Protein AF-A0A673IZ56-F1 (afdb_monomer)

Mean predicted aligned error: 9.64 Å

Secondary structure (DSSP, 8-state):
---EEE-TTS--------GGGGG-TT--EEE--S-------TTTTGGGTT-EEEEEE-TT---TT-STT-TTHHHH--TTTT-EEEEEE-TTS---------S-S-SS--------TTTTGGGGG----EEE-TTS------TTTT-S-------SS-----TTTT-TT--EEE-TTS-----GGGTT-TT--EEE-TTS--STTTTBTHHHHHHHHH-TT-SEEE-TT----B---S------SS--EEE-TTS-HHHHHHTT--TTTTTT-TT--EEE-TTS--SS--TTTTTT-TT--EEE-TTS------TT-S-HHHH----SS-----EEE-TT--EE-SGGGHHHHHHHHH--PEESS-GGGSBEEESGGGTT-BGGG--------

Organism: NCBI:txid307959

Nearest PDB structures (foldseek):
  3v47-assembly1_B  TM=5.991E-01  e=4.713E-18  Danio rerio
  3v44-assembly1_A  TM=4.621E-01  e=8.122E-15  Danio rerio
  4bv4-assembly1_R  TM=6.694E-01  e=8.852E-08  Drosophila melanogaster
  5zsh-assembly1_A  TM=4.146E-01  e=1.200E-09  Macaca mulatta
  5awc-assembly2_C  TM=2.496E-01  e=1.878E-08  Homo sapiens

Radius of gyration: 25.13 Å; Cα contacts (8 Å, |Δi|>4): 972; chains: 1; bounding box: 59×50×75 Å

Sequence (393 aa):
SLQMLVLRNNNIHRIQPASFFLNMRRFHVLDLSHNKVKSICEEDLLSFQGKHFTLLTLASVTLQDMNEYWLGWDKCGNPFKNMSVMVLDLSGNGLILSKSYNIGSSFGHNNFPDPDKFTFKGLEVSGVKIFDLSQSHIFALSNSVFSLFFFFFRSRANYIYQSFQGLPNLLNLNLTGNALESVHEFATLANLKKLYLGENRISSLLKDLSDLYTILREFSQIEKTFLRGNMFSMCHNQRQIVVSDKLQLLNLELSTMQLIWSEGKCLDVFNNLHQLEQLSLASNGLQSLPKDIFKDLTSLIFLDLSFNSLKHLPNGIFPESLQILKSGLFSTLSYLSLMKNQFHCDCSLRDFQTWLNQTSVTLFHSIEDVTCASPEDQYMVPVVRSGIQCEDE

pLDDT: mean 79.81, std 18.52, range [26.42, 98.31]

Structure (mmCIF, N/CA/C/O backbone):
data_AF-A0A673IZ56-F1
#
_entry.id   AF-A0A673IZ56-F1
#
loop_
_atom_site.group_PDB
_atom_site.id
_atom_site.type_symbol
_atom_site.label_atom_id
_atom_site.label_alt_id
_atom_site.label_comp_id
_atom_site.label_asym_id
_atom_site.label_entity_id
_atom_site.label_seq_id
_atom_site.pdbx_PDB_ins_code
_atom_site.Cartn_x
_atom_site.Cartn_y
_atom_site.Cartn_z
_atom_site.occupancy
_atom_site.B_iso_or_equiv
_atom_site.auth_seq_id
_atom_site.auth_comp_id
_atom_site.auth_asym_id
_atom_site.auth_atom_id
_atom_site.pdbx_PDB_model_num
ATOM 1 N N . SER A 1 1 ? -37.714 -1.641 15.119 1.00 79.38 1 SER A N 1
ATOM 2 C CA . SER A 1 1 ? -36.479 -1.464 15.912 1.00 79.38 1 SER A CA 1
ATOM 3 C C . SER A 1 1 ? -35.397 -0.925 15.005 1.00 79.38 1 SER A C 1
ATOM 5 O O . SER A 1 1 ? -35.151 -1.545 13.977 1.00 79.38 1 SER A O 1
ATOM 7 N N . LEU A 1 2 ? -34.814 0.222 15.349 1.00 92.50 2 LEU A N 1
ATOM 8 C CA . LEU A 1 2 ? -33.734 0.852 14.587 1.00 92.50 2 LEU A CA 1
ATOM 9 C C . LEU A 1 2 ? -32.527 -0.097 14.477 1.00 92.50 2 LEU A C 1
ATOM 11 O O . LEU A 1 2 ? -32.185 -0.750 15.464 1.00 92.50 2 LEU A O 1
ATOM 15 N N . GLN A 1 3 ? -31.922 -0.181 13.289 1.00 96.31 3 GLN A N 1
ATOM 16 C CA . GLN A 1 3 ? -30.712 -0.983 13.037 1.00 96.31 3 GLN A CA 1
ATOM 17 C C . GLN A 1 3 ? -29.484 -0.116 12.778 1.00 96.31 3 GLN A C 1
ATOM 19 O O . GLN A 1 3 ? -28.407 -0.366 13.319 1.00 96.31 3 GLN A O 1
ATOM 24 N N . MET A 1 4 ? -29.694 0.936 11.993 1.00 97.31 4 MET A N 1
ATOM 25 C CA . MET A 1 4 ? -28.676 1.851 11.512 1.00 97.31 4 MET A CA 1
ATOM 26 C C . MET A 1 4 ? -29.096 3.284 11.813 1.00 97.31 4 MET A C 1
ATOM 28 O O . MET A 1 4 ? -30.267 3.633 11.653 1.00 97.31 4 MET A O 1
ATOM 32 N N . LEU A 1 5 ? -28.132 4.102 12.223 1.00 96.62 5 LEU A N 1
ATOM 33 C CA . LEU A 1 5 ? -28.286 5.538 12.392 1.00 96.62 5 LEU A CA 1
ATOM 34 C C . LEU A 1 5 ? -27.112 6.241 11.713 1.00 96.62 5 LEU A C 1
ATOM 36 O O . LEU A 1 5 ? -25.965 6.046 12.105 1.00 96.62 5 LEU A O 1
ATOM 40 N N . VAL A 1 6 ? -27.415 7.049 10.700 1.00 97.25 6 VAL A N 1
ATOM 41 C CA . VAL A 1 6 ? -26.431 7.839 9.955 1.00 97.25 6 VAL A CA 1
ATOM 42 C C . VAL A 1 6 ? -26.720 9.310 10.205 1.00 97.25 6 VAL A C 1
ATOM 44 O O . VAL A 1 6 ? -27.765 9.819 9.808 1.00 97.25 6 VAL A O 1
ATOM 47 N N . LEU A 1 7 ? -25.793 9.979 10.879 1.00 96.25 7 LEU A N 1
ATOM 48 C CA . LEU A 1 7 ? -25.837 11.397 11.237 1.00 96.25 7 LEU A CA 1
ATOM 49 C C . LEU A 1 7 ? -24.597 12.136 10.716 1.00 96.25 7 LEU A C 1
ATOM 51 O O . LEU A 1 7 ? -24.186 13.156 11.275 1.00 96.25 7 LEU A O 1
ATOM 55 N N . ARG A 1 8 ? -23.999 11.634 9.634 1.00 96.06 8 ARG A N 1
ATOM 56 C CA . ARG A 1 8 ? -22.844 12.261 8.993 1.00 96.06 8 ARG A CA 1
ATOM 57 C C . ARG A 1 8 ? -23.129 13.685 8.511 1.00 96.06 8 ARG A C 1
ATOM 59 O O . ARG A 1 8 ? -24.268 13.977 8.147 1.00 96.06 8 ARG A O 1
ATOM 66 N N . ASN A 1 9 ? -22.101 14.529 8.431 1.00 96.19 9 ASN A N 1
ATOM 67 C CA . ASN A 1 9 ? -22.190 15.905 7.910 1.00 96.19 9 ASN A CA 1
ATOM 68 C C . ASN A 1 9 ? -23.216 16.781 8.649 1.00 96.19 9 ASN A C 1
ATOM 70 O O . ASN A 1 9 ? -23.960 17.549 8.037 1.00 96.19 9 ASN A O 1
ATOM 74 N N . ASN A 1 10 ? -23.279 16.644 9.970 1.00 95.25 10 ASN A N 1
ATOM 75 C CA . ASN A 1 10 ? -24.094 17.501 10.824 1.00 95.25 10 ASN A CA 1
ATOM 76 C C . ASN A 1 10 ? -23.192 18.433 11.653 1.00 95.25 10 ASN A C 1
ATOM 78 O O . ASN A 1 10 ? -21.976 18.487 11.490 1.00 95.25 10 ASN A O 1
ATOM 82 N N . ASN A 1 11 ? -23.803 19.200 12.555 1.00 94.06 11 ASN A N 1
ATOM 83 C CA . ASN A 1 11 ? -23.101 20.048 13.520 1.00 94.06 11 ASN A CA 1
ATOM 84 C C . ASN A 1 11 ? -23.239 19.482 14.944 1.00 94.06 11 ASN A C 1
ATOM 86 O O . ASN A 1 11 ? -23.557 20.213 15.884 1.00 94.06 11 ASN A O 1
ATOM 90 N N . ILE A 1 12 ? -23.069 18.168 15.112 1.00 94.31 12 ILE A N 1
ATOM 91 C CA . ILE A 1 12 ? -23.096 17.535 16.436 1.00 94.31 12 ILE A CA 1
ATOM 92 C C . ILE A 1 12 ? -21.802 17.895 17.166 1.00 94.31 12 ILE A C 1
ATOM 94 O O . ILE A 1 12 ? -20.713 17.629 16.664 1.00 94.31 12 ILE A O 1
ATOM 98 N N . HIS A 1 13 ? -21.933 18.493 18.352 1.00 92.00 13 HIS A N 1
ATOM 99 C CA . HIS A 1 13 ? -20.795 18.911 19.184 1.00 92.00 13 HIS A CA 1
ATOM 100 C C . HIS A 1 13 ? -20.550 17.992 20.386 1.00 92.00 13 HIS A C 1
ATOM 102 O O . HIS A 1 13 ? -19.462 17.999 20.958 1.00 92.00 13 HIS A O 1
ATOM 108 N N . ARG A 1 14 ? -21.560 17.207 20.776 1.00 91.38 14 ARG A N 1
ATOM 109 C CA . ARG A 1 14 ? -21.497 16.245 21.876 1.00 91.38 14 ARG A CA 1
ATOM 110 C C . ARG A 1 14 ? -22.421 15.071 21.581 1.00 91.38 14 ARG A C 1
ATOM 112 O O . ARG A 1 14 ? -23.521 15.267 21.064 1.00 91.38 14 ARG A O 1
ATOM 119 N N . ILE A 1 15 ? -21.977 13.867 21.915 1.00 91.56 15 ILE A N 1
ATOM 120 C CA . ILE A 1 15 ? -22.746 12.636 21.739 1.00 91.56 15 ILE A CA 1
ATOM 121 C C . ILE A 1 15 ? -23.284 12.247 23.115 1.00 91.56 15 ILE A C 1
ATOM 123 O O . ILE A 1 15 ? -22.503 11.938 23.995 1.00 91.56 15 ILE A O 1
ATOM 127 N N . GLN A 1 16 ? -24.599 12.302 23.323 1.00 92.88 16 GLN A N 1
ATOM 128 C CA . GLN A 1 16 ? -25.244 11.831 24.558 1.00 92.88 16 GLN A CA 1
ATOM 129 C C . GLN A 1 16 ? -26.560 11.129 24.194 1.00 92.88 16 GLN A C 1
ATOM 131 O O . GLN A 1 16 ? -27.628 11.747 24.195 1.00 92.88 16 GLN A O 1
ATOM 136 N N . PRO A 1 17 ? -26.505 9.849 23.788 1.00 92.62 17 PRO A N 1
ATOM 137 C CA . PRO A 1 17 ? -27.677 9.101 23.379 1.00 92.62 17 PRO A CA 1
ATOM 138 C C . PRO A 1 17 ? -28.593 8.877 24.583 1.00 92.62 17 PRO A C 1
ATOM 140 O O . PRO A 1 17 ? -28.154 8.478 25.662 1.00 92.62 17 PRO A O 1
ATOM 143 N N . ALA A 1 18 ? -29.892 9.093 24.388 1.00 93.44 18 ALA A N 1
ATOM 144 C CA . ALA A 1 18 ? -30.888 8.871 25.428 1.00 93.44 18 ALA A CA 1
ATOM 145 C C . ALA A 1 18 ? -30.978 7.389 25.845 1.00 93.44 18 ALA A C 1
ATOM 147 O O . ALA A 1 18 ? -30.691 6.475 25.068 1.00 93.44 18 ALA A O 1
ATOM 148 N N . SER A 1 19 ? -31.446 7.143 27.070 1.00 93.50 19 SER A N 1
ATOM 149 C CA . SER A 1 19 ? -31.454 5.814 27.703 1.00 93.50 19 SER A CA 1
ATOM 150 C C . SER A 1 19 ? -32.236 4.745 26.934 1.00 93.50 19 SER A C 1
ATOM 152 O O . SER A 1 19 ? -31.943 3.557 27.067 1.00 93.50 19 SER A O 1
ATOM 154 N N . PHE A 1 20 ? -33.188 5.127 26.074 1.00 92.19 20 PHE A N 1
ATOM 155 C CA . PHE A 1 20 ? -33.931 4.168 25.251 1.00 92.19 20 PHE A CA 1
ATOM 156 C C . PHE A 1 20 ? -33.023 3.360 24.314 1.00 92.19 20 PHE A C 1
ATOM 158 O O . PHE A 1 20 ? -33.394 2.249 23.922 1.00 92.19 20 PHE A O 1
ATOM 165 N N . PHE A 1 21 ? -31.834 3.875 23.971 1.00 94.00 21 PHE A N 1
ATOM 166 C CA . PHE A 1 21 ? -30.874 3.130 23.168 1.00 94.00 21 PHE A CA 1
ATOM 167 C C . PHE A 1 21 ? -30.454 1.835 23.860 1.00 94.00 21 PHE A C 1
ATOM 169 O O . PHE A 1 21 ? -30.297 0.850 23.149 1.00 94.00 21 PHE A O 1
ATOM 176 N N . LEU A 1 22 ? -30.406 1.752 25.196 1.00 89.94 22 LEU A N 1
ATOM 177 C CA . LEU A 1 22 ? -30.076 0.515 25.927 1.00 89.94 22 LEU A CA 1
ATOM 178 C C . LEU A 1 22 ? -30.948 -0.672 25.480 1.00 89.94 22 LEU A C 1
ATOM 180 O O . LEU A 1 22 ? -30.451 -1.771 25.241 1.00 89.94 22 LEU A O 1
ATOM 184 N N . ASN A 1 23 ? -32.239 -0.425 25.244 1.00 90.69 23 ASN A N 1
ATOM 185 C CA . ASN A 1 23 ? -33.204 -1.455 24.851 1.00 90.69 23 ASN A CA 1
ATOM 186 C C . ASN A 1 23 ? -33.221 -1.749 23.338 1.00 90.69 23 ASN A C 1
ATOM 188 O O . ASN A 1 23 ? -33.840 -2.721 22.897 1.00 90.69 23 ASN A O 1
ATOM 192 N N . MET A 1 24 ? -32.527 -0.955 22.515 1.00 92.69 24 MET A N 1
ATOM 193 C CA . MET A 1 24 ? -32.444 -1.165 21.065 1.00 92.69 24 MET A CA 1
ATOM 194 C C . MET A 1 24 ? -31.451 -2.282 20.712 1.00 92.69 24 MET A C 1
ATOM 196 O O . MET A 1 24 ? -30.324 -2.025 20.294 1.00 92.69 24 MET A O 1
ATOM 200 N N . ARG A 1 25 ? -31.878 -3.543 20.856 1.00 89.81 25 ARG A N 1
ATOM 201 C CA . ARG A 1 25 ? -31.032 -4.736 20.631 1.00 89.81 25 ARG A CA 1
ATOM 202 C C . ARG A 1 25 ? -30.590 -4.956 19.183 1.00 89.81 25 ARG A C 1
ATOM 204 O O . ARG A 1 25 ? -29.614 -5.650 18.950 1.00 89.81 25 ARG A O 1
ATOM 211 N N . ARG A 1 26 ? -31.324 -4.398 18.215 1.00 94.25 26 ARG A N 1
ATOM 212 C CA . ARG A 1 26 ? -30.984 -4.497 16.787 1.00 94.25 26 ARG A CA 1
ATOM 213 C C . ARG A 1 26 ? -30.122 -3.336 16.294 1.00 94.25 26 ARG A C 1
ATOM 215 O O . ARG A 1 26 ? -29.797 -3.326 15.123 1.00 94.25 26 ARG A O 1
ATOM 222 N N . PHE A 1 27 ? -29.790 -2.364 17.140 1.00 95.81 27 PHE A N 1
ATOM 223 C CA . PHE A 1 27 ? -28.987 -1.214 16.738 1.00 95.81 27 PHE A CA 1
ATOM 224 C C . PHE A 1 27 ? -27.502 -1.586 16.731 1.00 95.81 27 PHE A C 1
ATOM 226 O O . PHE A 1 27 ? -26.948 -1.852 17.797 1.00 95.81 27 PHE A O 1
ATOM 233 N N . HIS A 1 28 ? -26.894 -1.632 15.543 1.00 94.12 28 HIS A N 1
ATOM 234 C CA . HIS A 1 28 ? -25.526 -2.124 15.347 1.00 94.12 28 HIS A CA 1
ATOM 235 C C . HIS A 1 28 ? -24.713 -1.330 14.304 1.00 94.12 28 HIS A C 1
ATOM 237 O O . HIS A 1 28 ? -23.554 -1.670 14.062 1.00 94.12 28 HIS A O 1
ATOM 243 N N . VAL A 1 29 ? -25.274 -0.280 13.688 1.00 97.06 29 VAL A N 1
ATOM 244 C CA . VAL A 1 29 ? -24.526 0.653 12.824 1.00 97.06 29 VAL A CA 1
ATOM 245 C C . VAL A 1 29 ? -24.748 2.090 13.275 1.00 97.06 29 VAL A C 1
ATOM 247 O O . VAL A 1 29 ? -25.889 2.555 13.314 1.00 97.06 29 VAL A O 1
ATOM 250 N N . LEU A 1 30 ? -23.654 2.796 13.557 1.00 96.38 30 LEU A N 1
ATOM 251 C CA . LEU A 1 30 ? -23.653 4.221 13.866 1.00 96.38 30 LEU A CA 1
ATOM 252 C C . LEU A 1 30 ? -22.591 4.943 13.033 1.00 96.38 30 LEU A C 1
ATOM 254 O O . LEU A 1 30 ? -21.407 4.620 13.119 1.00 96.38 30 LEU A O 1
ATOM 258 N N . ASP A 1 31 ? -23.033 5.933 12.262 1.00 97.56 31 ASP A N 1
ATOM 259 C CA . ASP A 1 31 ? -22.167 6.845 11.518 1.00 97.56 31 ASP A CA 1
ATOM 260 C C . ASP A 1 31 ? -22.375 8.275 12.010 1.00 97.56 31 ASP A C 1
ATOM 262 O O . ASP A 1 31 ? -23.444 8.862 11.832 1.00 97.56 31 ASP A O 1
ATOM 266 N N . LEU A 1 32 ? -21.346 8.813 12.660 1.00 95.75 32 LEU A N 1
ATOM 267 C CA . LEU A 1 32 ? -21.282 10.183 13.163 1.00 95.75 32 LEU A CA 1
ATOM 268 C C . LEU A 1 32 ? -20.205 10.996 12.439 1.00 95.75 32 LEU A C 1
ATOM 270 O O . LEU A 1 32 ? -19.795 12.043 12.940 1.00 95.75 32 LEU A O 1
ATOM 274 N N . SER A 1 33 ? -19.735 10.531 11.284 1.00 95.44 33 SER A N 1
ATOM 275 C CA . SER A 1 33 ? -18.603 11.138 10.593 1.00 95.44 33 SER A CA 1
ATOM 276 C C . SER A 1 33 ? -18.853 12.604 10.217 1.00 95.44 33 SER A C 1
ATOM 278 O O . SER A 1 33 ? -19.994 13.029 10.027 1.00 95.44 33 SER A O 1
ATOM 280 N N . HIS A 1 34 ? -17.791 13.397 10.086 1.00 94.12 34 HIS A N 1
ATOM 281 C CA . HIS A 1 34 ? -17.882 14.801 9.664 1.00 94.12 34 HIS A CA 1
ATOM 282 C C . HIS A 1 34 ? -18.813 15.636 10.565 1.00 94.12 34 HIS A C 1
ATOM 284 O O . HIS A 1 34 ? -19.711 16.340 10.099 1.00 94.12 34 HIS A O 1
ATOM 290 N N . ASN A 1 35 ? -18.621 15.511 11.876 1.00 93.50 35 ASN A N 1
ATOM 291 C CA . ASN A 1 35 ? -19.255 16.342 12.901 1.00 93.50 35 ASN A CA 1
ATOM 292 C C . ASN A 1 35 ? -18.177 17.143 13.659 1.00 93.50 35 ASN A C 1
ATOM 294 O O . ASN A 1 35 ? -17.020 17.154 13.258 1.00 93.50 35 ASN A O 1
ATOM 298 N N . LYS A 1 36 ? -18.538 17.857 14.733 1.00 90.25 36 LYS A N 1
ATOM 299 C CA . LYS A 1 36 ? -17.622 18.734 15.493 1.00 90.25 36 LYS A CA 1
ATOM 300 C C . LYS A 1 36 ? -17.539 18.322 16.960 1.00 90.25 36 LYS A C 1
ATOM 302 O O . LYS A 1 36 ? -17.681 19.150 17.863 1.00 90.25 36 LYS A O 1
ATOM 307 N N . VAL A 1 37 ? -17.396 17.021 17.193 1.00 88.50 37 VAL A N 1
ATOM 308 C CA . VAL A 1 37 ? -17.365 16.438 18.534 1.00 88.50 37 VAL A CA 1
ATOM 309 C C . VAL A 1 37 ? -15.990 16.678 19.134 1.00 88.50 37 VAL A C 1
ATOM 311 O O . VAL A 1 37 ? -15.001 16.109 18.688 1.00 88.50 37 VAL A O 1
ATOM 314 N N . LYS A 1 38 ? -15.929 17.530 20.157 1.00 81.12 38 LYS A N 1
ATOM 315 C CA . LYS A 1 38 ? -14.647 17.958 20.724 1.00 81.12 38 LYS A CA 1
ATOM 316 C C . LYS A 1 38 ? -13.985 16.903 21.605 1.00 81.12 38 LYS A C 1
ATOM 318 O O . LYS A 1 38 ? -12.766 16.821 21.641 1.00 81.12 38 LYS A O 1
ATOM 323 N N . SER A 1 39 ? -14.776 16.116 22.323 1.00 80.00 39 SER A N 1
ATOM 324 C CA . SER A 1 39 ? -14.316 15.011 23.163 1.00 80.00 39 SER A CA 1
ATOM 325 C C . SER A 1 39 ? -15.388 13.936 23.246 1.00 80.00 39 SER A C 1
ATOM 327 O O . SER A 1 39 ? -16.569 14.195 23.001 1.00 80.00 39 SER A O 1
ATOM 329 N N . ILE A 1 40 ? -14.956 12.716 23.556 1.00 82.19 40 ILE A N 1
ATOM 330 C CA . ILE A 1 40 ? -15.837 11.579 23.790 1.00 82.19 40 ILE A CA 1
ATOM 331 C C . ILE A 1 40 ? -15.341 10.881 25.045 1.00 82.19 40 ILE A C 1
ATOM 333 O O . ILE A 1 40 ? -14.196 10.438 25.087 1.00 82.19 40 ILE A O 1
ATOM 337 N N . CYS A 1 41 ? -16.216 10.778 26.040 1.00 79.19 41 CYS A N 1
ATOM 338 C CA . CYS A 1 41 ? -15.954 10.139 27.323 1.00 79.19 41 CYS A CA 1
ATOM 339 C C . CYS A 1 41 ? -16.861 8.933 27.581 1.00 79.19 41 CYS A C 1
ATOM 341 O O . CYS A 1 41 ? -17.838 8.695 26.873 1.00 79.19 41 CYS A O 1
ATOM 343 N N . GLU A 1 42 ? -16.551 8.160 28.623 1.00 79.50 42 GLU A N 1
ATOM 344 C CA . GLU A 1 42 ? -17.365 7.026 29.084 1.00 79.50 42 GLU A CA 1
ATOM 345 C C . GLU A 1 42 ? -18.831 7.421 29.300 1.00 79.50 42 GLU A C 1
ATOM 347 O O . GLU A 1 42 ? -19.740 6.688 28.907 1.00 79.50 42 GLU A O 1
ATOM 352 N N . GLU A 1 43 ? -19.067 8.599 29.885 1.00 85.06 43 GLU A N 1
ATOM 353 C CA . GLU A 1 43 ? -20.413 9.123 30.135 1.00 85.06 43 GLU A CA 1
ATOM 354 C C . GLU A 1 43 ? -21.178 9.479 28.851 1.00 85.06 43 GLU A C 1
ATOM 356 O O . GLU A 1 43 ? -22.402 9.345 28.807 1.00 85.06 43 GLU A O 1
ATOM 361 N N . ASP A 1 44 ? -20.471 9.881 27.792 1.00 89.81 44 ASP A N 1
ATOM 362 C CA . ASP A 1 44 ? -21.065 10.296 26.520 1.00 89.81 44 ASP A CA 1
ATOM 363 C C . ASP A 1 44 ? -21.646 9.100 25.755 1.00 89.81 44 ASP A C 1
ATOM 365 O O . ASP A 1 44 ? -22.652 9.226 25.060 1.00 89.81 44 ASP A O 1
ATOM 369 N N . LEU A 1 45 ? -21.067 7.906 25.917 1.00 87.44 45 LEU A N 1
ATOM 370 C CA . LEU A 1 45 ? -21.515 6.683 25.241 1.00 87.44 45 LEU A CA 1
ATOM 371 C C . LEU A 1 45 ? -22.227 5.694 26.179 1.00 87.44 45 LEU A C 1
ATOM 373 O O . LEU A 1 45 ? -22.471 4.545 25.806 1.00 87.44 45 LEU A O 1
ATOM 377 N N . LEU A 1 46 ? -22.641 6.136 27.372 1.00 89.00 46 LEU A N 1
ATOM 378 C CA . LEU A 1 46 ? -23.250 5.284 28.400 1.00 89.00 46 LEU A CA 1
ATOM 379 C C . LEU A 1 46 ? -24.444 4.459 27.882 1.00 89.00 46 LEU A C 1
ATOM 381 O O . LEU A 1 46 ? -24.524 3.254 28.124 1.00 89.00 46 LEU A O 1
ATOM 385 N N . SER A 1 47 ? -25.357 5.066 27.114 1.00 93.75 47 SER A N 1
ATOM 386 C CA . SER A 1 47 ? -26.541 4.359 26.584 1.00 93.75 47 SER A CA 1
ATOM 387 C C . SER A 1 47 ? -26.225 3.383 25.438 1.00 93.75 47 SER A C 1
ATOM 389 O O . SER A 1 47 ? -27.130 2.725 24.911 1.00 93.75 47 SER A O 1
ATOM 391 N N . PHE A 1 48 ? -24.956 3.282 25.033 1.00 90.19 48 PHE A N 1
ATOM 392 C CA . PHE A 1 48 ? -24.459 2.291 24.083 1.00 90.19 48 PHE A CA 1
ATOM 393 C C . PHE A 1 48 ? -23.720 1.123 24.740 1.00 90.19 48 PHE A C 1
ATOM 395 O O . PHE A 1 48 ? -23.409 0.158 24.042 1.00 90.19 48 PHE A O 1
ATOM 402 N N . GLN A 1 49 ? -23.498 1.138 26.056 1.00 85.75 49 GLN A N 1
ATOM 403 C CA . GLN A 1 49 ? -22.904 -0.003 26.752 1.00 85.75 49 GLN A CA 1
ATOM 404 C C . GLN A 1 49 ? -23.753 -1.277 26.578 1.00 85.75 49 GLN A C 1
ATOM 406 O O . GLN A 1 49 ? -24.983 -1.237 26.508 1.00 85.75 49 GLN A O 1
ATOM 411 N N . GLY A 1 50 ? -23.083 -2.424 26.465 1.00 82.88 50 GLY A N 1
ATOM 412 C CA . GLY A 1 50 ? -23.674 -3.733 26.175 1.00 82.88 50 GLY A CA 1
ATOM 413 C C . GLY A 1 50 ? -24.015 -3.966 24.699 1.00 82.88 50 GLY A C 1
ATOM 414 O O . GLY A 1 50 ? -24.519 -5.036 24.352 1.00 82.88 50 GLY A O 1
ATOM 415 N N . LYS A 1 51 ? -23.770 -2.992 23.811 1.00 86.38 51 LYS A N 1
ATOM 416 C CA . LYS A 1 51 ? -24.037 -3.139 22.375 1.00 86.38 51 LYS A CA 1
ATOM 417 C C . LYS A 1 51 ? -22.901 -3.812 21.622 1.00 86.38 51 LYS A C 1
ATOM 419 O O . LYS A 1 51 ? -21.724 -3.686 21.962 1.00 86.38 51 LYS A O 1
ATOM 424 N N . HIS A 1 52 ? -23.298 -4.461 20.532 1.00 88.12 52 HIS A N 1
ATOM 425 C CA . HIS A 1 52 ? -22.403 -4.926 19.489 1.00 88.12 52 HIS A CA 1
ATOM 426 C C . HIS A 1 52 ? -22.626 -4.104 18.221 1.00 88.12 52 HIS A C 1
ATOM 428 O O . HIS A 1 52 ? -23.674 -4.213 17.584 1.00 88.12 52 HIS A O 1
ATOM 434 N N . PHE A 1 53 ? -21.646 -3.280 17.866 1.00 89.81 53 PHE A N 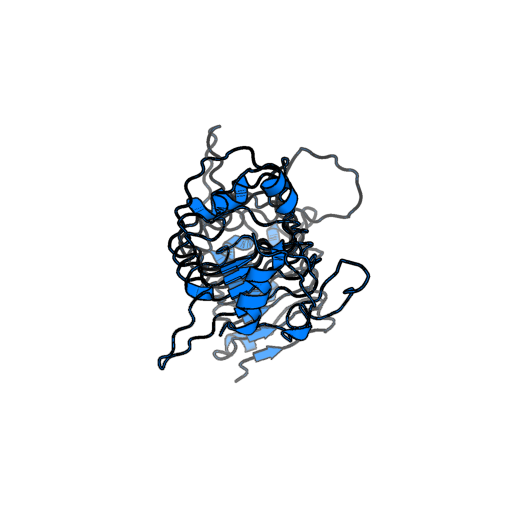1
ATOM 435 C CA . PHE A 1 53 ? -21.634 -2.537 16.616 1.00 89.81 53 PHE A CA 1
ATOM 436 C C . PHE A 1 53 ? -20.890 -3.328 15.548 1.00 89.81 53 PHE A C 1
ATOM 438 O O . PHE A 1 53 ? -19.718 -3.666 15.696 1.00 89.81 53 PHE A O 1
ATOM 445 N N . THR A 1 54 ? -21.554 -3.572 14.424 1.00 92.75 54 THR A N 1
ATOM 446 C CA . THR A 1 54 ? -20.869 -3.999 13.203 1.00 92.75 54 THR A CA 1
ATOM 447 C C . THR A 1 54 ? -20.001 -2.863 12.669 1.00 92.75 54 THR A C 1
ATOM 449 O O . THR A 1 54 ? -18.876 -3.108 12.248 1.00 92.75 54 THR A O 1
ATOM 452 N N . LEU A 1 55 ? -20.506 -1.628 12.736 1.00 93.31 55 LEU A N 1
ATOM 453 C CA . LEU A 1 55 ? -19.798 -0.419 12.326 1.00 93.31 55 LEU A CA 1
ATOM 454 C C . LEU A 1 55 ? -20.064 0.710 13.323 1.00 93.31 55 LEU A C 1
ATOM 456 O O . LEU A 1 55 ? -21.219 1.051 13.590 1.00 93.31 55 LEU A O 1
ATOM 460 N N . LEU A 1 56 ? -18.983 1.299 13.823 1.00 91.62 56 LEU A N 1
ATOM 461 C CA . LEU A 1 56 ? -18.982 2.565 14.540 1.00 91.62 56 LEU A CA 1
ATOM 462 C C . LEU A 1 56 ? -17.949 3.476 13.875 1.00 91.62 56 LEU A C 1
ATOM 464 O O . LEU A 1 56 ? -16.749 3.243 14.021 1.00 91.62 56 LEU A O 1
ATOM 468 N N . THR A 1 57 ? -18.413 4.489 13.142 1.00 93.69 57 THR A N 1
ATOM 469 C CA . THR A 1 57 ? -17.530 5.511 12.567 1.00 93.69 57 THR A CA 1
ATOM 470 C C . THR A 1 57 ? -17.721 6.849 13.263 1.00 93.69 57 THR A C 1
ATOM 472 O O . THR A 1 57 ? -18.831 7.370 13.417 1.00 93.69 57 THR A O 1
ATOM 475 N N . LEU A 1 58 ? -16.587 7.378 13.700 1.00 88.56 58 LEU A N 1
ATOM 476 C CA . LEU A 1 58 ? -16.388 8.705 14.250 1.00 88.56 58 LEU A CA 1
ATOM 477 C C . LEU A 1 58 ? -15.369 9.443 13.370 1.00 88.56 58 LEU A C 1
ATOM 479 O O . LEU A 1 58 ? -14.605 10.255 13.876 1.00 88.56 58 LEU A O 1
ATOM 483 N N . ALA A 1 59 ? -15.314 9.147 12.069 1.00 88.56 59 ALA A N 1
ATOM 484 C CA . ALA A 1 59 ? -14.342 9.754 11.167 1.00 88.56 59 ALA A CA 1
ATOM 485 C C . ALA A 1 59 ? -14.490 11.281 11.105 1.00 88.56 59 ALA A C 1
ATOM 487 O O . ALA A 1 59 ? -15.600 11.803 10.978 1.00 88.56 59 ALA A O 1
ATOM 488 N N . SER A 1 60 ? -13.374 12.004 11.173 1.00 88.38 60 SER A N 1
ATOM 489 C CA . SER A 1 60 ? -13.328 13.465 11.036 1.00 88.38 60 SER A CA 1
ATOM 490 C C . SER A 1 60 ? -14.308 14.204 11.958 1.00 88.38 60 SER A C 1
ATOM 492 O O . SER A 1 60 ? -14.958 15.161 11.538 1.00 88.38 60 SER A O 1
ATOM 494 N N . VAL A 1 61 ? -14.444 13.764 13.214 1.00 83.19 61 VAL A N 1
ATOM 495 C CA . VAL A 1 61 ? -15.235 14.483 14.227 1.00 83.19 61 VAL A CA 1
ATOM 496 C C . VAL A 1 61 ? -14.432 15.548 14.970 1.00 83.19 61 VAL A C 1
ATOM 498 O O . VAL A 1 61 ? -15.020 16.336 15.706 1.00 83.19 61 VAL A O 1
ATOM 501 N N . THR A 1 62 ? -13.121 15.637 14.718 1.00 75.75 62 THR A N 1
ATOM 502 C CA . THR A 1 62 ? -12.226 16.702 15.201 1.00 75.75 62 THR A CA 1
ATOM 503 C C . THR A 1 62 ? -12.153 16.758 16.727 1.00 75.75 62 THR A C 1
ATOM 505 O O . THR A 1 62 ? -12.519 17.775 17.304 1.00 75.75 62 THR A O 1
ATOM 508 N N . LEU A 1 63 ? -11.702 15.674 17.376 1.00 74.44 63 LEU A N 1
ATOM 509 C CA . LEU A 1 63 ? -11.602 15.479 18.840 1.00 74.44 63 LEU A CA 1
ATOM 510 C C . LEU A 1 63 ? -10.671 16.486 19.572 1.00 74.44 63 LEU A C 1
ATOM 512 O O . LEU A 1 63 ? -9.829 16.089 20.366 1.00 74.44 63 LEU A O 1
ATOM 516 N N . GLN A 1 64 ? -10.834 17.791 19.324 1.00 73.06 64 GLN A N 1
ATOM 517 C CA . GLN A 1 64 ? -10.007 18.945 19.704 1.00 73.06 64 GLN A CA 1
ATOM 518 C C . GLN A 1 64 ? -9.679 19.036 21.187 1.00 73.06 64 GLN A C 1
ATOM 520 O O . GLN A 1 64 ? -8.571 19.441 21.545 1.00 73.06 64 GLN A O 1
ATOM 525 N N . ASP A 1 65 ? -10.628 18.674 22.045 1.00 71.81 65 ASP A N 1
ATOM 526 C CA . ASP A 1 65 ? -10.423 18.769 23.480 1.00 71.81 65 ASP A CA 1
ATOM 527 C C . ASP A 1 65 ? -9.534 17.633 23.979 1.00 71.81 65 ASP A C 1
ATOM 529 O O . ASP A 1 65 ? -8.870 17.838 24.975 1.00 71.81 65 ASP A O 1
ATOM 533 N N . MET A 1 66 ? -9.449 16.475 23.314 1.00 62.44 66 MET A N 1
ATOM 534 C CA . MET A 1 66 ? -8.698 15.304 23.800 1.00 62.44 66 MET A CA 1
ATOM 535 C C . MET A 1 66 ? -7.180 15.426 23.545 1.00 62.44 66 MET A C 1
ATOM 537 O O . MET A 1 66 ? -6.579 14.580 22.890 1.00 62.44 66 MET A O 1
ATOM 541 N N . ASN A 1 67 ? -6.566 16.499 24.064 1.00 58.69 67 ASN A N 1
ATOM 542 C CA . ASN A 1 67 ? -5.131 16.824 23.995 1.00 58.69 67 ASN A CA 1
ATOM 543 C C . ASN A 1 67 ? -4.417 16.705 25.380 1.00 58.69 67 ASN A C 1
ATOM 545 O O . ASN A 1 67 ? -5.048 16.344 26.361 1.00 58.69 67 ASN A O 1
ATOM 549 N N . GLU A 1 68 ? -3.109 16.979 25.523 1.00 51.12 68 GLU A N 1
ATOM 550 C CA . GLU A 1 68 ? -2.286 16.709 26.761 1.00 51.12 68 GLU A CA 1
ATOM 551 C C . GLU A 1 68 ? -2.615 17.725 27.810 1.00 51.12 68 GLU A C 1
ATOM 553 O O . GLU A 1 68 ? -2.549 17.453 29.003 1.00 51.12 68 GLU A O 1
ATOM 558 N N . TYR A 1 69 ? -2.956 18.914 27.337 1.00 56.84 69 TYR A N 1
ATOM 559 C CA . TYR A 1 69 ? -3.384 20.014 28.161 1.00 56.84 69 TYR A CA 1
ATOM 560 C C . TYR A 1 69 ? -4.838 19.823 28.597 1.00 56.84 69 TYR A C 1
ATOM 562 O O . TYR A 1 69 ? -5.360 20.634 29.365 1.00 56.84 69 TYR A O 1
ATOM 570 N N . TRP A 1 70 ? -5.505 18.752 28.151 1.00 64.31 70 TRP A N 1
ATOM 571 C CA . TRP A 1 70 ? -6.854 18.462 28.576 1.00 64.31 70 TRP A CA 1
ATOM 572 C C . TRP A 1 70 ? -6.891 17.922 29.992 1.00 64.31 70 TRP A C 1
ATOM 574 O O . TRP A 1 70 ? -6.632 16.756 30.274 1.00 64.31 70 TRP A O 1
ATOM 584 N N . LEU A 1 71 ? -7.353 18.775 30.894 1.00 70.00 71 LEU A N 1
ATOM 585 C CA . LEU A 1 71 ? -7.606 18.429 32.291 1.00 70.00 71 LEU A CA 1
ATOM 586 C C . LEU A 1 71 ? -8.738 17.392 32.466 1.00 70.00 71 LEU A C 1
ATOM 588 O O . LEU A 1 71 ? -9.050 17.003 33.590 1.00 70.00 71 LEU A O 1
ATOM 592 N N . GLY A 1 72 ? -9.399 16.981 31.377 1.00 66.69 72 GLY A N 1
ATOM 593 C CA . GLY A 1 72 ? -10.508 16.032 31.385 1.00 66.69 72 GLY A CA 1
ATOM 594 C C . GLY A 1 72 ? -10.099 14.562 31.460 1.00 66.69 72 GLY A C 1
ATOM 595 O O . GLY A 1 72 ? -10.954 13.749 31.805 1.00 66.69 72 GLY A O 1
ATOM 596 N N . TRP A 1 73 ? -8.832 14.204 31.203 1.00 62.44 73 TRP A N 1
ATOM 597 C CA . TRP A 1 73 ? -8.393 12.798 31.145 1.00 62.44 73 TRP A CA 1
ATOM 598 C C . TRP A 1 73 ? -8.746 11.995 32.400 1.00 62.44 73 TRP A C 1
ATOM 600 O O . TRP A 1 73 ? -9.297 10.900 32.289 1.00 62.44 73 TRP A O 1
ATOM 610 N N . ASP A 1 74 ? -8.544 12.573 33.586 1.00 66.00 74 ASP A N 1
ATOM 611 C CA . ASP A 1 74 ? -8.827 11.911 34.868 1.00 66.00 74 ASP A CA 1
ATOM 612 C C . ASP A 1 74 ? -10.318 11.591 35.076 1.00 66.00 74 ASP A C 1
ATOM 614 O O . ASP A 1 74 ? -10.670 10.713 35.864 1.00 66.00 74 ASP A O 1
ATOM 618 N N . LYS A 1 75 ? -11.210 12.315 34.388 1.00 72.19 75 LYS A N 1
ATOM 619 C CA . LYS A 1 75 ? -12.672 12.199 34.527 1.00 72.19 75 LYS A CA 1
ATOM 620 C C . LYS A 1 75 ? -13.338 11.528 33.332 1.00 72.19 75 LYS A C 1
ATOM 622 O O . LYS A 1 75 ? -14.462 11.055 33.464 1.00 72.19 75 LYS A O 1
ATOM 627 N N . CYS A 1 76 ? -12.671 11.505 32.182 1.00 70.88 76 CYS A N 1
ATOM 628 C CA . CYS A 1 76 ? -13.267 11.067 30.929 1.00 70.88 76 CYS A CA 1
ATOM 629 C C . CYS A 1 76 ? -13.590 9.568 30.928 1.00 70.88 76 CYS A C 1
ATOM 631 O O . CYS A 1 76 ? -14.579 9.142 30.335 1.00 70.88 76 CYS A O 1
ATOM 633 N N . GLY A 1 77 ? -12.800 8.759 31.636 1.00 67.31 77 GLY A N 1
ATOM 634 C CA . GLY A 1 77 ? -12.983 7.310 31.647 1.00 67.31 77 GLY A CA 1
ATOM 635 C C . GLY A 1 77 ? -12.799 6.700 30.255 1.00 67.31 77 GLY A C 1
ATOM 636 O O . GLY A 1 77 ? -12.165 7.284 29.380 1.00 67.31 77 GLY A O 1
ATOM 637 N N . ASN A 1 78 ? -13.341 5.502 30.052 1.00 64.94 78 ASN A N 1
ATOM 638 C CA . ASN A 1 78 ? -13.227 4.778 28.791 1.00 64.94 78 ASN A CA 1
ATOM 639 C C . ASN A 1 78 ? -14.511 4.903 27.936 1.00 64.94 78 ASN A C 1
ATOM 641 O O . ASN A 1 78 ? -15.523 4.285 28.281 1.00 64.94 78 ASN A O 1
ATOM 645 N N . PRO A 1 79 ? -14.472 5.591 26.779 1.00 73.81 79 PRO A N 1
ATOM 646 C CA . PRO A 1 79 ? -15.638 5.774 25.909 1.00 73.81 79 PRO A CA 1
ATOM 647 C C . PRO A 1 79 ? -16.279 4.476 25.421 1.00 73.81 79 PRO A C 1
ATOM 649 O O . PRO A 1 79 ? -17.492 4.395 25.270 1.00 73.81 79 PRO A O 1
ATOM 652 N N . PHE A 1 80 ? -15.478 3.436 25.190 1.00 75.31 80 PHE A N 1
ATOM 653 C CA . PHE A 1 80 ? -15.937 2.179 24.592 1.00 75.31 80 PHE A CA 1
ATOM 654 C C . PHE A 1 80 ? -16.155 1.077 25.632 1.00 75.31 80 PHE A C 1
ATOM 656 O O . PHE A 1 80 ? -16.179 -0.112 25.308 1.00 75.31 80 PHE A O 1
ATOM 663 N N . LYS A 1 81 ? -16.291 1.446 26.909 1.00 72.94 81 LYS A N 1
ATOM 664 C CA . LYS A 1 81 ? -16.452 0.488 28.002 1.00 72.94 81 LYS A CA 1
ATOM 665 C C . LYS A 1 81 ? -17.665 -0.406 27.787 1.00 72.94 81 LYS A C 1
ATOM 667 O O . LYS A 1 81 ? -18.768 0.073 27.553 1.00 72.94 81 LYS A O 1
ATOM 672 N N . ASN A 1 82 ? -17.460 -1.717 27.923 1.00 74.75 82 ASN A N 1
ATOM 673 C CA . ASN A 1 82 ? -18.511 -2.724 27.763 1.00 74.75 82 ASN A CA 1
ATOM 674 C C . ASN A 1 82 ? -19.235 -2.640 26.402 1.00 74.75 82 ASN A C 1
ATOM 676 O O . ASN A 1 82 ? -20.401 -3.008 26.282 1.00 74.75 82 ASN A O 1
ATOM 680 N N . MET A 1 83 ? -18.562 -2.126 25.374 1.00 79.19 83 MET A N 1
ATOM 681 C CA . MET A 1 83 ? -19.030 -2.126 23.994 1.00 79.19 83 MET A CA 1
ATOM 682 C C . MET A 1 83 ? -18.160 -3.079 23.183 1.00 79.19 83 MET A C 1
ATOM 684 O O . MET A 1 83 ? -16.972 -3.244 23.450 1.00 79.19 83 MET A O 1
ATOM 688 N N . SER A 1 84 ? -18.743 -3.700 22.163 1.00 79.88 84 SER A N 1
ATOM 689 C CA . SER A 1 84 ? -17.975 -4.448 21.169 1.00 79.88 84 SER A CA 1
ATOM 690 C C . SER A 1 84 ? -18.214 -3.846 19.796 1.00 79.88 84 SER A C 1
ATOM 692 O O . SER A 1 84 ? -19.339 -3.495 19.446 1.00 79.88 84 SER A O 1
ATOM 694 N N . VAL A 1 85 ? -17.141 -3.700 19.030 1.00 83.94 85 VAL A N 1
ATOM 695 C CA . VAL A 1 85 ? -17.161 -3.076 17.709 1.00 83.94 85 VAL A CA 1
ATOM 696 C C . VAL A 1 85 ? -16.404 -3.994 16.762 1.00 83.94 85 VAL A C 1
ATOM 698 O O . VAL A 1 85 ? -15.340 -4.467 17.133 1.00 83.94 85 VAL A O 1
ATOM 701 N N . MET A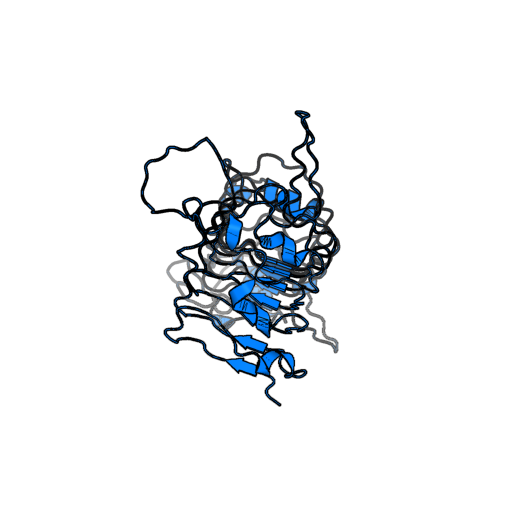 1 86 ? -16.942 -4.286 15.579 1.00 84.94 86 MET A N 1
ATOM 702 C CA . MET A 1 86 ? -16.241 -5.072 14.554 1.00 84.94 86 MET A CA 1
ATOM 703 C C . MET A 1 86 ? -15.393 -4.180 13.642 1.00 84.94 86 MET A C 1
ATOM 705 O O . MET A 1 86 ? -14.222 -4.493 13.407 1.00 84.94 86 MET A O 1
ATOM 709 N N . VAL A 1 87 ? -15.986 -3.088 13.148 1.00 87.81 87 VAL A N 1
ATOM 710 C CA . VAL A 1 87 ? -15.325 -2.040 12.362 1.00 87.81 87 VAL A CA 1
ATOM 711 C C . VAL A 1 87 ? -15.362 -0.742 13.154 1.00 87.81 87 VAL A C 1
ATOM 713 O O . VAL A 1 87 ? -16.436 -0.166 13.348 1.00 87.81 87 VAL A O 1
ATOM 716 N N . LEU A 1 88 ? -14.193 -0.318 13.626 1.00 87.38 88 LEU A N 1
ATOM 717 C CA . LEU A 1 88 ? -14.007 0.964 14.292 1.00 87.38 88 LEU A CA 1
ATOM 718 C C . LEU A 1 88 ? -13.253 1.894 13.348 1.00 87.38 88 LEU A C 1
ATOM 720 O O . LEU A 1 88 ? -12.147 1.578 12.919 1.00 87.38 88 LEU A O 1
ATOM 724 N N . ASP A 1 89 ? -13.859 3.029 13.037 1.00 85.38 89 ASP A N 1
ATOM 725 C CA . ASP A 1 89 ? -13.267 4.041 12.172 1.00 85.38 89 ASP A CA 1
ATOM 726 C C . ASP A 1 89 ? -13.128 5.351 12.949 1.00 85.38 89 ASP A C 1
ATOM 728 O O . ASP A 1 89 ? -14.118 5.987 13.321 1.00 85.38 89 ASP A O 1
ATOM 732 N N . LEU A 1 90 ? -11.875 5.703 13.233 1.00 84.94 90 LEU A N 1
ATOM 733 C CA . LEU A 1 90 ? -11.468 6.943 13.883 1.00 84.94 90 LEU A CA 1
ATOM 734 C C . LEU A 1 90 ? -10.605 7.800 12.946 1.00 84.94 90 LEU A C 1
ATOM 736 O O . LEU A 1 90 ? -9.894 8.684 13.428 1.00 84.94 90 LEU A O 1
ATOM 740 N N . SER A 1 91 ? -10.667 7.561 11.634 1.00 83.06 91 SER A N 1
ATOM 741 C CA . SER A 1 91 ? -9.866 8.284 10.646 1.00 83.06 91 SER A CA 1
ATOM 742 C C . SER A 1 91 ? -10.081 9.801 10.710 1.00 83.06 91 SER A C 1
ATOM 744 O O . SER A 1 91 ? -11.138 10.294 11.110 1.00 83.06 91 SER A O 1
ATOM 746 N N . GLY A 1 92 ? -9.059 10.580 10.355 1.00 81.00 92 GLY A N 1
ATOM 747 C CA . GLY A 1 92 ? -9.182 12.036 10.240 1.00 81.00 92 GLY A CA 1
ATOM 748 C C . GLY A 1 92 ? -9.388 12.799 11.556 1.00 81.00 92 GLY A C 1
ATOM 749 O O . GLY A 1 92 ? -9.830 13.947 11.515 1.00 81.00 92 GLY A O 1
ATOM 750 N N . ASN A 1 93 ? -9.124 12.194 12.723 1.00 72.81 93 ASN A N 1
ATOM 751 C CA . ASN A 1 93 ? -9.357 12.832 14.030 1.00 72.81 93 ASN A CA 1
ATOM 752 C C . ASN A 1 93 ? -8.136 13.502 14.674 1.00 72.81 93 ASN A C 1
ATOM 754 O O . ASN A 1 93 ? -8.298 14.138 15.712 1.00 72.81 93 ASN A O 1
ATOM 758 N N . GLY A 1 94 ? -6.945 13.410 14.074 1.00 63.16 94 GLY A N 1
ATOM 759 C CA . GLY A 1 94 ? -5.736 14.051 14.609 1.00 63.16 94 GLY A CA 1
ATOM 760 C C . GLY A 1 94 ? -5.209 13.440 15.914 1.00 63.16 94 GLY A C 1
ATOM 761 O O . GLY A 1 94 ? -4.824 14.167 16.823 1.00 63.16 94 GLY A O 1
ATOM 762 N N . LEU A 1 95 ? -5.189 12.108 16.007 1.00 58.16 95 LEU A N 1
ATOM 763 C CA . LEU A 1 95 ? -4.571 11.345 17.095 1.00 58.16 95 LEU A CA 1
ATOM 764 C C . LEU A 1 95 ? -3.032 11.328 16.944 1.00 58.16 95 LEU A C 1
ATOM 766 O O . LEU A 1 95 ? -2.462 10.403 16.378 1.00 58.16 95 LEU A O 1
ATOM 770 N N . ILE A 1 96 ? -2.334 12.342 17.443 1.00 50.66 96 ILE A N 1
ATOM 771 C CA . ILE A 1 96 ? -0.860 12.325 17.598 1.00 50.66 96 ILE A CA 1
ATOM 772 C C . ILE A 1 96 ? -0.482 11.250 18.629 1.00 50.66 96 ILE A C 1
ATOM 774 O O . ILE A 1 96 ? -1.225 11.204 19.573 1.00 50.66 96 ILE A O 1
ATOM 778 N N . LEU A 1 97 ? 0.555 10.392 18.483 1.00 49.97 97 LEU A N 1
ATOM 779 C CA . LEU A 1 97 ? 0.740 9.118 19.245 1.00 49.97 97 LEU A CA 1
ATOM 780 C C . LEU A 1 97 ? 2.176 8.760 19.772 1.00 49.97 97 LEU A C 1
ATOM 782 O O . LEU A 1 97 ? 2.423 7.592 20.074 1.00 49.97 97 LEU A O 1
ATOM 786 N N . SER A 1 98 ? 3.131 9.684 19.989 1.00 45.97 98 SER A N 1
ATOM 787 C CA . SER A 1 98 ? 4.274 9.452 20.921 1.00 45.97 98 SER A CA 1
ATOM 788 C C . SER A 1 98 ? 5.014 10.669 21.539 1.00 45.97 98 SER A C 1
ATOM 790 O O . SER A 1 98 ? 5.308 11.654 20.864 1.00 45.97 98 SER A O 1
ATOM 792 N N . LYS A 1 99 ? 5.471 10.525 22.798 1.00 42.69 99 LYS A N 1
ATOM 793 C CA . LYS A 1 99 ? 6.476 11.411 23.412 1.00 42.69 99 LYS A CA 1
ATOM 794 C C . LYS A 1 99 ? 7.827 11.159 22.750 1.00 42.69 99 LYS A C 1
ATOM 796 O O . LYS A 1 99 ? 8.393 10.085 22.959 1.00 42.69 99 LYS A O 1
ATOM 801 N N . SER A 1 100 ? 8.417 12.148 22.078 1.00 35.03 100 SER A N 1
ATOM 802 C CA . SER A 1 100 ? 9.865 12.126 21.838 1.00 35.03 100 SER A CA 1
ATOM 803 C C . SER A 1 100 ? 10.529 13.486 22.019 1.00 35.03 100 SER A C 1
ATOM 805 O O . SER A 1 100 ? 10.156 14.499 21.440 1.00 35.03 100 SER A O 1
ATOM 807 N N . TYR A 1 101 ? 11.557 13.452 22.863 1.00 37.25 101 TYR A N 1
ATOM 808 C CA . TYR A 1 101 ? 12.368 14.544 23.387 1.00 37.25 101 TYR A CA 1
ATOM 809 C C . TYR A 1 101 ? 13.464 15.033 22.424 1.00 37.25 101 TYR A C 1
ATOM 811 O O . TYR A 1 101 ? 14.421 15.645 22.878 1.00 37.25 101 TYR A O 1
ATOM 819 N N . ASN A 1 102 ? 13.378 14.779 21.118 1.00 29.06 102 ASN A N 1
ATOM 820 C CA . ASN A 1 102 ? 14.433 15.160 20.175 1.00 29.06 102 ASN A CA 1
ATOM 821 C C . ASN A 1 102 ? 13.852 15.525 18.805 1.00 29.06 102 ASN A C 1
ATOM 823 O O . ASN A 1 102 ? 13.899 14.710 17.897 1.00 29.06 102 ASN A O 1
ATOM 827 N N . ILE A 1 103 ? 13.286 16.727 18.689 1.00 27.39 103 ILE A N 1
ATOM 828 C CA . ILE A 1 103 ? 13.325 17.661 17.545 1.00 27.39 103 ILE A CA 1
ATOM 829 C C . ILE A 1 103 ? 12.540 18.900 18.014 1.00 27.39 103 ILE A C 1
ATOM 831 O O . ILE A 1 103 ? 11.478 18.784 18.617 1.00 27.39 103 ILE A O 1
ATOM 835 N N . GLY A 1 104 ? 13.150 20.076 17.862 1.00 26.53 104 GLY A N 1
ATOM 836 C CA . GLY A 1 104 ? 12.837 21.300 18.602 1.00 26.53 104 GLY A CA 1
ATOM 837 C C . GLY A 1 104 ? 11.367 21.726 18.637 1.00 26.53 104 GLY A C 1
ATOM 838 O O . GLY A 1 104 ? 10.635 21.651 17.655 1.00 26.53 104 GLY A O 1
ATOM 839 N N . SER A 1 105 ? 10.994 22.281 19.787 1.00 26.67 105 SER A N 1
ATOM 840 C CA . SER A 1 105 ? 9.700 22.848 20.179 1.00 26.67 105 SER A CA 1
ATOM 841 C C . SER A 1 105 ? 9.266 24.099 19.395 1.00 26.67 105 SER A C 1
ATOM 843 O O . SER A 1 105 ? 8.613 24.977 19.954 1.00 26.67 105 SER A O 1
ATOM 845 N N . SER A 1 106 ? 9.668 24.254 18.132 1.00 27.84 106 SER A N 1
ATOM 846 C CA . SER A 1 106 ? 9.380 25.467 17.366 1.00 27.84 106 SER A CA 1
ATOM 847 C C . SER A 1 106 ? 9.485 25.227 15.859 1.00 27.84 106 SER A C 1
ATOM 849 O O . SER A 1 106 ? 10.492 25.567 15.254 1.00 27.84 106 SER A O 1
ATOM 851 N N . PHE A 1 107 ? 8.460 24.626 15.245 1.00 26.42 107 PHE A N 1
ATOM 852 C CA . PHE A 1 107 ? 8.102 24.882 13.840 1.00 26.42 107 PHE A CA 1
ATOM 853 C C . PHE A 1 107 ? 6.643 24.457 13.581 1.00 26.42 107 PHE A C 1
ATOM 855 O O . PHE A 1 107 ? 6.355 23.323 13.224 1.00 26.42 107 PHE A O 1
ATOM 862 N N . GLY A 1 108 ? 5.730 25.397 13.850 1.00 29.42 108 GLY A N 1
ATOM 863 C CA . GLY A 1 108 ? 4.365 25.511 13.319 1.00 29.42 108 GLY A CA 1
ATOM 864 C C . GLY A 1 108 ? 3.528 24.243 13.133 1.00 29.42 108 GLY A C 1
ATOM 865 O O . GLY A 1 108 ? 3.489 23.726 12.031 1.00 29.42 108 GLY A O 1
ATOM 866 N N . HIS A 1 109 ? 2.790 23.833 14.169 1.00 30.86 109 HIS A N 1
ATOM 867 C CA . HIS A 1 109 ? 1.348 23.518 14.168 1.00 30.86 109 HIS A CA 1
ATOM 868 C C . HIS A 1 109 ? 0.914 23.272 15.636 1.00 30.86 109 HIS A C 1
ATOM 870 O O . HIS A 1 109 ? 1.687 22.755 16.439 1.00 30.86 109 HIS A O 1
ATOM 876 N N . ASN A 1 110 ? -0.282 23.733 16.023 1.00 33.19 110 ASN A N 1
ATOM 877 C CA . ASN A 1 110 ? -0.811 23.644 17.393 1.00 33.19 110 ASN A CA 1
ATOM 878 C C . ASN A 1 110 ? -1.250 22.199 17.700 1.00 33.19 110 ASN A C 1
ATOM 880 O O . ASN A 1 110 ? -2.361 21.808 17.348 1.00 33.19 110 ASN A O 1
ATOM 884 N N . ASN A 1 111 ? -0.358 21.416 18.307 1.00 35.53 111 ASN A N 1
ATOM 885 C CA . ASN A 1 111 ? -0.439 19.956 18.370 1.00 35.53 111 ASN A CA 1
ATOM 886 C C . ASN A 1 111 ? -1.235 19.402 19.566 1.00 35.53 111 ASN A C 1
ATOM 888 O O . ASN A 1 111 ? -1.136 19.897 20.689 1.00 35.53 111 ASN A O 1
ATOM 892 N N . PHE A 1 112 ? -1.969 18.314 19.299 1.00 35.50 112 PHE A N 1
ATOM 893 C CA . PHE A 1 112 ? -2.320 17.294 20.286 1.00 35.50 112 PHE A CA 1
ATOM 894 C C . PHE A 1 112 ? -1.065 16.546 20.763 1.00 35.50 112 PHE A C 1
ATOM 896 O O . PHE A 1 112 ? -0.019 16.605 20.124 1.00 35.50 112 PHE A O 1
ATOM 903 N N . PRO A 1 113 ? -1.189 15.747 21.813 1.00 39.97 113 PRO A N 1
ATOM 904 C CA . PRO A 1 113 ? -0.196 14.799 22.270 1.00 39.97 113 PRO A CA 1
ATOM 905 C C . PRO A 1 113 ? -0.783 13.402 22.335 1.00 39.97 113 PRO A C 1
ATOM 907 O O . PRO A 1 113 ? -1.924 13.115 21.982 1.00 39.97 113 PRO A O 1
ATOM 910 N N . ASP A 1 114 ? 0.053 12.539 22.847 1.00 41.91 114 ASP A N 1
ATOM 911 C CA . ASP A 1 114 ? 0.026 11.148 22.501 1.00 41.91 114 ASP A CA 1
ATOM 912 C C . ASP A 1 114 ? -1.005 10.399 23.334 1.00 41.91 114 ASP A C 1
ATOM 914 O O . ASP A 1 114 ? -0.900 10.466 24.563 1.00 41.91 114 ASP A O 1
ATOM 918 N N . PRO A 1 115 ? -1.971 9.659 22.740 1.00 47.53 115 PRO A N 1
ATOM 919 C CA . PRO A 1 115 ? -2.716 8.654 23.448 1.00 47.53 115 PRO A CA 1
ATOM 920 C C . PRO A 1 115 ? -1.743 7.797 24.225 1.00 47.53 115 PRO A C 1
ATOM 922 O O . PRO A 1 115 ? -0.734 7.301 23.711 1.00 47.53 115 PRO A O 1
ATOM 925 N N . ASP A 1 116 ? -2.048 7.676 25.500 1.00 49.16 116 ASP A N 1
ATOM 926 C CA . ASP A 1 116 ? -1.277 6.878 26.410 1.00 49.16 116 ASP A CA 1
ATOM 927 C C . ASP A 1 116 ? -1.939 5.508 26.566 1.00 49.16 116 ASP A C 1
ATOM 929 O O . ASP A 1 116 ? -2.955 5.170 25.954 1.00 49.16 116 ASP A O 1
ATOM 933 N N . LYS A 1 117 ? -1.341 4.700 27.431 1.00 49.81 117 LYS A N 1
ATOM 934 C CA . LYS A 1 117 ? -1.820 3.364 27.796 1.00 49.81 117 LYS A CA 1
ATOM 935 C C . LYS A 1 117 ? -3.261 3.307 28.329 1.00 49.81 117 LYS A C 1
ATOM 937 O O . LYS A 1 117 ? -3.770 2.211 28.550 1.00 49.81 117 LYS A O 1
ATOM 942 N N . PHE A 1 118 ? -3.904 4.439 28.619 1.00 51.47 118 PHE A N 1
ATOM 943 C CA . PHE A 1 118 ? -5.278 4.489 29.112 1.00 51.47 118 PHE A CA 1
ATOM 944 C C . PHE A 1 118 ? -6.287 4.860 28.025 1.00 51.47 118 PHE A C 1
ATOM 946 O O . PHE A 1 118 ? -7.439 4.438 28.135 1.00 51.47 118 PHE A O 1
ATOM 953 N N . THR A 1 119 ? -5.877 5.562 26.962 1.00 49.78 119 THR A N 1
ATOM 954 C CA . THR A 1 119 ? -6.794 6.091 25.938 1.00 49.78 119 THR A CA 1
ATOM 955 C C . THR A 1 119 ? -7.620 5.004 25.247 1.00 49.78 119 THR A C 1
ATOM 957 O O . THR A 1 119 ? -8.799 5.212 24.967 1.00 49.78 119 THR A O 1
ATOM 960 N N . PHE A 1 120 ? -7.048 3.815 25.030 1.00 57.47 120 PHE A N 1
ATOM 961 C CA . PHE A 1 120 ? -7.730 2.709 24.347 1.00 57.47 120 PHE A CA 1
ATOM 962 C C . PHE A 1 120 ? -7.819 1.423 25.160 1.00 57.47 120 PHE A C 1
ATOM 964 O O . PHE A 1 120 ? -8.192 0.378 24.621 1.00 57.47 120 PHE A O 1
ATOM 971 N N . LYS A 1 121 ? -7.559 1.495 26.470 1.00 53.09 121 LYS A N 1
ATOM 972 C CA . LYS A 1 121 ? -7.675 0.343 27.372 1.00 53.09 121 LYS A CA 1
ATOM 973 C C . LYS A 1 121 ? -9.046 -0.336 27.265 1.00 53.09 121 LYS A C 1
ATOM 975 O O . LYS A 1 121 ? -9.158 -1.532 27.439 1.00 53.09 121 LYS A O 1
ATOM 980 N N . GLY A 1 122 ? -10.100 0.388 26.897 1.00 51.84 122 GLY A N 1
ATOM 981 C CA . GLY A 1 122 ? -11.424 -0.189 26.673 1.00 51.84 122 GLY A CA 1
ATOM 982 C C . GLY A 1 122 ? -11.592 -1.176 25.544 1.00 51.84 122 GLY A C 1
ATOM 983 O O . GLY A 1 122 ? -12.559 -1.937 25.547 1.00 51.84 122 GLY A O 1
ATOM 984 N N . LEU A 1 123 ? -10.675 -1.156 24.584 1.00 58.38 123 LEU A N 1
ATOM 985 C CA . LEU A 1 123 ? -10.694 -2.084 23.468 1.00 58.38 123 LEU A CA 1
ATOM 986 C C . LEU A 1 123 ? -10.099 -3.457 23.845 1.00 58.38 123 LEU A C 1
ATOM 988 O O . LEU A 1 123 ? -10.103 -4.355 23.008 1.00 58.38 123 LEU A O 1
ATOM 992 N N . GLU A 1 124 ? -9.687 -3.627 25.112 1.00 52.31 124 GLU A N 1
ATOM 993 C CA . GLU A 1 124 ? -9.122 -4.813 25.789 1.00 52.31 124 GLU A CA 1
ATOM 994 C C . GLU A 1 124 ? -9.883 -6.129 25.558 1.00 52.31 124 GLU A C 1
ATOM 996 O O . GLU A 1 124 ? -9.278 -7.198 25.546 1.00 52.31 124 GLU A O 1
ATOM 1001 N N . VAL A 1 125 ? -11.199 -6.064 25.336 1.00 54.09 125 VAL A N 1
ATOM 1002 C CA . VAL A 1 125 ? -12.058 -7.228 25.021 1.00 54.09 125 VAL A CA 1
ATOM 1003 C C . VAL A 1 125 ? -12.803 -7.015 23.700 1.00 54.09 125 VAL A C 1
ATOM 1005 O O . VAL A 1 125 ? -13.845 -7.614 23.427 1.00 54.09 125 VAL A O 1
ATOM 1008 N N . SER A 1 126 ? -12.317 -6.095 22.869 1.00 55.91 126 SER A N 1
ATOM 1009 C CA . SER A 1 126 ? -13.044 -5.702 21.676 1.00 55.91 126 SER A CA 1
ATOM 1010 C C . SER A 1 126 ? -12.956 -6.785 20.602 1.00 55.91 126 SER A C 1
ATOM 1012 O O . SER A 1 126 ? -11.904 -7.350 20.297 1.00 55.91 126 SER A O 1
ATOM 1014 N N . GLY A 1 127 ? -14.101 -7.064 19.985 1.00 65.12 127 GLY A N 1
ATOM 1015 C CA . GLY A 1 127 ? -14.187 -7.857 18.762 1.00 65.12 127 GLY A CA 1
ATOM 1016 C C . GLY A 1 127 ? -13.712 -7.094 17.522 1.00 65.12 127 GLY A C 1
ATOM 1017 O O . GLY A 1 127 ? -14.166 -7.434 16.428 1.00 65.12 127 GLY A O 1
ATOM 1018 N N . VAL A 1 128 ? -12.870 -6.058 17.677 1.00 79.38 128 VAL A N 1
ATOM 1019 C CA . VAL A 1 128 ? -12.423 -5.215 16.563 1.00 79.38 128 VAL A CA 1
ATOM 1020 C C . VAL A 1 128 ? -11.556 -6.060 15.653 1.00 79.38 128 VAL A C 1
ATOM 1022 O O . VAL A 1 128 ? -10.501 -6.561 16.035 1.00 79.38 128 VAL A O 1
ATOM 1025 N N . LYS A 1 129 ? -12.039 -6.222 14.425 1.00 86.31 129 LYS A N 1
ATOM 1026 C CA . LYS A 1 129 ? -11.340 -6.924 13.349 1.00 86.31 129 LYS A CA 1
ATOM 1027 C C . LYS A 1 129 ? -10.767 -5.946 12.340 1.00 86.31 129 LYS A C 1
ATOM 1029 O O . LYS A 1 129 ? -9.780 -6.271 11.689 1.00 86.31 129 LYS A O 1
ATOM 1034 N N . ILE A 1 130 ? -11.390 -4.778 12.197 1.00 87.31 130 ILE A N 1
ATOM 1035 C CA . ILE A 1 130 ? -10.990 -3.730 11.263 1.00 87.31 130 ILE A CA 1
ATOM 1036 C C . ILE A 1 130 ? -10.894 -2.426 12.038 1.00 87.31 130 ILE A C 1
ATOM 1038 O O . ILE A 1 130 ? -11.884 -1.991 12.630 1.00 87.31 130 ILE A O 1
ATOM 1042 N N . PHE A 1 131 ? -9.713 -1.820 12.013 1.00 87.19 131 PHE A N 1
ATOM 1043 C CA . PHE A 1 131 ? -9.462 -0.550 12.669 1.00 87.19 131 PHE A CA 1
ATOM 1044 C C . PHE A 1 131 ? -8.875 0.450 11.677 1.00 87.19 131 PHE A C 1
ATOM 1046 O O . PHE A 1 131 ? -7.811 0.205 11.102 1.00 87.19 131 PHE A O 1
ATOM 1053 N N . ASP A 1 132 ? -9.587 1.555 11.471 1.00 83.00 132 ASP A N 1
ATOM 1054 C CA . ASP A 1 132 ? -9.137 2.662 10.637 1.00 83.00 132 ASP A CA 1
ATOM 1055 C C . ASP A 1 132 ? -8.682 3.849 11.493 1.00 83.00 132 ASP A C 1
ATOM 1057 O O . ASP A 1 132 ? -9.451 4.417 12.272 1.00 83.00 132 ASP A O 1
ATOM 1061 N N . LEU A 1 133 ? -7.405 4.186 11.338 1.00 83.81 133 LEU A N 1
ATOM 1062 C CA . LEU A 1 133 ? -6.694 5.310 11.937 1.00 83.81 133 LEU A CA 1
ATOM 1063 C C . LEU A 1 133 ? -5.990 6.139 10.848 1.00 83.81 133 LEU A C 1
ATOM 1065 O O . LEU A 1 133 ? -4.997 6.823 11.108 1.00 83.81 133 LEU A O 1
ATOM 1069 N N . SER A 1 134 ? -6.456 6.062 9.601 1.00 84.19 134 SER A N 1
ATOM 1070 C CA . SER A 1 134 ? -5.876 6.834 8.505 1.00 84.19 134 SER A CA 1
ATOM 1071 C C . SER A 1 134 ? -6.029 8.340 8.730 1.00 84.19 134 SER A C 1
ATOM 1073 O O . SER A 1 134 ? -6.934 8.796 9.436 1.00 84.19 134 SER A O 1
ATOM 1075 N N . GLN A 1 135 ? -5.101 9.120 8.171 1.00 82.50 135 GLN A N 1
ATOM 1076 C CA . GLN A 1 135 ? -5.107 10.588 8.207 1.00 82.50 135 GLN A CA 1
ATOM 1077 C C . GLN A 1 135 ? -5.256 11.159 9.626 1.00 82.50 135 GLN A C 1
ATOM 1079 O O . GLN A 1 135 ? -5.902 12.180 9.850 1.00 82.50 135 GLN A O 1
ATOM 1084 N N . SER A 1 136 ? -4.689 10.467 10.612 1.00 74.50 136 SER A N 1
ATOM 1085 C CA . SER A 1 136 ? -4.823 10.815 12.026 1.00 74.50 136 SER A CA 1
ATOM 1086 C C . SER A 1 136 ? -3.593 11.537 12.571 1.00 74.50 136 SER A C 1
ATOM 1088 O O . SER A 1 136 ? -3.531 11.780 13.765 1.00 74.50 136 SER A O 1
ATOM 1090 N N . HIS A 1 137 ? -2.639 11.928 11.718 1.00 71.75 137 HIS A N 1
ATOM 1091 C CA . HIS A 1 137 ? -1.403 12.618 12.110 1.00 71.75 137 HIS A CA 1
ATOM 1092 C C . HIS A 1 137 ? -0.534 11.832 13.116 1.00 71.75 137 HIS A C 1
ATOM 1094 O O . HIS A 1 137 ? 0.199 12.410 13.917 1.00 71.75 137 HIS A O 1
ATOM 1100 N N . ILE A 1 138 ? -0.581 10.499 13.046 1.00 70.25 138 ILE A N 1
ATOM 1101 C CA . ILE A 1 138 ? 0.207 9.594 13.891 1.00 70.25 138 ILE A CA 1
ATOM 1102 C C . ILE A 1 138 ? 1.664 9.607 13.415 1.00 70.25 138 ILE A C 1
ATOM 1104 O O . ILE A 1 138 ? 1.933 9.152 12.311 1.00 70.25 138 ILE A O 1
ATOM 1108 N N . PHE A 1 139 ? 2.620 10.084 14.214 1.00 65.38 139 PHE A N 1
ATOM 1109 C CA . PHE A 1 139 ? 4.042 10.085 13.814 1.00 65.38 139 PHE A CA 1
ATOM 1110 C C . PHE A 1 139 ? 4.883 8.971 14.442 1.00 65.38 139 PHE A C 1
ATOM 1112 O O . PHE A 1 139 ? 5.852 8.517 13.846 1.00 65.38 139 PHE A O 1
ATOM 1119 N N . ALA A 1 140 ? 4.497 8.470 15.609 1.00 62.62 140 ALA A N 1
ATOM 1120 C CA . ALA A 1 140 ? 4.982 7.189 16.102 1.00 62.62 140 ALA A CA 1
ATOM 1121 C C . ALA A 1 140 ? 3.907 6.551 16.973 1.00 62.62 140 ALA A C 1
ATOM 1123 O O . ALA A 1 140 ? 2.914 7.194 17.303 1.00 62.62 140 ALA A O 1
ATOM 1124 N N . LEU A 1 141 ? 4.095 5.281 17.316 1.00 63.53 141 LEU A N 1
ATOM 1125 C CA . LEU A 1 141 ? 3.187 4.536 18.174 1.00 63.53 141 LEU A CA 1
ATOM 1126 C C . LEU A 1 141 ? 3.917 4.220 19.473 1.00 63.53 141 LEU A C 1
ATOM 1128 O O . LEU A 1 141 ? 4.806 3.372 19.518 1.00 63.53 141 LEU A O 1
ATOM 1132 N N . SER A 1 142 ? 3.565 4.925 20.549 1.00 59.31 142 SER A N 1
ATOM 1133 C CA . SER A 1 142 ? 4.205 4.676 21.839 1.00 59.31 142 SER A CA 1
ATOM 1134 C C . SER A 1 142 ? 3.922 3.255 22.351 1.00 59.31 142 SER A C 1
ATOM 1136 O O . SER A 1 142 ? 2.999 2.557 21.908 1.00 59.31 142 SER A O 1
ATOM 1138 N N . ASN A 1 143 ? 4.765 2.774 23.266 1.00 57.72 143 ASN A N 1
ATOM 1139 C CA . ASN A 1 143 ? 4.592 1.438 23.816 1.00 57.72 143 ASN A CA 1
ATOM 1140 C C . ASN A 1 143 ? 3.272 1.363 24.595 1.00 57.72 143 ASN A C 1
ATOM 1142 O O . ASN A 1 143 ? 2.978 2.237 25.409 1.00 57.72 143 ASN A O 1
ATOM 1146 N N . SER A 1 144 ? 2.527 0.275 24.404 1.00 53.22 144 SER A N 1
ATOM 1147 C CA . SER A 1 144 ? 1.336 -0.044 25.191 1.00 53.22 144 SER A CA 1
ATOM 1148 C C . SER A 1 144 ? 0.129 0.891 25.037 1.00 53.22 144 SER A C 1
ATOM 1150 O O . SER A 1 144 ? -0.786 0.807 25.849 1.00 53.22 144 SER A O 1
ATOM 1152 N N . VAL A 1 145 ? 0.073 1.721 23.989 1.00 56.31 145 VAL A N 1
ATOM 1153 C CA . VAL A 1 145 ? -1.092 2.581 23.665 1.00 56.31 145 VAL A CA 1
ATOM 1154 C C . VAL A 1 145 ? -2.408 1.799 23.666 1.00 56.31 145 VAL A C 1
ATOM 1156 O O . VAL A 1 145 ? -3.430 2.275 24.156 1.00 56.31 145 VAL A O 1
ATOM 1159 N N . PHE A 1 146 ? -2.374 0.573 23.151 1.00 61.81 146 PHE A N 1
ATOM 1160 C CA . PHE A 1 146 ? -3.500 -0.343 23.149 1.00 61.81 146 PHE A CA 1
ATOM 1161 C C . PHE A 1 146 ? -3.193 -1.616 23.959 1.00 61.81 146 PHE A C 1
ATOM 1163 O O . PHE A 1 146 ? -3.679 -2.657 23.555 1.00 61.81 146 PHE A O 1
ATOM 1170 N N . SER A 1 147 ? -2.375 -1.624 25.030 1.00 55.44 147 SER A N 1
ATOM 1171 C CA . SER A 1 147 ? -2.059 -2.872 25.779 1.00 55.44 147 SER A CA 1
ATOM 1172 C C . SER A 1 147 ? -2.923 -3.139 27.021 1.00 55.44 147 SER A C 1
ATOM 1174 O O . SER A 1 147 ? -3.596 -2.258 27.553 1.00 55.44 147 SER A O 1
ATOM 1176 N N . LEU A 1 148 ? -2.879 -4.399 27.482 1.00 41.50 148 LEU A N 1
ATOM 1177 C CA . LEU A 1 148 ? -3.612 -4.927 28.641 1.00 41.50 148 LEU A CA 1
ATOM 1178 C C . LEU A 1 148 ? -2.920 -4.692 30.000 1.00 41.50 148 LEU A C 1
ATOM 1180 O O . LEU A 1 148 ? -3.598 -4.574 31.020 1.00 41.50 148 LEU A O 1
ATOM 1184 N N . PHE A 1 149 ? -1.582 -4.677 30.060 1.00 41.19 149 PHE A N 1
ATOM 1185 C CA . PHE A 1 149 ? -0.853 -4.847 31.324 1.00 41.19 149 PHE A CA 1
ATOM 1186 C C . PHE A 1 149 ? 0.226 -3.795 31.575 1.00 41.19 149 PHE A C 1
ATOM 1188 O O . PHE A 1 149 ? 1.013 -3.416 30.712 1.00 41.19 149 PHE A O 1
ATOM 1195 N N . PHE A 1 150 ? 0.293 -3.375 32.836 1.00 35.94 150 PHE A N 1
ATOM 1196 C CA . PHE A 1 150 ? 1.309 -2.487 33.376 1.00 35.94 150 PHE A CA 1
ATOM 1197 C C . PHE A 1 150 ? 2.551 -3.312 33.744 1.00 35.94 150 PHE A C 1
ATOM 1199 O O . PHE A 1 150 ? 2.597 -3.910 34.816 1.00 35.94 150 PHE A O 1
ATOM 1206 N N . PHE A 1 151 ? 3.566 -3.346 32.879 1.00 33.91 151 PHE A N 1
ATOM 1207 C CA . PHE A 1 151 ? 4.876 -3.893 33.239 1.00 33.91 151 PHE A CA 1
ATOM 1208 C C . PHE A 1 151 ? 5.932 -2.784 33.284 1.00 33.91 151 PHE A C 1
ATOM 1210 O O . PHE A 1 151 ? 6.362 -2.252 32.264 1.00 33.91 151 PHE A O 1
ATOM 1217 N N . PHE A 1 152 ? 6.381 -2.449 34.497 1.00 31.92 152 PHE A N 1
ATOM 1218 C CA . PHE A 1 152 ? 7.632 -1.723 34.718 1.00 31.92 152 PHE A CA 1
ATOM 1219 C C . PHE A 1 152 ? 8.805 -2.673 34.429 1.00 31.92 152 PHE A C 1
ATOM 1221 O O . PHE A 1 152 ? 9.347 -3.282 35.346 1.00 31.92 152 PHE A O 1
ATOM 1228 N N . PHE A 1 153 ? 9.238 -2.791 33.173 1.00 31.05 153 PHE A N 1
ATOM 1229 C CA . PHE A 1 153 ? 10.584 -3.298 32.895 1.00 31.05 153 PHE A CA 1
ATOM 1230 C C . PHE A 1 153 ? 11.546 -2.125 32.759 1.00 31.05 153 PHE A C 1
ATOM 1232 O O . PHE A 1 153 ? 11.744 -1.529 31.705 1.00 31.05 153 PHE A O 1
ATOM 1239 N N . ARG A 1 154 ? 12.143 -1.775 33.899 1.00 33.38 154 ARG A N 1
ATOM 1240 C CA . ARG A 1 154 ? 13.279 -0.862 33.999 1.00 33.38 154 ARG A CA 1
ATOM 1241 C C . ARG A 1 154 ? 14.556 -1.658 33.704 1.00 33.38 154 ARG A C 1
ATOM 1243 O O . ARG A 1 154 ? 15.349 -1.911 34.601 1.00 33.38 154 ARG A O 1
ATOM 1250 N N . SER A 1 155 ? 14.748 -2.073 32.455 1.00 30.09 155 SER A N 1
ATOM 1251 C CA . SER A 1 155 ? 16.014 -2.653 31.991 1.00 30.09 155 SER A CA 1
ATOM 1252 C C . SER A 1 155 ? 16.303 -2.200 30.564 1.00 30.09 155 SER A C 1
ATOM 1254 O O . SER A 1 155 ? 15.552 -2.485 29.637 1.00 30.09 155 SER A O 1
ATOM 1256 N N . ARG A 1 156 ? 17.399 -1.450 30.408 1.00 39.00 156 ARG A N 1
ATOM 1257 C CA . ARG A 1 156 ? 17.966 -1.019 29.125 1.00 39.00 156 ARG A CA 1
ATOM 1258 C C . ARG A 1 156 ? 18.420 -2.245 28.322 1.00 39.00 156 ARG A C 1
ATOM 1260 O O . ARG A 1 156 ? 19.542 -2.688 28.527 1.00 39.00 156 ARG A O 1
ATOM 1267 N N . ALA A 1 157 ? 17.558 -2.780 27.464 1.00 36.00 157 ALA A N 1
ATOM 1268 C CA . ALA A 1 157 ? 17.870 -3.499 26.219 1.00 36.00 157 ALA A CA 1
ATOM 1269 C C . ALA A 1 157 ? 16.577 -4.170 25.730 1.00 36.00 157 ALA A C 1
ATOM 1271 O O . ALA A 1 157 ? 15.959 -4.907 26.489 1.00 36.00 157 ALA A O 1
ATOM 1272 N N . ASN A 1 158 ? 16.199 -3.929 24.474 1.00 36.66 158 ASN A N 1
ATOM 1273 C CA . ASN A 1 158 ? 14.993 -4.413 23.783 1.00 36.66 158 ASN A CA 1
ATOM 1274 C C . ASN A 1 158 ? 13.693 -3.667 24.124 1.00 36.66 158 ASN A C 1
ATOM 1276 O O . ASN A 1 158 ? 12.856 -4.119 24.902 1.00 36.66 158 ASN A O 1
ATOM 1280 N N . TYR A 1 159 ? 13.500 -2.530 23.449 1.00 41.59 159 TYR A N 1
ATOM 1281 C CA . TYR A 1 159 ? 12.181 -1.939 23.236 1.00 41.59 159 TYR A CA 1
ATOM 1282 C C . TYR A 1 159 ? 11.368 -2.889 22.343 1.00 41.59 159 TYR A C 1
ATOM 1284 O O . TYR A 1 159 ? 11.378 -2.767 21.125 1.00 41.59 159 TYR A O 1
ATOM 1292 N N . ILE A 1 160 ? 10.708 -3.887 22.932 1.00 48.28 160 ILE A N 1
ATOM 1293 C CA . ILE A 1 160 ? 9.679 -4.647 22.218 1.00 48.28 160 ILE A CA 1
ATOM 1294 C C . ILE A 1 160 ? 8.459 -3.732 22.168 1.00 48.28 160 ILE A C 1
ATOM 1296 O O . ILE A 1 160 ? 7.772 -3.535 23.172 1.00 48.28 160 ILE A O 1
ATOM 1300 N N . TYR A 1 161 ? 8.241 -3.109 21.020 1.00 53.75 161 TYR A N 1
ATOM 1301 C CA . TYR A 1 161 ? 7.109 -2.229 20.795 1.00 53.75 161 TYR A CA 1
ATOM 1302 C C . TYR A 1 161 ? 5.812 -3.055 20.776 1.00 53.75 161 TYR A C 1
ATOM 1304 O O . TYR A 1 161 ? 5.565 -3.841 19.866 1.00 53.75 161 TYR A O 1
ATOM 1312 N N . GLN A 1 162 ? 5.000 -2.923 21.827 1.00 62.38 162 GLN A N 1
ATOM 1313 C CA . GLN A 1 162 ? 3.765 -3.690 22.043 1.00 62.38 162 GLN A CA 1
ATOM 1314 C C . GLN A 1 162 ? 2.531 -2.790 21.939 1.00 62.38 162 GLN A C 1
ATOM 1316 O O . GLN A 1 162 ? 1.624 -2.846 22.771 1.00 62.38 162 GLN A O 1
ATOM 1321 N N . SER A 1 163 ? 2.506 -1.910 20.937 1.00 61.28 163 SER A N 1
ATOM 1322 C CA . SER A 1 163 ? 1.480 -0.874 20.830 1.00 61.28 163 SER A CA 1
ATOM 1323 C C . SER A 1 163 ? 0.076 -1.463 20.708 1.00 61.28 163 SER A C 1
ATOM 1325 O O . SER A 1 163 ? -0.819 -0.915 21.330 1.00 61.28 163 SER A O 1
ATOM 1327 N N . PHE A 1 164 ? -0.114 -2.606 20.033 1.00 68.69 164 PHE A N 1
ATOM 1328 C CA . PHE A 1 164 ? -1.438 -3.189 19.746 1.00 68.69 164 PHE A CA 1
ATOM 1329 C C . PHE A 1 164 ? -1.825 -4.446 20.546 1.00 68.69 164 PHE A C 1
ATOM 1331 O O . PHE A 1 164 ? -2.736 -5.173 20.151 1.00 68.69 164 PHE A O 1
ATOM 1338 N N . GLN A 1 165 ? -1.165 -4.734 21.670 1.00 65.69 165 GLN A N 1
ATOM 1339 C CA . GLN A 1 165 ? -1.375 -5.993 22.408 1.00 65.69 165 GLN A CA 1
ATOM 1340 C C . GLN A 1 165 ? -2.822 -6.282 22.853 1.00 65.69 165 GLN A C 1
ATOM 1342 O O . GLN A 1 165 ? -3.208 -7.439 22.981 1.00 65.69 165 GLN A O 1
ATOM 1347 N N . GLY A 1 166 ? -3.623 -5.253 23.100 1.00 63.56 166 GLY A N 1
ATOM 1348 C CA . GLY A 1 166 ? -5.033 -5.324 23.492 1.00 63.56 166 GLY A CA 1
ATOM 1349 C C . GLY A 1 166 ? -6.004 -5.417 22.318 1.00 63.56 166 GLY A C 1
ATOM 1350 O O . GLY A 1 166 ? -7.207 -5.446 22.545 1.00 63.56 166 GLY A O 1
ATOM 1351 N N . LEU A 1 167 ? -5.511 -5.523 21.078 1.00 73.69 167 LEU A N 1
ATOM 1352 C CA . LEU A 1 167 ? -6.308 -5.830 19.886 1.00 73.69 167 LEU A CA 1
ATOM 1353 C C . LEU A 1 167 ? -5.904 -7.189 19.273 1.00 73.69 167 LEU A C 1
ATOM 1355 O O . LEU A 1 167 ? -5.553 -7.259 18.094 1.00 73.69 167 LEU A O 1
ATOM 1359 N N . PRO A 1 168 ? -5.962 -8.304 20.028 1.00 74.00 168 PRO A N 1
ATOM 1360 C CA . PRO A 1 168 ? -5.450 -9.599 19.567 1.00 74.00 168 PRO A CA 1
ATOM 1361 C C . PRO A 1 168 ? -6.225 -10.184 18.372 1.00 74.00 168 PRO A C 1
ATOM 1363 O O . PRO A 1 168 ? -5.717 -11.061 17.676 1.00 74.00 168 PRO A O 1
ATOM 1366 N N . ASN A 1 169 ? -7.450 -9.710 18.123 1.00 80.06 169 ASN A N 1
ATOM 1367 C CA . ASN A 1 169 ? -8.328 -10.177 17.044 1.00 80.06 169 ASN A CA 1
ATOM 1368 C C . ASN A 1 169 ? -8.239 -9.330 15.765 1.00 80.06 169 ASN A C 1
ATOM 1370 O O . ASN A 1 169 ? -9.028 -9.540 14.839 1.00 80.06 169 ASN A O 1
ATOM 1374 N N . LEU A 1 170 ? -7.327 -8.355 15.720 1.00 85.81 170 LEU A N 1
ATOM 1375 C CA . LEU A 1 170 ? -7.228 -7.427 14.606 1.00 85.81 170 LEU A CA 1
ATOM 1376 C C . LEU A 1 170 ? -6.787 -8.156 13.331 1.00 85.81 170 LEU A C 1
ATOM 1378 O O . LEU A 1 170 ? -5.771 -8.846 13.316 1.00 85.81 170 LEU A O 1
ATOM 1382 N N . LEU A 1 171 ? -7.563 -7.988 12.259 1.00 92.56 171 LEU A N 1
ATOM 1383 C CA . LEU A 1 171 ? -7.297 -8.573 10.943 1.00 92.56 171 LEU A CA 1
ATOM 1384 C C . LEU A 1 171 ? -6.856 -7.507 9.939 1.00 92.56 171 LEU A C 1
ATOM 1386 O O . LEU A 1 171 ? -5.994 -7.776 9.106 1.00 92.56 171 LEU A O 1
ATOM 1390 N N . ASN A 1 172 ? -7.424 -6.303 10.026 1.00 94.62 172 ASN A N 1
ATOM 1391 C CA . ASN A 1 172 ? -7.121 -5.198 9.127 1.00 94.62 172 ASN A CA 1
ATOM 1392 C C . ASN A 1 172 ? -6.806 -3.936 9.934 1.00 94.62 172 ASN A C 1
ATOM 1394 O O . ASN A 1 172 ? -7.616 -3.516 10.762 1.00 94.62 172 ASN A O 1
ATOM 1398 N N . LEU A 1 173 ? -5.674 -3.308 9.632 1.00 91.50 173 LEU A N 1
ATOM 1399 C CA . LEU A 1 173 ? -5.243 -2.058 10.247 1.00 91.50 173 LEU A CA 1
ATOM 1400 C C . LEU A 1 173 ? -4.919 -1.041 9.155 1.00 91.50 173 LEU A C 1
ATOM 1402 O O . LEU A 1 173 ? -4.038 -1.289 8.329 1.00 91.50 173 LEU A O 1
ATOM 1406 N N . ASN A 1 174 ? -5.635 0.083 9.151 1.00 90.25 174 ASN A N 1
ATOM 1407 C CA . ASN A 1 174 ? -5.379 1.186 8.234 1.00 90.25 174 ASN A CA 1
ATOM 1408 C C . ASN A 1 174 ? -4.730 2.366 8.957 1.00 90.25 174 ASN A C 1
ATOM 1410 O O . ASN A 1 174 ? -5.328 2.963 9.846 1.00 90.25 174 ASN A O 1
ATOM 1414 N N . LEU A 1 175 ? -3.508 2.695 8.552 1.00 88.88 175 LEU A N 1
ATOM 1415 C CA . LEU A 1 175 ? -2.696 3.800 9.057 1.00 88.88 175 LEU A CA 1
ATOM 1416 C C . LEU A 1 175 ? -2.218 4.700 7.907 1.00 88.88 175 LEU A C 1
ATOM 1418 O O . LEU A 1 175 ? -1.223 5.407 8.049 1.00 88.88 175 LEU A O 1
ATOM 1422 N N . THR A 1 176 ? -2.911 4.680 6.769 1.00 90.81 176 THR A N 1
ATOM 1423 C CA . THR A 1 176 ? -2.560 5.481 5.587 1.00 90.81 176 THR A CA 1
ATOM 1424 C C . THR A 1 176 ? -2.589 6.982 5.894 1.00 90.81 176 THR A C 1
ATOM 1426 O O . THR A 1 176 ? -3.468 7.435 6.623 1.00 90.81 176 THR A O 1
ATOM 1429 N N . GLY A 1 177 ? -1.679 7.774 5.325 1.00 86.50 177 GLY A N 1
ATOM 1430 C CA . GLY A 1 177 ? -1.694 9.238 5.459 1.00 86.50 177 GLY A CA 1
ATOM 1431 C C . GLY A 1 177 ? -1.311 9.725 6.857 1.00 86.50 177 GLY A C 1
ATOM 1432 O O . GLY A 1 177 ? -1.829 10.732 7.339 1.00 86.50 177 GLY A O 1
ATOM 1433 N N . ASN A 1 178 ? -0.457 8.971 7.542 1.00 81.38 178 ASN A N 1
ATOM 1434 C CA . ASN A 1 178 ? 0.124 9.341 8.826 1.00 81.38 178 ASN A CA 1
ATOM 1435 C C . ASN A 1 178 ? 1.597 9.758 8.622 1.00 81.38 178 ASN A C 1
ATOM 1437 O O . ASN A 1 178 ? 2.035 10.037 7.510 1.00 81.38 178 ASN A O 1
ATOM 1441 N N . ALA A 1 179 ? 2.372 9.887 9.692 1.00 81.31 179 ALA A N 1
ATOM 1442 C CA . ALA A 1 179 ? 3.775 10.296 9.654 1.00 81.31 179 ALA A CA 1
ATOM 1443 C C . ALA A 1 179 ? 4.703 9.237 10.271 1.00 81.31 179 ALA A C 1
ATOM 1445 O O . ALA A 1 179 ? 5.749 9.590 10.807 1.00 81.31 179 ALA A O 1
ATOM 1446 N N . LEU A 1 180 ? 4.310 7.959 10.213 1.00 79.62 180 LEU A N 1
ATOM 1447 C CA . LEU A 1 180 ? 5.071 6.847 10.784 1.00 79.62 180 LEU A CA 1
ATOM 1448 C C . LEU A 1 180 ? 6.429 6.698 10.101 1.00 79.62 180 LEU A C 1
ATOM 1450 O O . LEU A 1 180 ? 6.505 6.744 8.875 1.00 79.62 180 LEU A O 1
ATOM 1454 N N . GLU A 1 181 ? 7.474 6.469 10.894 1.00 79.19 181 GLU A N 1
ATOM 1455 C CA . GLU A 1 181 ? 8.849 6.290 10.405 1.00 79.19 181 GLU A CA 1
ATOM 1456 C C . GLU A 1 181 ? 9.337 4.834 10.459 1.00 79.19 181 GLU A C 1
ATOM 1458 O O . GLU A 1 181 ? 10.301 4.494 9.774 1.00 79.19 181 GLU A O 1
ATOM 1463 N N . SER A 1 182 ? 8.680 3.978 11.250 1.00 78.06 182 SER A N 1
ATOM 1464 C CA . SER A 1 182 ? 9.052 2.574 11.450 1.00 78.06 182 SER A CA 1
ATOM 1465 C C . SER A 1 182 ? 7.829 1.657 11.481 1.00 78.06 182 SER A C 1
ATOM 1467 O O . SER A 1 182 ? 6.684 2.107 11.568 1.00 78.06 182 SER A O 1
ATOM 1469 N N . VAL A 1 183 ? 8.102 0.358 11.350 1.00 80.31 183 VAL A N 1
ATOM 1470 C CA . VAL A 1 183 ? 7.107 -0.718 11.295 1.00 80.31 183 VAL A CA 1
ATOM 1471 C C . VAL A 1 183 ? 7.268 -1.752 12.408 1.00 80.31 183 VAL A C 1
ATOM 1473 O O . VAL A 1 183 ? 6.431 -2.647 12.529 1.00 80.31 183 VAL A O 1
ATOM 1476 N N . HIS A 1 184 ? 8.320 -1.664 13.227 1.00 74.75 184 HIS A N 1
ATOM 1477 C CA . HIS A 1 184 ? 8.635 -2.671 14.249 1.00 74.75 184 HIS A CA 1
ATOM 1478 C C . HIS A 1 184 ? 7.519 -2.839 15.294 1.00 74.75 184 HIS A C 1
ATOM 1480 O O . HIS A 1 184 ? 7.372 -3.903 15.896 1.00 74.75 184 HIS A O 1
ATOM 1486 N N . GLU A 1 185 ? 6.684 -1.818 15.475 1.00 67.81 185 GLU A N 1
ATOM 1487 C CA . GLU A 1 185 ? 5.525 -1.804 16.364 1.00 67.81 185 GLU A CA 1
ATOM 1488 C C . GLU A 1 185 ? 4.437 -2.817 15.969 1.00 67.81 185 GLU A C 1
ATOM 1490 O O . GLU A 1 185 ? 3.635 -3.232 16.814 1.00 67.81 185 GLU A O 1
ATOM 1495 N N . PHE A 1 186 ? 4.415 -3.258 14.706 1.00 74.38 186 PHE A N 1
ATOM 1496 C CA . PHE A 1 186 ? 3.379 -4.145 14.167 1.00 74.38 186 PHE A CA 1
ATOM 1497 C C . PHE A 1 186 ? 3.714 -5.638 14.274 1.00 74.38 186 PHE A C 1
ATOM 1499 O O . PHE A 1 186 ? 2.813 -6.464 14.120 1.00 74.38 186 PHE A O 1
ATOM 1506 N N . ALA A 1 187 ? 4.958 -6.002 14.613 1.00 66.88 187 ALA A N 1
ATOM 1507 C CA . ALA A 1 187 ? 5.411 -7.399 14.711 1.00 66.88 187 ALA A CA 1
ATOM 1508 C C . ALA A 1 187 ? 4.564 -8.255 15.666 1.00 66.88 187 ALA A C 1
ATOM 1510 O O . ALA A 1 187 ? 4.471 -9.473 15.535 1.00 66.88 187 ALA A O 1
ATOM 1511 N N . THR A 1 188 ? 3.923 -7.607 16.637 1.00 69.00 188 THR A N 1
ATOM 1512 C CA . THR A 1 188 ? 3.140 -8.257 17.691 1.00 69.00 188 THR A CA 1
ATOM 1513 C C . THR A 1 188 ? 1.725 -8.660 17.258 1.00 69.00 188 THR A C 1
ATOM 1515 O O . THR A 1 188 ? 1.055 -9.407 17.972 1.00 69.00 188 THR A O 1
ATOM 1518 N N . LEU A 1 189 ? 1.261 -8.219 16.083 1.00 78.00 189 LEU A N 1
ATOM 1519 C CA . LEU A 1 189 ? -0.084 -8.481 15.571 1.00 78.00 189 LEU A CA 1
ATOM 1520 C C . LEU A 1 189 ? -0.160 -9.798 14.777 1.00 78.00 189 LEU A C 1
ATOM 1522 O O . LEU A 1 189 ? -0.282 -9.809 13.551 1.00 78.00 189 LEU A O 1
ATOM 1526 N N . ALA A 1 190 ? -0.135 -10.923 15.493 1.00 82.12 190 ALA A N 1
ATOM 1527 C CA . ALA A 1 190 ? -0.046 -12.269 14.911 1.00 82.12 190 ALA A CA 1
ATOM 1528 C C . ALA A 1 190 ? -1.210 -12.673 13.977 1.00 82.12 190 ALA A C 1
ATOM 1530 O O . ALA A 1 190 ? -1.034 -13.542 13.126 1.00 82.12 190 ALA A O 1
ATOM 1531 N N . ASN A 1 191 ? -2.392 -12.061 14.120 1.00 88.38 191 ASN A N 1
ATOM 1532 C CA . ASN A 1 191 ? -3.579 -12.365 13.305 1.00 88.38 191 ASN A CA 1
ATOM 1533 C C . ASN A 1 191 ? -3.813 -11.370 12.159 1.00 88.38 191 ASN A C 1
ATOM 1535 O O . ASN A 1 191 ? -4.779 -11.522 11.405 1.00 88.38 191 ASN A O 1
ATOM 1539 N N . LEU A 1 192 ? -2.964 -10.346 12.033 1.00 91.00 192 LEU A N 1
ATOM 1540 C CA . LEU A 1 192 ? -3.157 -9.300 11.039 1.00 91.00 192 LEU A CA 1
ATOM 1541 C C . LEU A 1 192 ? -2.984 -9.874 9.634 1.00 91.00 192 LEU A C 1
ATOM 1543 O O . LEU A 1 192 ? -2.007 -10.546 9.340 1.00 91.00 192 LEU A O 1
ATOM 1547 N N . LYS A 1 193 ? -3.937 -9.589 8.754 1.00 95.06 193 LYS A N 1
ATOM 1548 C CA . LYS A 1 193 ? -3.937 -10.022 7.353 1.00 95.06 193 LYS A CA 1
ATOM 1549 C C . LYS A 1 193 ? -3.692 -8.861 6.406 1.00 95.06 193 LYS A C 1
ATOM 1551 O O . LYS A 1 193 ? -3.038 -9.035 5.383 1.00 95.06 193 LYS A O 1
ATOM 1556 N N . LYS A 1 194 ? -4.245 -7.685 6.720 1.00 96.44 194 LYS A N 1
ATOM 1557 C CA . LYS A 1 194 ? -4.164 -6.497 5.866 1.00 96.44 194 LYS A CA 1
ATOM 1558 C C . LYS A 1 194 ? -3.586 -5.320 6.628 1.00 96.44 194 LYS A C 1
ATOM 1560 O O . LYS A 1 194 ? -4.126 -4.928 7.664 1.00 96.44 194 LYS A O 1
ATOM 1565 N N . LEU A 1 195 ? -2.534 -4.736 6.075 1.00 94.44 195 LEU A N 1
ATOM 1566 C CA . LEU A 1 195 ? -1.828 -3.612 6.668 1.00 94.44 195 LEU A CA 1
ATOM 1567 C C . LEU A 1 195 ? -1.710 -2.484 5.641 1.00 94.44 195 LEU A C 1
ATOM 1569 O O . LEU A 1 195 ? -1.101 -2.649 4.586 1.00 94.44 195 LEU A O 1
ATOM 1573 N N . TYR A 1 196 ? -2.331 -1.343 5.930 1.00 95.00 196 TYR A N 1
ATOM 1574 C CA . TYR A 1 196 ? -2.279 -0.172 5.060 1.00 95.00 196 TYR A CA 1
ATOM 1575 C C . TYR A 1 196 ? -1.390 0.885 5.700 1.00 95.00 196 TYR A C 1
ATOM 1577 O O . TYR A 1 196 ? -1.699 1.407 6.769 1.00 95.00 196 TYR A O 1
ATOM 1585 N N . LEU A 1 197 ? -0.285 1.178 5.031 1.00 93.19 197 LEU A N 1
ATOM 1586 C CA . LEU A 1 197 ? 0.798 2.041 5.486 1.00 93.19 197 LEU A CA 1
ATOM 1587 C C . LEU A 1 197 ? 1.144 3.103 4.433 1.00 93.19 197 LEU A C 1
ATOM 1589 O O . LEU A 1 197 ? 2.209 3.715 4.494 1.00 93.19 197 LEU A O 1
ATOM 1593 N N . GLY A 1 198 ? 0.265 3.327 3.454 1.00 93.19 198 GLY A N 1
ATOM 1594 C CA . GLY A 1 198 ? 0.511 4.290 2.387 1.00 93.19 198 GLY A CA 1
ATOM 1595 C C . GLY A 1 198 ? 0.651 5.718 2.919 1.00 93.19 198 GLY A C 1
ATOM 1596 O O . GLY A 1 198 ? 0.129 6.037 3.983 1.00 93.19 198 GLY A O 1
ATOM 1597 N N . GLU A 1 199 ? 1.346 6.579 2.186 1.00 91.31 199 GLU A N 1
ATOM 1598 C CA . GLU A 1 199 ? 1.506 8.004 2.487 1.00 91.31 199 GLU A CA 1
ATOM 1599 C C . GLU A 1 199 ? 2.010 8.247 3.922 1.00 91.31 199 GLU A C 1
ATOM 1601 O O . GLU A 1 199 ? 1.517 9.120 4.629 1.00 91.31 199 GLU A O 1
ATOM 1606 N N . ASN A 1 200 ? 2.971 7.427 4.359 1.00 86.56 200 ASN A N 1
ATOM 1607 C CA . ASN A 1 200 ? 3.722 7.597 5.602 1.00 86.56 200 ASN A CA 1
ATOM 1608 C C . ASN A 1 200 ? 5.167 8.032 5.291 1.00 86.56 200 ASN A C 1
ATOM 1610 O O . ASN A 1 200 ? 5.492 8.452 4.180 1.00 86.56 200 ASN A O 1
ATOM 1614 N N . ARG A 1 201 ? 6.049 7.969 6.292 1.00 82.38 201 ARG A N 1
ATOM 1615 C CA . ARG A 1 201 ? 7.490 8.234 6.172 1.00 82.38 201 ARG A CA 1
ATOM 1616 C C . ARG A 1 201 ? 8.307 6.971 6.450 1.00 82.38 201 ARG A C 1
ATOM 1618 O O . ARG A 1 201 ? 9.456 7.065 6.877 1.00 82.38 201 ARG A O 1
ATOM 1625 N N . ILE A 1 202 ? 7.711 5.800 6.220 1.00 78.69 202 ILE A N 1
ATOM 1626 C CA . ILE A 1 202 ? 8.310 4.503 6.536 1.00 78.69 202 ILE A CA 1
ATOM 1627 C C . ILE A 1 202 ? 9.471 4.299 5.599 1.00 78.69 202 ILE A C 1
ATOM 1629 O O . ILE A 1 202 ? 9.275 4.034 4.419 1.00 78.69 202 ILE A O 1
ATOM 1633 N N . SER A 1 203 ? 10.668 4.490 6.121 1.00 67.06 203 SER A N 1
ATOM 1634 C CA . SER A 1 203 ? 11.909 4.235 5.408 1.00 67.06 203 SER A CA 1
ATOM 1635 C C . SER A 1 203 ? 13.113 4.409 6.344 1.00 67.06 203 SER A C 1
ATOM 1637 O O . SER A 1 203 ? 14.238 4.574 5.889 1.00 67.06 203 SER A O 1
ATOM 1639 N N . SER A 1 204 ? 12.922 4.409 7.668 1.00 61.97 204 SER A N 1
ATOM 1640 C CA . SER A 1 204 ? 13.860 4.966 8.655 1.00 61.97 204 SER A CA 1
ATOM 1641 C C . SER A 1 204 ? 14.320 6.405 8.319 1.00 61.97 204 SER A C 1
ATOM 1643 O O . SER A 1 204 ? 14.050 6.955 7.250 1.00 61.97 204 SER A O 1
ATOM 1645 N N . LEU A 1 205 ? 15.103 7.037 9.199 1.00 59.56 205 LEU A N 1
ATOM 1646 C CA . LEU A 1 205 ? 15.782 8.305 8.872 1.00 59.56 205 LEU A CA 1
ATOM 1647 C C . LEU A 1 205 ? 16.671 8.213 7.613 1.00 59.56 205 LEU A C 1
ATOM 1649 O O . LEU A 1 205 ? 16.973 9.237 7.001 1.00 59.56 205 LEU A O 1
ATOM 1653 N N . LEU A 1 206 ? 17.096 7.004 7.227 1.00 59.22 206 LEU A N 1
ATOM 1654 C CA . LEU A 1 206 ? 18.003 6.759 6.102 1.00 59.22 206 LEU A CA 1
ATOM 1655 C C . LEU A 1 206 ? 17.292 6.492 4.775 1.00 59.22 206 LEU A C 1
ATOM 1657 O O . LEU A 1 206 ? 17.953 6.221 3.779 1.00 59.22 206 LEU A O 1
ATOM 1661 N N . LYS A 1 207 ? 15.964 6.549 4.734 1.00 78.38 207 LYS A N 1
ATOM 1662 C CA . LYS A 1 207 ? 15.181 6.200 3.546 1.00 78.38 207 LYS A CA 1
ATOM 1663 C C . LYS A 1 207 ? 15.484 4.804 2.963 1.00 78.38 207 LYS A C 1
ATOM 1665 O O . LYS A 1 207 ? 15.484 4.611 1.747 1.00 78.38 207 LYS A O 1
ATOM 1670 N N . ASP A 1 208 ? 15.796 3.847 3.826 1.00 83.81 208 ASP A N 1
ATOM 1671 C CA . ASP A 1 208 ? 16.235 2.496 3.508 1.00 83.81 208 ASP A CA 1
ATOM 1672 C C . ASP A 1 208 ? 15.067 1.509 3.329 1.00 83.81 208 ASP A C 1
ATOM 1674 O O . ASP A 1 208 ? 14.065 1.566 4.040 1.00 83.81 208 ASP A O 1
ATOM 1678 N N . LEU A 1 209 ? 15.225 0.555 2.409 1.00 87.81 209 LEU A N 1
ATOM 1679 C CA . LEU A 1 209 ? 14.250 -0.508 2.133 1.00 87.81 209 LEU A CA 1
ATOM 1680 C C . LEU A 1 209 ? 14.117 -1.556 3.264 1.00 87.81 209 LEU A C 1
ATOM 1682 O O . LEU A 1 209 ? 13.285 -2.458 3.181 1.00 87.81 209 LEU A O 1
ATOM 1686 N N . SER A 1 210 ? 14.921 -1.470 4.327 1.00 86.25 210 SER A N 1
ATOM 1687 C CA . SER A 1 210 ? 14.919 -2.415 5.453 1.00 86.25 210 SER A CA 1
ATOM 1688 C C . SER A 1 210 ? 13.560 -2.566 6.138 1.00 86.25 210 SER A C 1
ATOM 1690 O O . SER A 1 210 ? 13.247 -3.665 6.591 1.00 86.25 210 SER A O 1
ATOM 1692 N N . ASP A 1 211 ? 12.724 -1.524 6.178 1.00 86.19 211 ASP A N 1
ATOM 1693 C CA . ASP A 1 211 ? 11.368 -1.629 6.737 1.00 86.19 211 ASP A CA 1
ATOM 1694 C C . ASP A 1 211 ? 10.472 -2.553 5.890 1.00 86.19 211 ASP A C 1
ATOM 1696 O O . ASP A 1 211 ? 9.705 -3.351 6.432 1.00 86.19 211 ASP A O 1
ATOM 1700 N N . LEU A 1 212 ? 10.613 -2.526 4.557 1.00 89.81 212 LEU A N 1
ATOM 1701 C CA . LEU A 1 212 ? 9.912 -3.465 3.680 1.00 89.81 212 LEU A CA 1
ATOM 1702 C C . LEU A 1 212 ? 10.391 -4.897 3.933 1.00 89.81 212 LEU A C 1
ATOM 1704 O O . LEU A 1 212 ? 9.562 -5.781 4.132 1.00 89.81 212 LEU A O 1
ATOM 1708 N N . TYR A 1 213 ? 11.701 -5.144 3.998 1.00 89.62 213 TYR A N 1
ATOM 1709 C CA . TYR A 1 213 ? 12.188 -6.487 4.336 1.00 89.62 213 TYR A CA 1
ATOM 1710 C C . TYR A 1 213 ? 11.754 -6.939 5.730 1.00 89.62 213 TYR A C 1
ATOM 1712 O O . TYR A 1 213 ? 11.453 -8.115 5.912 1.00 89.62 213 TYR A O 1
ATOM 1720 N N . THR A 1 214 ? 11.673 -6.024 6.698 1.00 87.00 214 THR A N 1
ATOM 1721 C CA . THR A 1 214 ? 11.126 -6.309 8.031 1.00 87.00 214 THR A CA 1
ATOM 1722 C C . THR A 1 214 ? 9.693 -6.817 7.910 1.00 87.00 214 THR A C 1
ATOM 1724 O O . THR A 1 214 ? 9.396 -7.890 8.425 1.00 87.00 214 THR A O 1
ATOM 1727 N N . ILE A 1 215 ? 8.828 -6.145 7.141 1.00 88.38 215 ILE A N 1
ATOM 1728 C CA . ILE A 1 215 ? 7.466 -6.632 6.869 1.00 88.38 215 ILE A CA 1
ATOM 1729 C C . ILE A 1 215 ? 7.501 -8.020 6.211 1.00 88.38 215 ILE A C 1
ATOM 1731 O O . ILE A 1 215 ? 6.824 -8.941 6.665 1.00 88.38 215 ILE A O 1
ATOM 1735 N N . LEU A 1 216 ? 8.311 -8.189 5.163 1.00 89.81 216 LEU A N 1
ATOM 1736 C CA . LEU A 1 216 ? 8.389 -9.424 4.375 1.00 89.81 216 LEU A CA 1
ATOM 1737 C C . LEU A 1 216 ? 9.023 -10.610 5.124 1.00 89.81 216 LEU A C 1
ATOM 1739 O O . LEU A 1 216 ? 8.898 -11.756 4.687 1.00 89.81 216 LEU A O 1
ATOM 1743 N N . ARG A 1 217 ? 9.728 -10.356 6.227 1.00 86.81 217 ARG A N 1
ATOM 1744 C CA . ARG A 1 217 ? 10.413 -11.377 7.026 1.00 86.81 217 ARG A CA 1
ATOM 1745 C C . ARG A 1 217 ? 9.707 -11.651 8.346 1.00 86.81 217 ARG A C 1
ATOM 1747 O O . ARG A 1 217 ? 9.557 -12.809 8.723 1.00 86.81 217 ARG A O 1
ATOM 1754 N N . GLU A 1 218 ? 9.331 -10.603 9.067 1.00 84.25 218 GLU A N 1
ATOM 1755 C CA . GLU A 1 218 ? 8.783 -10.706 10.418 1.00 84.25 218 GLU A CA 1
ATOM 1756 C C . GLU A 1 218 ? 7.259 -10.841 10.410 1.00 84.25 218 GLU A C 1
ATOM 1758 O O . GLU A 1 218 ? 6.709 -11.439 11.331 1.00 84.25 218 GLU A O 1
ATOM 1763 N N . PHE A 1 219 ? 6.564 -10.324 9.386 1.00 86.50 219 PHE A N 1
ATOM 1764 C CA . PHE A 1 219 ? 5.095 -10.317 9.335 1.00 86.50 219 PHE A CA 1
ATOM 1765 C C . PHE A 1 219 ? 4.574 -11.354 8.332 1.00 86.50 219 PHE A C 1
ATOM 1767 O O . PHE A 1 219 ? 3.797 -11.044 7.427 1.00 86.50 219 PHE A O 1
ATOM 1774 N N . SER A 1 220 ? 4.999 -12.611 8.487 1.00 84.50 220 SER A N 1
ATOM 1775 C CA . SER A 1 220 ? 4.634 -13.716 7.582 1.00 84.50 220 SER A CA 1
ATOM 1776 C C . SER A 1 220 ? 3.129 -14.007 7.524 1.00 84.50 220 SER A C 1
ATOM 1778 O O . SER A 1 220 ? 2.649 -14.632 6.583 1.00 84.50 220 SER A O 1
ATOM 1780 N N . GLN A 1 221 ? 2.353 -13.534 8.500 1.00 89.25 221 GLN A N 1
ATOM 1781 C CA . GLN A 1 221 ? 0.894 -13.618 8.506 1.00 89.25 221 GLN A CA 1
ATOM 1782 C C . GLN A 1 221 ? 0.204 -12.694 7.488 1.00 89.25 221 GLN A C 1
ATOM 1784 O O . GLN A 1 221 ? -0.963 -12.928 7.169 1.00 89.25 221 GLN A O 1
ATOM 1789 N N . ILE A 1 222 ? 0.886 -11.647 7.008 1.00 93.31 222 ILE A N 1
ATOM 1790 C CA . ILE A 1 222 ? 0.279 -10.606 6.175 1.00 93.31 222 ILE A CA 1
ATOM 1791 C C . ILE A 1 222 ? -0.021 -11.147 4.780 1.00 93.31 222 ILE A C 1
ATOM 1793 O O . ILE A 1 222 ? 0.851 -11.639 4.073 1.00 93.31 222 ILE A O 1
ATOM 1797 N N . GLU A 1 223 ? -1.275 -10.985 4.371 1.00 97.00 223 GLU A N 1
ATOM 1798 C CA . GLU A 1 223 ? -1.771 -11.344 3.044 1.00 97.00 223 GLU A CA 1
ATOM 1799 C C . GLU A 1 223 ? -1.714 -10.137 2.098 1.00 97.00 223 GLU A C 1
ATOM 1801 O O . GLU A 1 223 ? -1.496 -10.292 0.899 1.00 97.00 223 GLU A O 1
ATOM 1806 N N . LYS A 1 224 ? -1.937 -8.916 2.607 1.00 97.81 224 LYS A N 1
ATOM 1807 C CA . LYS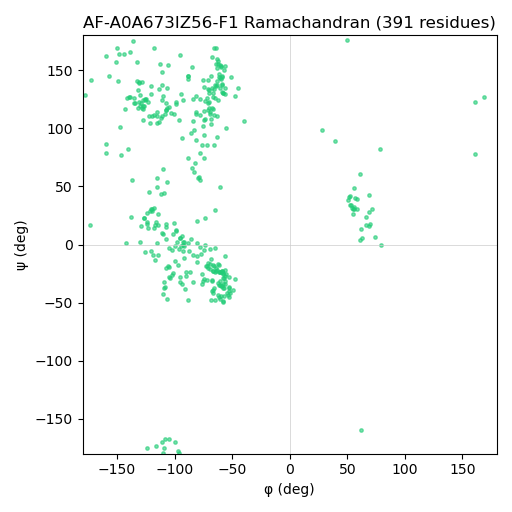 A 1 224 ? -1.989 -7.693 1.787 1.00 97.81 224 LYS A CA 1
ATOM 1808 C C . LYS A 1 224 ? -1.324 -6.528 2.501 1.00 97.81 224 LYS A C 1
ATOM 1810 O O . LYS A 1 224 ? -1.731 -6.182 3.611 1.00 97.81 224 LYS A O 1
ATOM 1815 N N . THR A 1 225 ? -0.366 -5.885 1.843 1.00 95.94 225 THR A N 1
ATOM 1816 C CA . THR A 1 225 ? 0.284 -4.684 2.371 1.00 95.94 225 THR A CA 1
ATOM 1817 C C . THR A 1 225 ? 0.342 -3.561 1.343 1.00 95.94 225 THR A C 1
ATOM 1819 O O . THR A 1 225 ? 0.591 -3.784 0.155 1.00 95.94 225 THR A O 1
ATOM 1822 N N . PHE A 1 226 ? 0.083 -2.340 1.806 1.00 96.38 226 PHE A N 1
ATOM 1823 C CA . PHE A 1 226 ? 0.045 -1.140 0.976 1.00 96.38 226 PHE A CA 1
ATOM 1824 C C . PHE A 1 226 ? 1.047 -0.128 1.512 1.00 96.38 226 PHE A C 1
ATOM 1826 O O . PHE A 1 226 ? 0.836 0.439 2.578 1.00 96.38 226 PHE A O 1
ATOM 1833 N N . LEU A 1 227 ? 2.122 0.105 0.765 1.00 94.38 227 LEU A N 1
ATOM 1834 C CA . LEU A 1 227 ? 3.238 0.983 1.123 1.00 94.38 227 LEU A CA 1
ATOM 1835 C C . LEU A 1 227 ? 3.379 2.162 0.153 1.00 94.38 227 LEU A C 1
ATOM 1837 O O . LEU A 1 227 ? 4.416 2.829 0.149 1.00 94.38 227 LEU A O 1
ATOM 1841 N N . ARG A 1 228 ? 2.331 2.440 -0.633 1.00 94.81 228 ARG A N 1
ATOM 1842 C CA . ARG A 1 228 ? 2.279 3.549 -1.588 1.00 94.81 228 ARG A CA 1
ATOM 1843 C C . ARG A 1 228 ? 2.823 4.841 -0.978 1.00 94.81 228 ARG A C 1
ATOM 1845 O O . ARG A 1 228 ? 2.419 5.189 0.120 1.00 94.81 228 ARG A O 1
ATOM 1852 N N . GLY A 1 229 ? 3.669 5.589 -1.674 1.00 92.88 229 GLY A N 1
ATOM 1853 C CA . GLY A 1 229 ? 4.105 6.918 -1.226 1.00 92.88 229 GLY A CA 1
ATOM 1854 C C . GLY A 1 229 ? 5.112 6.926 -0.069 1.00 92.88 229 GLY A C 1
ATOM 1855 O O . GLY A 1 229 ? 5.439 8.001 0.426 1.00 92.88 229 GLY A O 1
ATOM 1856 N N . ASN A 1 230 ? 5.625 5.766 0.360 1.00 88.75 230 ASN A N 1
ATOM 1857 C CA . ASN A 1 230 ? 6.788 5.694 1.248 1.00 88.75 230 ASN A CA 1
ATOM 1858 C C . ASN A 1 230 ? 8.068 5.777 0.402 1.00 88.75 230 ASN A C 1
ATOM 1860 O O . ASN A 1 230 ? 8.394 4.846 -0.331 1.00 88.75 230 ASN A O 1
ATOM 1864 N N . MET A 1 231 ? 8.751 6.922 0.452 1.00 84.50 231 MET A N 1
ATOM 1865 C CA . MET A 1 231 ? 9.860 7.290 -0.443 1.00 84.50 231 MET A CA 1
ATOM 1866 C C . MET A 1 231 ? 11.176 6.543 -0.130 1.00 84.50 231 MET A C 1
ATOM 1868 O O . MET A 1 231 ? 12.113 7.140 0.410 1.00 84.50 231 MET A O 1
ATOM 1872 N N . PHE A 1 232 ? 11.275 5.255 -0.469 1.00 88.94 232 PHE A N 1
ATOM 1873 C CA . PHE A 1 232 ? 12.516 4.487 -0.318 1.00 88.94 232 PHE A CA 1
ATOM 1874 C C . PHE A 1 232 ? 13.565 4.939 -1.342 1.00 88.94 232 PHE A C 1
ATOM 1876 O O . PHE A 1 232 ? 13.342 4.872 -2.550 1.00 88.94 232 PHE A O 1
ATOM 1883 N N . SER A 1 233 ? 14.732 5.382 -0.879 1.00 85.06 233 SER A N 1
ATOM 1884 C CA . SER A 1 233 ? 15.819 5.853 -1.749 1.00 85.06 233 SER A CA 1
ATOM 1885 C C . SER A 1 233 ? 17.156 5.156 -1.512 1.00 85.06 233 SER A C 1
ATOM 1887 O O . SER A 1 233 ? 18.098 5.401 -2.260 1.00 85.06 233 SER A O 1
ATOM 1889 N N . MET A 1 234 ? 17.271 4.312 -0.485 1.00 87.25 234 MET A N 1
ATOM 1890 C CA . MET A 1 234 ? 18.511 3.622 -0.130 1.00 87.25 234 MET A CA 1
ATOM 1891 C C . MET A 1 234 ? 18.277 2.128 0.116 1.00 87.25 234 MET A C 1
ATOM 1893 O O . MET A 1 234 ? 17.175 1.669 0.411 1.00 87.25 234 MET A O 1
ATOM 1897 N N . CYS A 1 235 ? 19.353 1.361 -0.021 1.00 89.38 235 CYS A N 1
ATOM 1898 C CA . CYS A 1 235 ? 19.398 -0.060 0.285 1.00 89.38 235 CYS A CA 1
ATOM 1899 C C . CYS A 1 235 ? 20.802 -0.396 0.795 1.00 89.38 235 CYS A C 1
ATOM 1901 O O . CYS A 1 235 ? 21.746 -0.503 0.008 1.00 89.38 235 CYS A O 1
ATOM 1903 N N . HIS A 1 236 ? 20.961 -0.528 2.109 1.00 83.00 236 HIS A N 1
ATOM 1904 C CA . HIS A 1 236 ? 22.256 -0.834 2.723 1.00 83.00 236 HIS A CA 1
ATOM 1905 C C . HIS A 1 236 ? 22.514 -2.334 2.871 1.00 83.00 236 HIS A C 1
ATOM 1907 O O . HIS A 1 236 ? 23.670 -2.748 2.935 1.00 83.00 236 HIS A O 1
ATOM 1913 N N . ASN A 1 237 ? 21.468 -3.163 2.910 1.00 70.00 237 ASN A N 1
ATOM 1914 C CA . ASN A 1 237 ? 21.605 -4.588 3.189 1.00 70.00 237 ASN A CA 1
ATOM 1915 C C . ASN A 1 237 ? 21.053 -5.432 2.032 1.00 70.00 237 ASN A C 1
ATOM 1917 O O . ASN A 1 237 ? 19.846 -5.548 1.860 1.00 70.00 237 ASN A O 1
ATOM 1921 N N . GLN A 1 238 ? 21.958 -6.007 1.237 1.00 63.22 238 GLN A N 1
ATOM 1922 C CA . GLN A 1 238 ? 21.665 -6.655 -0.052 1.00 63.22 238 GLN A CA 1
ATOM 1923 C C . GLN A 1 238 ? 21.420 -8.171 0.040 1.00 63.22 238 GLN A C 1
ATOM 1925 O O . GLN A 1 238 ? 21.417 -8.853 -0.980 1.00 63.22 238 GLN A O 1
ATOM 1930 N N . ARG A 1 239 ? 21.346 -8.732 1.252 1.00 68.25 239 ARG A N 1
ATOM 1931 C CA . ARG A 1 239 ? 21.193 -10.181 1.469 1.00 68.25 239 ARG A CA 1
ATOM 1932 C C . ARG A 1 239 ? 20.171 -10.451 2.560 1.00 68.25 239 ARG A C 1
ATOM 1934 O O . ARG A 1 239 ? 20.478 -11.076 3.577 1.00 68.25 239 ARG A O 1
ATOM 1941 N N . GLN A 1 240 ? 18.975 -9.913 2.371 1.00 73.38 240 GLN A N 1
ATOM 1942 C CA . GLN A 1 240 ? 17.875 -10.134 3.296 1.00 73.38 240 GLN A CA 1
ATOM 1943 C C . GLN A 1 240 ? 17.023 -11.297 2.796 1.00 73.38 240 GLN A C 1
ATOM 1945 O O . GLN A 1 240 ? 16.630 -11.352 1.636 1.00 73.38 240 GLN A O 1
ATOM 1950 N N . ILE A 1 241 ? 16.754 -12.256 3.678 1.00 76.94 241 ILE A N 1
ATOM 1951 C CA . ILE A 1 241 ? 15.927 -13.411 3.332 1.00 76.94 241 ILE A CA 1
ATOM 1952 C C . ILE A 1 241 ? 14.463 -12.987 3.431 1.00 76.94 241 ILE A C 1
ATOM 1954 O O . ILE A 1 241 ? 13.968 -12.705 4.524 1.00 76.94 241 ILE A O 1
ATOM 1958 N N . VAL A 1 242 ? 13.784 -12.974 2.288 1.00 81.12 242 VAL A N 1
ATOM 1959 C CA . VAL A 1 242 ? 12.327 -12.867 2.202 1.00 81.12 242 VAL A CA 1
ATOM 1960 C C . VAL A 1 242 ? 11.720 -14.231 2.532 1.00 81.12 242 VAL A C 1
ATOM 1962 O O . VAL A 1 242 ? 12.098 -15.241 1.933 1.00 81.12 242 VAL A O 1
ATOM 1965 N N . VAL A 1 243 ? 10.814 -14.254 3.516 1.00 81.69 243 VAL A N 1
ATOM 1966 C CA . VAL A 1 243 ? 10.184 -15.480 4.053 1.00 81.69 243 VAL A CA 1
ATOM 1967 C C . VAL A 1 243 ? 8.661 -15.467 3.869 1.00 81.69 243 VAL A C 1
ATOM 1969 O O . VAL A 1 243 ? 8.008 -16.475 4.116 1.00 81.69 243 VAL A O 1
ATOM 1972 N N . SER A 1 244 ? 8.075 -14.345 3.442 1.00 85.44 244 SER A N 1
ATOM 1973 C CA . SER A 1 244 ? 6.623 -14.209 3.325 1.00 85.44 244 SER A CA 1
ATOM 1974 C C . SER A 1 244 ? 6.030 -15.182 2.302 1.00 85.44 244 SER A C 1
ATOM 1976 O O . SER A 1 244 ? 6.220 -15.038 1.097 1.00 85.44 244 SER A O 1
ATOM 1978 N N . ASP A 1 245 ? 5.278 -16.158 2.805 1.00 88.06 245 ASP A N 1
ATOM 1979 C CA . ASP A 1 245 ? 4.645 -17.231 2.039 1.00 88.06 245 ASP A CA 1
ATOM 1980 C C . ASP A 1 245 ? 3.132 -17.035 1.870 1.00 88.06 245 ASP A C 1
ATOM 1982 O O . ASP A 1 245 ? 2.489 -17.831 1.197 1.00 88.06 245 ASP A O 1
ATOM 1986 N N . LYS A 1 246 ? 2.549 -15.987 2.463 1.00 93.62 246 LYS A N 1
ATOM 1987 C CA . LYS A 1 246 ? 1.109 -15.674 2.381 1.00 93.62 246 LYS A CA 1
ATOM 1988 C C . LYS A 1 246 ? 0.792 -14.380 1.651 1.00 93.62 246 LYS A C 1
ATOM 1990 O O . LYS A 1 246 ? -0.383 -14.101 1.415 1.00 93.62 246 LYS A O 1
ATOM 1995 N N . LEU A 1 247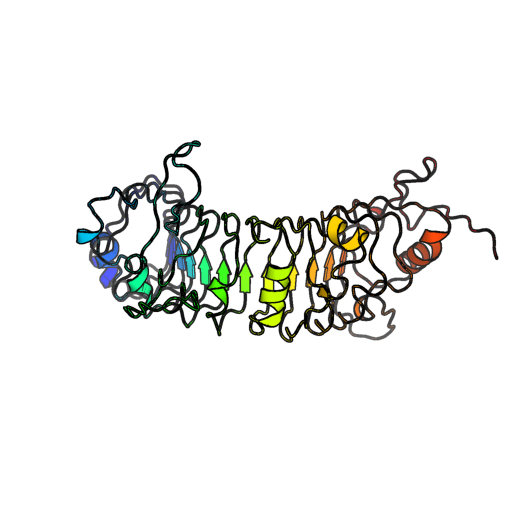 ? 1.801 -13.572 1.330 1.00 96.62 247 LEU A N 1
ATOM 1996 C CA . LEU A 1 247 ? 1.584 -12.271 0.718 1.00 96.62 247 LEU A CA 1
ATOM 1997 C C . LEU A 1 247 ? 1.023 -12.436 -0.694 1.00 96.62 247 LEU A C 1
ATOM 1999 O O . LEU A 1 247 ? 1.689 -12.962 -1.575 1.00 96.62 247 LEU A O 1
ATOM 2003 N N . GLN A 1 248 ? -0.192 -11.936 -0.889 1.00 97.31 248 GLN A N 1
ATOM 2004 C CA . GLN A 1 248 ? -0.940 -11.950 -2.144 1.00 97.31 248 GLN A CA 1
ATOM 2005 C C . GLN A 1 248 ? -0.950 -10.584 -2.826 1.00 97.31 248 GLN A C 1
ATOM 2007 O O . GLN A 1 248 ? -1.055 -10.514 -4.045 1.00 97.31 248 GLN A O 1
ATOM 2012 N N . LEU A 1 249 ? -0.867 -9.486 -2.067 1.00 98.06 249 LEU A N 1
ATOM 2013 C CA . LEU A 1 249 ? -0.889 -8.132 -2.622 1.00 98.06 249 LEU A CA 1
ATOM 2014 C C . LEU A 1 249 ? 0.187 -7.257 -1.993 1.00 98.06 249 LEU A C 1
ATOM 2016 O O . LEU A 1 249 ? 0.207 -7.070 -0.774 1.00 98.06 249 LEU A O 1
ATOM 2020 N N . LEU A 1 250 ? 1.009 -6.656 -2.850 1.00 97.75 250 LEU A N 1
ATOM 2021 C CA . LEU A 1 250 ? 2.013 -5.667 -2.486 1.00 97.75 250 LEU A CA 1
ATOM 2022 C C . LEU A 1 250 ? 1.852 -4.417 -3.357 1.00 97.75 250 LEU A C 1
ATOM 2024 O O . LEU A 1 250 ? 2.003 -4.464 -4.577 1.00 97.75 250 LEU A O 1
ATOM 2028 N N . ASN A 1 251 ? 1.552 -3.284 -2.728 1.00 97.75 251 ASN A N 1
ATOM 2029 C CA . ASN A 1 251 ? 1.516 -1.990 -3.406 1.00 97.75 251 ASN A CA 1
ATOM 2030 C C . ASN A 1 251 ? 2.722 -1.141 -2.977 1.00 97.75 251 ASN A C 1
ATOM 2032 O O . ASN A 1 251 ? 2.820 -0.764 -1.809 1.00 97.75 251 ASN A O 1
ATOM 2036 N N . LEU A 1 252 ? 3.597 -0.836 -3.935 1.00 96.75 252 LEU A N 1
ATOM 2037 C CA . LEU A 1 252 ? 4.776 0.027 -3.811 1.00 96.75 252 LEU A CA 1
ATOM 2038 C C . LEU A 1 252 ? 4.685 1.224 -4.770 1.00 96.75 252 LEU A C 1
ATOM 2040 O O . LEU A 1 252 ? 5.689 1.710 -5.282 1.00 96.75 252 LEU A O 1
ATOM 2044 N N . GLU A 1 253 ? 3.479 1.675 -5.099 1.00 96.50 253 GLU A N 1
ATOM 2045 C CA . GLU A 1 253 ? 3.275 2.812 -5.991 1.00 96.50 253 GLU A CA 1
ATOM 2046 C C . GLU A 1 253 ? 3.860 4.097 -5.377 1.00 96.50 253 GLU A C 1
ATOM 2048 O O . GLU A 1 253 ? 3.718 4.322 -4.181 1.00 96.50 253 GLU A O 1
ATOM 2053 N N . LEU A 1 254 ? 4.501 4.977 -6.152 1.00 94.19 254 LEU A N 1
ATOM 2054 C CA . LEU A 1 254 ? 5.154 6.188 -5.607 1.00 94.19 254 LEU A CA 1
ATOM 2055 C C . LEU A 1 254 ? 6.201 5.904 -4.498 1.00 94.19 254 LEU A C 1
ATOM 2057 O O . LEU A 1 254 ? 6.407 6.736 -3.614 1.00 94.19 254 LEU A O 1
ATOM 2061 N N . SER A 1 255 ? 6.877 4.752 -4.525 1.00 92.56 255 SER A N 1
ATOM 2062 C CA . SER A 1 255 ? 7.869 4.355 -3.508 1.00 92.56 255 SER A CA 1
ATOM 2063 C C . SER A 1 255 ? 9.335 4.593 -3.911 1.00 92.56 255 SER A C 1
ATOM 2065 O O . SER A 1 255 ? 10.246 4.106 -3.249 1.00 92.56 255 SER A O 1
ATOM 2067 N N . THR A 1 256 ? 9.568 5.345 -4.994 1.00 90.75 256 THR A N 1
ATOM 2068 C CA . THR A 1 256 ? 10.890 5.771 -5.506 1.00 90.75 256 THR A CA 1
ATOM 2069 C C . THR A 1 256 ? 11.905 4.648 -5.786 1.00 90.75 256 THR A C 1
ATOM 2071 O O . THR A 1 256 ? 13.116 4.876 -5.759 1.00 90.75 256 THR A O 1
ATOM 2074 N N . MET A 1 257 ? 11.429 3.454 -6.165 1.00 92.69 257 MET A N 1
ATOM 2075 C CA . MET A 1 257 ? 12.267 2.260 -6.392 1.00 92.69 257 MET A CA 1
ATOM 2076 C C . MET A 1 257 ? 13.376 2.441 -7.447 1.00 92.69 257 MET A C 1
ATOM 2078 O O . MET A 1 257 ? 14.400 1.759 -7.384 1.00 92.69 257 MET A O 1
ATOM 2082 N N . GLN A 1 258 ? 13.216 3.383 -8.387 1.00 94.56 258 GLN A N 1
ATOM 2083 C CA . GLN A 1 258 ? 14.210 3.671 -9.429 1.00 94.56 258 GLN A CA 1
ATOM 2084 C C . GLN A 1 258 ? 15.605 3.969 -8.863 1.00 94.56 258 GLN A C 1
ATOM 2086 O O . GLN A 1 258 ? 16.595 3.499 -9.424 1.00 94.56 258 GLN A O 1
ATOM 2091 N N . LEU A 1 259 ? 15.702 4.738 -7.771 1.00 91.38 259 LEU A N 1
ATOM 2092 C CA . LEU A 1 259 ? 16.998 5.119 -7.194 1.00 91.38 259 LEU A CA 1
ATOM 2093 C C . LEU A 1 259 ? 17.774 3.881 -6.732 1.00 91.38 259 LEU A C 1
ATOM 2095 O O . LEU A 1 259 ? 18.948 3.723 -7.054 1.00 91.38 259 LEU A O 1
ATOM 2099 N N . ILE A 1 260 ? 17.080 2.954 -6.073 1.00 92.25 260 ILE A N 1
ATOM 2100 C CA . ILE A 1 260 ? 17.657 1.723 -5.529 1.00 92.25 260 ILE A CA 1
ATOM 2101 C C . ILE A 1 260 ? 18.090 0.776 -6.656 1.00 92.25 260 ILE A C 1
ATOM 2103 O O . ILE A 1 260 ? 19.210 0.259 -6.655 1.00 92.25 260 ILE A O 1
ATOM 2107 N N . TRP A 1 261 ? 17.217 0.559 -7.640 1.00 93.94 261 TRP A N 1
ATOM 2108 C CA . TRP A 1 261 ? 17.466 -0.401 -8.715 1.00 93.94 261 TRP A CA 1
ATOM 2109 C C . TRP A 1 261 ? 18.483 0.082 -9.748 1.00 93.94 261 TRP A C 1
ATOM 2111 O O . TRP A 1 261 ? 19.223 -0.743 -10.279 1.00 93.94 261 TRP A O 1
ATOM 2121 N N . SER A 1 262 ? 18.600 1.394 -9.985 1.00 93.50 262 SER A N 1
ATOM 2122 C CA . SER A 1 262 ? 19.648 1.936 -10.867 1.00 93.50 262 SER A CA 1
ATOM 2123 C C . SER A 1 262 ? 21.069 1.712 -10.337 1.00 93.50 262 SER A C 1
ATOM 2125 O O . SER A 1 262 ? 22.009 1.636 -11.122 1.00 93.50 262 SER A O 1
ATOM 2127 N N . GLU A 1 263 ? 21.221 1.538 -9.021 1.00 92.56 263 GLU A N 1
ATOM 2128 C CA . GLU A 1 263 ? 22.493 1.189 -8.380 1.00 92.56 263 GLU A CA 1
ATOM 2129 C C . GLU A 1 263 ? 22.724 -0.332 -8.295 1.00 92.56 263 GLU A C 1
ATOM 2131 O O . GLU A 1 263 ? 23.722 -0.777 -7.727 1.00 92.56 263 GLU A O 1
ATOM 2136 N N . GLY A 1 264 ? 21.800 -1.150 -8.816 1.00 91.69 264 GLY A N 1
ATOM 2137 C CA . GLY A 1 264 ? 21.883 -2.611 -8.750 1.00 91.69 264 GLY A CA 1
ATOM 2138 C C . GLY A 1 264 ? 21.707 -3.178 -7.338 1.00 91.69 264 GLY A C 1
ATOM 2139 O O . GLY A 1 264 ? 22.266 -4.228 -7.019 1.00 91.69 264 GLY A O 1
ATOM 2140 N N . LYS A 1 265 ? 20.966 -2.486 -6.464 1.00 92.06 265 LYS A N 1
ATOM 2141 C CA . LYS A 1 265 ? 20.771 -2.874 -5.058 1.00 92.06 265 LYS A CA 1
ATOM 2142 C C . LYS A 1 265 ? 19.374 -3.447 -4.814 1.00 92.06 265 LYS A C 1
ATOM 2144 O O . LYS A 1 265 ? 18.439 -3.115 -5.534 1.00 92.06 265 LYS A O 1
ATOM 2149 N N . CYS A 1 266 ? 19.234 -4.284 -3.778 1.00 91.31 266 CYS A N 1
ATOM 2150 C CA . CYS A 1 266 ? 17.955 -4.875 -3.348 1.00 91.31 266 CYS A CA 1
ATOM 2151 C C . CYS A 1 266 ? 17.158 -5.537 -4.493 1.00 91.31 266 CYS A C 1
ATOM 2153 O O . CYS A 1 266 ? 15.933 -5.440 -4.572 1.00 91.31 266 CYS A O 1
ATOM 2155 N N . LEU A 1 267 ? 17.867 -6.201 -5.412 1.00 92.19 267 LEU A N 1
ATOM 2156 C CA . LEU A 1 267 ? 17.267 -6.904 -6.554 1.00 92.19 267 LEU A CA 1
ATOM 2157 C C . LEU A 1 267 ? 16.586 -8.221 -6.143 1.00 92.19 267 LEU A C 1
ATOM 2159 O O . LEU A 1 267 ? 15.974 -8.888 -6.966 1.00 92.19 267 LEU A O 1
ATOM 2163 N N . ASP A 1 268 ? 16.713 -8.598 -4.873 1.00 91.56 268 ASP A N 1
ATOM 2164 C CA . ASP A 1 268 ? 16.128 -9.776 -4.243 1.00 91.56 268 ASP A CA 1
ATOM 2165 C C . ASP A 1 268 ? 14.831 -9.473 -3.475 1.00 91.56 268 ASP A C 1
ATOM 2167 O O . ASP A 1 268 ? 14.258 -10.386 -2.885 1.00 91.56 268 ASP A O 1
ATOM 2171 N N . VAL A 1 269 ? 14.346 -8.223 -3.487 1.00 92.12 269 VAL A N 1
ATOM 2172 C CA . VAL A 1 269 ? 13.178 -7.776 -2.699 1.00 92.12 269 VAL A CA 1
ATOM 2173 C C . VAL A 1 269 ? 11.905 -8.596 -2.956 1.00 92.12 269 VAL A C 1
ATOM 2175 O O . VAL A 1 269 ? 11.063 -8.718 -2.069 1.00 92.12 269 VAL A O 1
ATOM 2178 N N . PHE A 1 270 ? 11.773 -9.191 -4.144 1.00 93.88 270 PHE A N 1
ATOM 2179 C CA . PHE A 1 270 ? 10.626 -10.023 -4.522 1.00 93.88 270 PHE A CA 1
ATOM 2180 C C . PHE A 1 270 ? 10.930 -11.522 -4.599 1.00 93.88 270 PHE A C 1
ATOM 2182 O O . PHE A 1 270 ? 10.055 -12.301 -4.980 1.00 93.88 270 PHE A O 1
ATOM 2189 N N . ASN A 1 271 ? 12.144 -11.948 -4.240 1.00 92.25 271 ASN A N 1
ATOM 2190 C CA . ASN A 1 271 ? 12.486 -13.367 -4.249 1.00 92.25 271 ASN A CA 1
ATOM 2191 C C . ASN A 1 271 ? 11.582 -14.144 -3.281 1.00 92.25 271 ASN A C 1
ATOM 2193 O O . ASN A 1 271 ? 11.191 -13.634 -2.231 1.00 92.25 271 ASN A O 1
ATOM 2197 N N . ASN A 1 272 ? 11.277 -15.395 -3.625 1.00 91.56 272 ASN A N 1
ATOM 2198 C CA . ASN A 1 272 ? 10.414 -16.309 -2.860 1.00 91.56 272 ASN A CA 1
ATOM 2199 C C . ASN A 1 272 ? 8.951 -15.867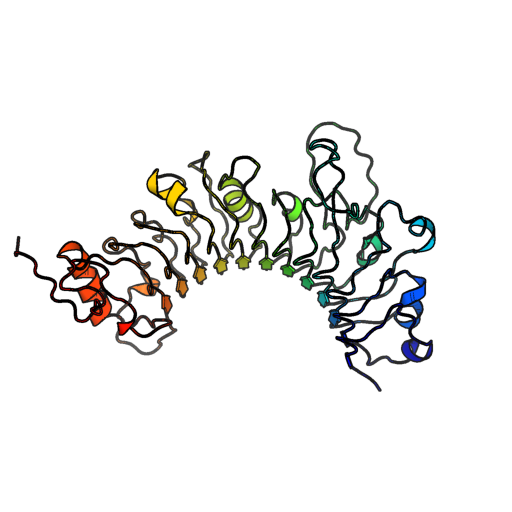 -2.641 1.00 91.56 272 ASN A C 1
ATOM 2201 O O . ASN A 1 272 ? 8.207 -16.585 -1.971 1.00 91.56 272 ASN A O 1
ATOM 2205 N N . LEU A 1 273 ? 8.492 -14.742 -3.203 1.00 93.88 273 LEU A N 1
ATOM 2206 C CA . LEU A 1 273 ? 7.093 -14.299 -3.095 1.00 93.88 273 LEU A CA 1
ATOM 2207 C C . LEU A 1 273 ? 6.171 -15.081 -4.050 1.00 93.88 273 LEU A C 1
ATOM 2209 O O . LEU A 1 273 ? 5.458 -14.517 -4.878 1.00 93.88 273 LEU A O 1
ATOM 2213 N N . HIS A 1 274 ? 6.180 -16.408 -3.935 1.00 92.38 274 HIS A N 1
ATOM 2214 C CA . HIS A 1 274 ? 5.501 -17.316 -4.860 1.00 92.38 274 HIS A CA 1
ATOM 2215 C C . HIS A 1 274 ? 3.973 -17.216 -4.821 1.00 92.38 274 HIS A C 1
ATOM 2217 O O . HIS A 1 274 ? 3.327 -17.590 -5.793 1.00 92.38 274 HIS A O 1
ATOM 2223 N N . GLN A 1 275 ? 3.394 -16.725 -3.720 1.00 94.50 275 GLN A N 1
ATOM 2224 C CA . GLN A 1 275 ? 1.945 -16.525 -3.565 1.00 94.50 275 GLN A CA 1
ATOM 2225 C C . GLN A 1 275 ? 1.481 -15.112 -3.953 1.00 94.50 275 GLN A C 1
ATOM 2227 O O . GLN A 1 275 ? 0.297 -14.808 -3.821 1.00 94.50 275 GLN A O 1
ATOM 2232 N N . LEU A 1 276 ? 2.386 -14.239 -4.416 1.00 95.69 276 LEU A N 1
ATOM 2233 C CA . LEU A 1 276 ? 2.027 -12.870 -4.766 1.00 95.69 276 LEU A CA 1
ATOM 2234 C C . LEU A 1 276 ? 1.183 -12.854 -6.040 1.00 95.69 276 LEU A C 1
ATOM 2236 O O . LEU A 1 276 ? 1.662 -13.202 -7.114 1.00 95.69 276 LEU A O 1
ATOM 2240 N N . GLU A 1 277 ? -0.062 -12.410 -5.909 1.00 94.81 277 GLU A N 1
ATOM 2241 C CA . GLU A 1 277 ? -1.036 -12.311 -6.995 1.00 94.81 277 GLU A CA 1
ATOM 2242 C C . GLU A 1 277 ? -1.064 -10.910 -7.611 1.00 94.81 277 GLU A C 1
ATOM 2244 O O . GLU A 1 277 ? -1.343 -10.764 -8.798 1.00 94.81 277 GLU A O 1
ATOM 2249 N N . GLN A 1 278 ? -0.803 -9.864 -6.822 1.00 96.31 278 GLN A N 1
ATOM 2250 C CA . GLN A 1 278 ? -0.932 -8.475 -7.257 1.00 96.31 278 GLN A CA 1
ATOM 2251 C C . GLN A 1 278 ? 0.263 -7.636 -6.811 1.00 96.31 278 GLN A C 1
ATOM 2253 O O . GLN A 1 278 ? 0.527 -7.493 -5.614 1.00 96.31 278 GLN A O 1
ATOM 2258 N N . LEU A 1 279 ? 0.944 -7.028 -7.781 1.00 97.56 279 LEU A N 1
ATOM 2259 C CA . LEU A 1 279 ? 2.053 -6.110 -7.559 1.00 97.56 279 LEU A CA 1
ATOM 2260 C C . LEU A 1 279 ? 1.786 -4.783 -8.272 1.00 97.56 279 LEU A C 1
ATOM 2262 O O . LEU A 1 279 ? 1.583 -4.753 -9.485 1.00 97.56 279 LEU A O 1
ATOM 2266 N N . SER A 1 280 ? 1.823 -3.679 -7.527 1.00 97.81 280 SER A N 1
ATOM 2267 C CA . SER A 1 280 ? 1.842 -2.338 -8.119 1.00 97.81 280 SER A CA 1
ATOM 2268 C C . SER A 1 280 ? 3.188 -1.665 -7.885 1.00 97.81 280 SER A C 1
ATOM 2270 O O . SER A 1 280 ? 3.638 -1.521 -6.748 1.00 97.81 280 SER A O 1
ATOM 2272 N N . LEU A 1 281 ? 3.804 -1.252 -8.989 1.00 97.56 281 LEU A N 1
ATOM 2273 C CA . LEU A 1 281 ? 5.036 -0.474 -9.091 1.00 97.56 281 LEU A CA 1
ATOM 2274 C C . LEU A 1 281 ? 4.806 0.804 -9.912 1.00 97.56 281 LEU A C 1
ATOM 2276 O O . LEU A 1 281 ? 5.762 1.426 -10.388 1.00 97.56 281 LEU A O 1
ATOM 2280 N N . ALA A 1 282 ? 3.551 1.215 -10.090 1.00 97.81 282 ALA A N 1
ATOM 2281 C CA . ALA A 1 282 ? 3.232 2.413 -10.845 1.00 97.81 282 ALA A CA 1
ATOM 2282 C C . ALA A 1 282 ? 3.869 3.666 -10.225 1.00 97.81 282 ALA A C 1
ATOM 2284 O O . ALA A 1 282 ? 4.185 3.724 -9.032 1.00 97.81 282 ALA A O 1
ATOM 2285 N N . SER A 1 283 ? 4.098 4.679 -11.056 1.00 97.12 283 SER A N 1
ATOM 2286 C CA . SER A 1 283 ? 4.605 5.982 -10.608 1.00 97.12 283 SER A CA 1
ATOM 2287 C C . SER A 1 283 ? 5.913 5.924 -9.789 1.00 97.12 283 SER A C 1
ATOM 2289 O O . SER A 1 283 ? 6.138 6.756 -8.915 1.00 97.12 283 SER A O 1
ATOM 2291 N N . ASN A 1 284 ? 6.799 4.955 -10.039 1.00 97.12 284 ASN A N 1
ATOM 2292 C CA . ASN A 1 284 ? 8.104 4.850 -9.364 1.00 97.12 284 ASN A CA 1
ATOM 2293 C C . ASN A 1 284 ? 9.245 5.547 -10.120 1.00 97.12 284 ASN A C 1
ATOM 2295 O O . ASN A 1 284 ? 10.390 5.523 -9.665 1.00 97.12 284 ASN A O 1
ATOM 2299 N N . GLY A 1 285 ? 8.948 6.153 -11.274 1.00 96.31 285 GLY A N 1
ATOM 2300 C CA . GLY A 1 285 ? 9.946 6.775 -12.143 1.00 96.31 285 GLY A CA 1
ATOM 2301 C C . GLY A 1 285 ? 10.918 5.767 -12.761 1.00 96.31 285 GLY A C 1
ATOM 2302 O O . GLY A 1 285 ? 12.039 6.143 -13.102 1.00 96.31 285 GLY A O 1
ATOM 2303 N N . LEU A 1 286 ? 10.515 4.496 -12.878 1.00 97.25 286 LEU A N 1
ATOM 2304 C CA . LEU A 1 286 ? 11.368 3.416 -13.371 1.00 97.25 286 LEU A CA 1
ATOM 2305 C C . LEU A 1 286 ? 11.792 3.688 -14.814 1.00 97.25 286 LEU A C 1
ATOM 2307 O O . LEU A 1 286 ? 10.933 3.873 -15.668 1.00 97.25 286 LEU A O 1
ATOM 2311 N N . GLN A 1 287 ? 13.094 3.708 -15.095 1.00 95.88 287 GLN A N 1
ATOM 2312 C CA . GLN A 1 287 ? 13.631 3.894 -16.454 1.00 95.88 287 GLN A CA 1
ATOM 2313 C C . GLN A 1 287 ? 13.953 2.564 -17.141 1.00 95.88 287 GLN A C 1
ATOM 2315 O O . GLN A 1 287 ? 13.887 2.446 -18.366 1.00 95.88 287 GLN A O 1
ATOM 2320 N N . SER A 1 288 ? 14.277 1.556 -16.337 1.00 94.56 288 SER A N 1
ATOM 2321 C CA . SER A 1 288 ? 14.488 0.172 -16.735 1.00 94.56 288 SER A CA 1
ATOM 2322 C C . SER A 1 288 ? 14.057 -0.749 -15.594 1.00 94.56 288 SER A C 1
ATOM 2324 O O . SER A 1 288 ? 13.885 -0.313 -14.453 1.00 94.56 288 SER A O 1
ATOM 2326 N N . LEU A 1 289 ? 13.868 -2.029 -15.905 1.00 95.31 289 LEU A N 1
ATOM 2327 C CA . LEU A 1 289 ? 13.622 -3.069 -14.910 1.00 95.31 289 LEU A CA 1
ATOM 2328 C C . LEU A 1 289 ? 14.876 -3.936 -14.764 1.00 95.31 289 LEU A C 1
ATOM 2330 O O . LEU A 1 289 ? 15.447 -4.327 -15.788 1.00 95.31 289 LEU A O 1
ATOM 2334 N N . PRO A 1 290 ? 15.309 -4.263 -13.534 1.00 94.75 290 PRO A N 1
ATOM 2335 C CA . PRO A 1 290 ? 16.381 -5.225 -13.336 1.00 94.75 290 PRO A CA 1
ATOM 2336 C C . PRO A 1 290 ? 16.013 -6.582 -13.932 1.00 94.75 290 PRO A C 1
ATOM 2338 O O . PRO A 1 290 ? 14.865 -7.024 -13.851 1.00 94.75 290 PRO A O 1
ATOM 2341 N N . LYS A 1 291 ? 17.004 -7.259 -14.515 1.00 91.06 291 LYS A N 1
ATOM 2342 C CA . LYS A 1 291 ? 16.811 -8.603 -15.054 1.00 91.06 291 LYS A CA 1
ATOM 2343 C C . LYS A 1 291 ? 16.346 -9.547 -13.938 1.00 91.06 291 LYS A C 1
ATOM 2345 O O . LYS A 1 291 ? 16.863 -9.489 -12.826 1.00 91.06 291 LYS A O 1
ATOM 2350 N N . ASP A 1 292 ? 15.380 -10.403 -14.255 1.00 89.88 292 ASP A N 1
ATOM 2351 C CA . ASP A 1 292 ? 14.857 -11.447 -13.369 1.00 89.88 292 ASP A CA 1
ATOM 2352 C C . ASP A 1 292 ? 14.191 -10.937 -12.069 1.00 89.88 292 ASP A C 1
ATOM 2354 O O . ASP A 1 292 ? 13.902 -11.738 -11.183 1.00 89.88 292 ASP A O 1
ATOM 2358 N N . ILE A 1 293 ? 13.881 -9.634 -11.951 1.00 94.38 293 ILE A N 1
ATOM 2359 C CA . ILE A 1 293 ? 13.274 -9.036 -10.740 1.00 94.38 293 ILE A CA 1
ATOM 2360 C C . ILE A 1 293 ? 11.921 -9.662 -10.359 1.00 94.38 293 ILE A C 1
ATOM 2362 O O . ILE A 1 293 ? 11.518 -9.614 -9.200 1.00 94.38 293 ILE A O 1
ATOM 2366 N N . PHE A 1 294 ? 11.228 -10.279 -11.320 1.00 94.31 294 PHE A N 1
ATOM 2367 C CA . PHE A 1 294 ? 9.934 -10.942 -11.127 1.00 94.31 294 PHE A CA 1
ATOM 2368 C C . PHE A 1 294 ? 9.995 -12.474 -11.235 1.00 94.31 294 PHE A C 1
ATOM 2370 O O . PHE A 1 294 ? 8.948 -13.116 -11.254 1.00 94.31 294 PHE A O 1
ATOM 2377 N N . LYS A 1 295 ? 11.189 -13.081 -11.307 1.00 90.81 295 LYS A N 1
ATOM 2378 C CA . LYS A 1 295 ? 11.366 -14.510 -11.644 1.00 90.81 295 LYS A CA 1
ATOM 2379 C C . LYS A 1 295 ? 10.606 -15.484 -10.731 1.00 90.81 295 LYS A C 1
ATOM 2381 O O . LYS A 1 295 ? 10.135 -16.513 -11.200 1.00 90.81 295 LYS A O 1
ATOM 2386 N N . ASP A 1 296 ? 10.473 -15.153 -9.447 1.00 91.75 296 ASP A N 1
ATOM 2387 C CA . ASP A 1 296 ? 9.871 -16.033 -8.439 1.00 91.75 296 ASP A CA 1
ATOM 2388 C C . ASP A 1 296 ? 8.360 -15.786 -8.262 1.00 91.75 296 ASP A C 1
ATOM 2390 O O . ASP A 1 296 ? 7.696 -16.545 -7.548 1.00 91.75 296 ASP A O 1
ATOM 2394 N N . LEU A 1 297 ? 7.797 -14.761 -8.921 1.00 93.12 297 LEU A N 1
ATOM 2395 C CA . LEU A 1 297 ? 6.392 -14.344 -8.815 1.00 93.12 297 LEU A CA 1
ATOM 2396 C C . LEU A 1 297 ? 5.463 -15.241 -9.652 1.00 93.12 297 LEU A C 1
ATOM 2398 O O . LEU A 1 297 ? 4.765 -14.793 -10.559 1.00 93.12 297 LEU A O 1
ATOM 2402 N N . THR A 1 298 ? 5.476 -16.538 -9.361 1.00 90.12 298 THR A N 1
ATOM 2403 C CA . THR A 1 298 ? 4.808 -17.583 -10.157 1.00 90.12 298 THR A CA 1
ATOM 2404 C C . THR A 1 298 ? 3.280 -17.542 -10.098 1.00 90.12 298 THR A C 1
ATOM 2406 O O . THR A 1 298 ? 2.633 -18.040 -11.017 1.00 90.12 298 THR A O 1
ATOM 2409 N N . SER A 1 299 ? 2.699 -16.923 -9.066 1.00 91.81 299 SER A N 1
ATOM 2410 C CA . SER A 1 299 ? 1.247 -16.730 -8.934 1.00 91.81 299 SER A CA 1
ATOM 2411 C C . SER A 1 299 ? 0.778 -15.338 -9.364 1.00 91.81 299 SER A C 1
ATOM 2413 O O . SER A 1 299 ? -0.363 -14.985 -9.083 1.00 91.81 299 SER A O 1
ATOM 2415 N N . LEU A 1 300 ? 1.620 -14.525 -10.017 1.00 92.19 300 LEU A N 1
ATOM 2416 C CA . LEU A 1 300 ? 1.279 -13.133 -10.314 1.00 92.19 300 LEU A CA 1
ATOM 2417 C C . LEU A 1 300 ? 0.181 -13.038 -11.376 1.00 92.19 300 LEU A C 1
ATOM 2419 O O . LEU A 1 300 ? 0.343 -13.513 -12.498 1.00 92.19 300 LEU A O 1
ATOM 2423 N N . ILE A 1 301 ? -0.915 -12.377 -11.023 1.00 89.56 301 ILE A N 1
ATOM 2424 C CA . ILE A 1 301 ? -2.101 -12.178 -11.860 1.00 89.56 301 ILE A CA 1
ATOM 2425 C C . ILE A 1 301 ? -2.206 -10.714 -12.291 1.00 89.56 301 ILE A C 1
ATOM 2427 O O . ILE A 1 301 ? -2.680 -10.428 -13.381 1.00 89.56 301 ILE A O 1
ATOM 2431 N N . PHE A 1 302 ? -1.766 -9.775 -11.455 1.00 91.62 302 PHE A N 1
ATOM 2432 C CA . PHE A 1 302 ? -1.840 -8.339 -11.703 1.00 91.62 302 PHE A CA 1
ATOM 2433 C C . PHE A 1 302 ? -0.454 -7.716 -11.558 1.00 91.62 302 PHE A C 1
ATOM 2435 O O . PHE A 1 302 ? 0.169 -7.822 -10.497 1.00 91.62 302 PHE A O 1
ATOM 2442 N N . LEU A 1 303 ? -0.009 -7.009 -12.597 1.00 94.94 303 LEU A N 1
ATOM 2443 C CA . LEU A 1 303 ? 1.196 -6.186 -12.558 1.00 94.94 303 LEU A CA 1
ATOM 2444 C C . LEU A 1 303 ? 0.905 -4.782 -13.091 1.00 94.94 303 LEU A C 1
ATOM 2446 O O . LEU A 1 303 ? 0.554 -4.605 -14.257 1.00 94.94 303 LEU A O 1
ATOM 2450 N N . ASP A 1 304 ? 1.095 -3.773 -12.249 1.00 96.75 304 ASP A N 1
ATOM 2451 C CA . ASP A 1 304 ? 0.976 -2.374 -12.653 1.00 96.75 304 ASP A CA 1
ATOM 2452 C C . ASP A 1 304 ? 2.347 -1.697 -12.709 1.00 96.75 304 ASP A C 1
ATOM 2454 O O . ASP A 1 304 ? 3.009 -1.502 -11.690 1.00 96.75 304 ASP A O 1
ATOM 2458 N N . LEU A 1 305 ? 2.763 -1.347 -13.925 1.00 96.88 305 LEU A N 1
ATOM 2459 C CA . LEU A 1 305 ? 3.992 -0.629 -14.261 1.00 96.88 305 LEU A CA 1
ATOM 2460 C C . LEU A 1 305 ? 3.688 0.721 -14.931 1.00 96.88 305 LEU A C 1
ATOM 2462 O O . LEU A 1 305 ? 4.583 1.336 -15.522 1.00 96.88 305 LEU A O 1
ATOM 2466 N N . SER A 1 306 ? 2.442 1.192 -14.866 1.00 96.94 306 SER A N 1
ATOM 2467 C CA . SER A 1 306 ? 2.032 2.442 -15.501 1.00 96.94 306 SER A CA 1
ATOM 2468 C C . SER A 1 306 ? 2.671 3.676 -14.865 1.00 96.94 306 SER A C 1
ATOM 2470 O O . SER A 1 306 ? 3.185 3.637 -13.746 1.00 96.94 306 SER A O 1
ATOM 2472 N N . PHE A 1 307 ? 2.666 4.786 -15.605 1.00 97.25 307 PHE A N 1
ATOM 2473 C CA . PHE A 1 307 ? 3.226 6.068 -15.154 1.00 97.25 307 PHE A CA 1
ATOM 2474 C C . PHE A 1 307 ? 4.698 5.984 -14.714 1.00 97.25 307 PHE A C 1
ATOM 2476 O O . PHE A 1 307 ? 5.139 6.698 -13.815 1.00 97.25 307 PHE A O 1
ATOM 2483 N N . ASN A 1 308 ? 5.470 5.099 -15.337 1.00 98.31 308 ASN A N 1
ATOM 2484 C CA . ASN A 1 308 ? 6.918 5.057 -15.187 1.00 98.31 308 ASN A CA 1
ATOM 2485 C C . ASN A 1 308 ? 7.592 5.744 -16.389 1.00 98.31 308 ASN A C 1
ATOM 2487 O O . ASN A 1 308 ? 6.955 6.431 -17.184 1.00 98.31 308 ASN A O 1
ATOM 2491 N N . SER A 1 309 ? 8.905 5.602 -16.509 1.00 97.31 309 SER A N 1
ATOM 2492 C CA . SER A 1 309 ? 9.709 6.173 -17.593 1.00 97.31 309 SER A CA 1
ATOM 2493 C C . SER A 1 309 ? 10.418 5.072 -18.383 1.00 97.31 309 SER A C 1
ATOM 2495 O O . SER A 1 309 ? 11.530 5.281 -18.868 1.00 97.31 309 SER A O 1
ATOM 2497 N N . LEU A 1 310 ? 9.806 3.883 -18.470 1.00 97.19 310 LEU A N 1
ATOM 2498 C CA . LEU A 1 310 ? 10.419 2.715 -19.093 1.00 97.19 310 LEU A CA 1
ATOM 2499 C C . LEU A 1 310 ? 10.631 2.985 -20.577 1.00 97.19 310 LEU A C 1
ATOM 2501 O O . LEU A 1 310 ? 9.684 3.335 -21.283 1.00 97.19 310 LEU A O 1
ATOM 2505 N N . LYS A 1 311 ? 11.871 2.802 -21.032 1.00 94.88 311 LYS A N 1
ATOM 2506 C CA . LYS A 1 311 ? 12.237 2.925 -22.450 1.00 94.88 311 LYS A CA 1
ATOM 2507 C C . LYS A 1 311 ? 12.138 1.596 -23.182 1.00 94.88 311 LYS A C 1
ATOM 2509 O O . LYS A 1 311 ? 11.671 1.549 -24.314 1.00 94.88 311 LYS A O 1
ATOM 2514 N N . HIS A 1 312 ? 12.523 0.527 -22.493 1.00 90.81 312 HIS A N 1
ATOM 2515 C CA . HIS A 1 312 ? 12.543 -0.841 -22.996 1.00 90.81 312 HIS A CA 1
ATOM 2516 C C . HIS A 1 312 ? 12.152 -1.807 -21.879 1.00 90.81 312 HIS A C 1
ATOM 2518 O O . HIS A 1 312 ? 12.199 -1.461 -20.694 1.00 90.81 312 HIS A O 1
ATOM 2524 N N . LEU A 1 313 ? 11.802 -3.032 -22.260 1.00 89.62 313 LEU A N 1
ATOM 2525 C CA . LEU A 1 313 ? 11.533 -4.133 -21.344 1.00 89.62 313 LEU A CA 1
ATOM 2526 C C . LEU A 1 313 ? 12.507 -5.273 -21.654 1.00 89.62 313 LEU A C 1
ATOM 2528 O O . LEU A 1 313 ? 12.612 -5.651 -22.819 1.00 89.62 313 LEU A O 1
ATOM 2532 N N . PRO A 1 314 ? 13.223 -5.826 -20.658 1.00 86.38 314 PRO A N 1
ATOM 2533 C CA . PRO A 1 314 ? 14.080 -6.980 -20.891 1.00 86.38 314 PRO A CA 1
ATOM 2534 C C . PRO A 1 314 ? 13.285 -8.173 -21.432 1.00 86.38 314 PRO A C 1
ATOM 2536 O O . PRO A 1 314 ? 12.154 -8.429 -21.009 1.00 86.38 314 PRO A O 1
ATOM 2539 N N . ASN A 1 315 ? 13.903 -8.949 -22.317 1.00 81.88 315 ASN A N 1
ATOM 2540 C CA . ASN A 1 315 ? 13.298 -10.178 -22.821 1.00 81.88 315 ASN A CA 1
ATOM 2541 C C . ASN A 1 315 ? 12.996 -11.143 -21.672 1.00 81.88 315 ASN A C 1
ATOM 2543 O O . ASN A 1 315 ? 13.848 -11.400 -20.821 1.00 81.88 315 ASN A O 1
ATOM 2547 N N . GLY A 1 316 ? 11.769 -11.667 -21.651 1.00 79.62 316 GLY A N 1
ATOM 2548 C CA . GLY A 1 316 ? 11.314 -12.589 -20.609 1.00 79.62 316 GLY A CA 1
ATOM 2549 C C . GLY A 1 316 ? 11.135 -11.959 -19.223 1.00 79.62 316 GLY A C 1
ATOM 2550 O O . GLY A 1 316 ? 11.084 -12.696 -18.246 1.00 79.62 316 GLY A O 1
ATOM 2551 N N . ILE A 1 317 ? 11.039 -10.626 -19.110 1.00 88.00 317 ILE A N 1
ATOM 2552 C CA . ILE A 1 317 ? 10.911 -9.942 -17.809 1.00 88.00 317 ILE A CA 1
ATOM 2553 C C . ILE A 1 317 ? 9.644 -10.320 -17.033 1.00 88.00 317 ILE A C 1
ATOM 2555 O O . ILE A 1 317 ? 9.654 -10.336 -15.804 1.00 88.00 317 ILE A O 1
ATOM 2559 N N . PHE A 1 318 ? 8.543 -10.595 -17.731 1.00 87.31 318 PHE A N 1
ATOM 2560 C CA . PHE A 1 318 ? 7.279 -10.943 -17.089 1.00 87.31 318 PHE A CA 1
ATOM 2561 C C . PHE A 1 318 ? 7.322 -12.381 -16.558 1.00 87.31 318 PHE A C 1
ATOM 2563 O O . PHE A 1 318 ? 7.869 -13.239 -17.239 1.00 87.31 318 PHE A O 1
ATOM 2570 N N . PRO A 1 319 ? 6.753 -12.692 -15.384 1.00 82.19 319 PRO A N 1
ATOM 2571 C CA . PRO A 1 319 ? 6.680 -14.069 -14.896 1.00 82.19 319 PRO A CA 1
ATOM 2572 C C . PRO A 1 319 ? 5.843 -14.955 -15.829 1.00 82.19 319 PRO A C 1
ATOM 2574 O O . PRO A 1 319 ? 4.986 -14.459 -16.563 1.00 82.19 319 PRO A O 1
ATOM 2577 N N . GLU A 1 320 ? 6.051 -16.275 -15.777 1.00 77.50 320 GLU A N 1
ATOM 2578 C CA . GLU A 1 320 ? 5.359 -17.246 -16.645 1.00 77.50 320 GLU A CA 1
ATOM 2579 C C . GLU A 1 320 ? 3.826 -17.089 -16.592 1.00 77.50 320 GLU A C 1
ATOM 2581 O O . GLU A 1 320 ? 3.161 -17.150 -17.623 1.00 77.50 320 GLU A O 1
ATOM 2586 N N . SER A 1 321 ? 3.264 -16.763 -15.424 1.00 77.75 321 SER A N 1
ATOM 2587 C CA . SER A 1 321 ? 1.830 -16.494 -15.229 1.00 77.75 321 SER A CA 1
ATOM 2588 C C . SER A 1 321 ? 1.262 -15.359 -16.100 1.00 77.75 321 SER A C 1
ATOM 2590 O O . SER A 1 321 ? 0.069 -15.353 -16.413 1.00 77.75 321 SER A O 1
ATOM 2592 N N . LEU A 1 322 ? 2.109 -14.417 -16.529 1.00 77.06 322 LEU A N 1
ATOM 2593 C CA . LEU A 1 322 ? 1.778 -13.345 -17.473 1.00 77.06 322 LEU A CA 1
ATOM 2594 C C . LEU A 1 322 ? 2.242 -13.652 -18.911 1.00 77.06 322 LEU A C 1
ATOM 2596 O O . LEU A 1 322 ? 1.829 -12.965 -19.839 1.00 77.06 322 LEU A O 1
ATOM 2600 N N . GLN A 1 323 ? 3.104 -14.649 -19.131 1.00 70.38 323 GLN A N 1
ATOM 2601 C CA . GLN A 1 323 ? 3.621 -14.981 -20.467 1.00 70.38 323 GLN A CA 1
ATOM 2602 C C . GLN A 1 323 ? 2.724 -15.952 -21.254 1.00 70.38 323 GLN A C 1
ATOM 2604 O O . GLN A 1 323 ? 2.814 -16.006 -22.479 1.00 70.38 323 GLN A O 1
ATOM 2609 N N . ILE A 1 324 ? 1.896 -16.755 -20.579 1.00 58.38 324 ILE A N 1
ATOM 2610 C CA . ILE A 1 324 ? 1.258 -17.928 -21.191 1.00 58.38 324 ILE A CA 1
ATOM 2611 C C . ILE A 1 324 ? 0.254 -17.569 -22.309 1.00 58.38 324 ILE A C 1
ATOM 2613 O O . ILE A 1 324 ? -0.869 -17.138 -22.059 1.00 58.38 324 ILE A O 1
ATOM 2617 N N . LEU A 1 325 ? 0.633 -17.919 -23.544 1.00 51.81 325 LEU A N 1
ATOM 2618 C CA . LEU A 1 325 ? -0.246 -18.287 -24.658 1.00 51.81 325 LEU A CA 1
ATOM 2619 C C . LEU A 1 325 ? -0.655 -19.761 -24.487 1.00 51.81 325 LEU A C 1
ATOM 2621 O O . LEU A 1 325 ? 0.033 -20.662 -24.967 1.00 51.81 325 LEU A O 1
ATOM 2625 N N . LYS A 1 326 ? -1.758 -20.057 -23.789 1.00 46.66 326 LYS A N 1
ATOM 2626 C CA . LYS A 1 326 ? -2.333 -21.417 -23.796 1.00 46.66 326 LYS A CA 1
ATOM 2627 C C . LYS A 1 326 ? -3.707 -21.420 -24.445 1.00 46.66 326 LYS A C 1
ATOM 2629 O O . LYS A 1 326 ? -4.713 -21.044 -23.855 1.00 46.66 326 LYS A O 1
ATOM 2634 N N . SER A 1 327 ? -3.717 -21.924 -25.676 1.00 49.16 327 SER A N 1
ATOM 2635 C CA . SER A 1 327 ? -4.883 -22.523 -26.316 1.00 49.16 327 SER A CA 1
ATOM 2636 C C . SER A 1 327 ? -5.422 -23.648 -25.423 1.00 49.16 327 SER A C 1
ATOM 2638 O O . SER A 1 327 ? -4.873 -24.748 -25.412 1.00 49.16 327 SER A O 1
ATOM 2640 N N . GLY A 1 328 ? -6.481 -23.382 -24.661 1.00 43.97 328 GLY A N 1
ATOM 2641 C CA . GLY A 1 328 ? -7.178 -24.404 -23.883 1.00 43.97 328 GLY A CA 1
ATOM 2642 C C . GLY A 1 328 ? -8.021 -23.810 -22.763 1.00 43.97 328 GLY A C 1
ATOM 2643 O O . GLY A 1 328 ? -7.505 -23.084 -21.923 1.00 43.97 328 GLY A O 1
ATOM 2644 N N . LEU A 1 329 ? -9.321 -24.118 -22.793 1.00 44.28 329 LEU A N 1
ATOM 2645 C CA . LEU A 1 329 ? -10.377 -23.669 -21.883 1.00 44.28 329 LEU A CA 1
ATOM 2646 C C . LEU A 1 329 ? -9.911 -23.615 -20.420 1.00 44.28 329 LEU A C 1
ATOM 2648 O O . LEU A 1 329 ? -9.743 -24.665 -19.821 1.00 44.28 329 LEU A O 1
ATOM 2652 N N . PHE A 1 330 ? -9.698 -22.403 -19.903 1.00 43.78 330 PHE A N 1
ATOM 2653 C CA . PHE A 1 330 ? -10.005 -21.857 -18.566 1.00 43.78 330 PHE A CA 1
ATOM 2654 C C . PHE A 1 330 ? -9.123 -20.610 -18.388 1.00 43.78 330 PHE A C 1
ATOM 2656 O O . PHE A 1 330 ? -8.066 -20.638 -17.767 1.00 43.78 330 PHE A O 1
ATOM 2663 N N . SER A 1 331 ? -9.537 -19.505 -19.010 1.00 50.84 331 SER A N 1
ATOM 2664 C CA . SER A 1 331 ? -8.874 -18.205 -18.904 1.00 50.84 331 SER A CA 1
ATOM 2665 C C . SER A 1 331 ? -9.162 -17.588 -17.538 1.00 50.84 331 SER A C 1
ATOM 2667 O O . SER A 1 331 ? -10.278 -17.126 -17.297 1.00 50.84 331 SER A O 1
ATOM 2669 N N . THR A 1 332 ? -8.183 -17.538 -16.643 1.00 50.72 332 THR A N 1
ATOM 2670 C CA . THR A 1 332 ? -8.334 -16.817 -15.372 1.00 50.72 332 THR A CA 1
ATOM 2671 C C . THR A 1 332 ? -7.459 -15.566 -15.382 1.00 50.72 332 THR A C 1
ATOM 2673 O O . THR A 1 332 ? -6.481 -15.491 -14.657 1.00 50.72 332 THR A O 1
ATOM 2676 N N . LEU A 1 333 ? -7.807 -14.634 -16.280 1.00 51.62 333 LEU A N 1
ATOM 2677 C CA . LEU A 1 333 ? -7.438 -13.208 -16.317 1.00 51.62 333 LEU A CA 1
ATOM 2678 C C . LEU A 1 333 ? -6.098 -12.799 -15.677 1.00 51.62 333 LEU A C 1
ATOM 2680 O O . LEU A 1 333 ? -6.054 -12.511 -14.490 1.00 51.62 333 LEU A O 1
ATOM 2684 N N . SER A 1 334 ? -5.067 -12.645 -16.510 1.00 74.44 334 SER A N 1
ATOM 2685 C CA . SER A 1 334 ? -3.777 -12.015 -16.193 1.00 74.44 334 SER A CA 1
ATOM 2686 C C . SER A 1 334 ? -3.783 -10.567 -16.695 1.00 74.44 334 SER A C 1
ATOM 2688 O O . SER A 1 334 ? -3.984 -10.349 -17.891 1.00 74.44 334 SER A O 1
ATOM 2690 N N . TYR A 1 335 ? -3.598 -9.589 -15.808 1.00 84.25 335 TYR A N 1
ATOM 2691 C CA . TYR A 1 335 ? -3.700 -8.165 -16.095 1.00 84.25 335 TYR A CA 1
ATOM 2692 C C . TYR A 1 335 ? -2.357 -7.426 -16.036 1.00 84.25 335 TYR A C 1
ATOM 2694 O O . TYR A 1 335 ? -1.590 -7.587 -15.084 1.00 84.25 335 TYR A O 1
ATOM 2702 N N . LEU A 1 336 ? -2.122 -6.539 -17.003 1.00 90.50 336 LEU A N 1
ATOM 2703 C CA . LEU A 1 336 ? -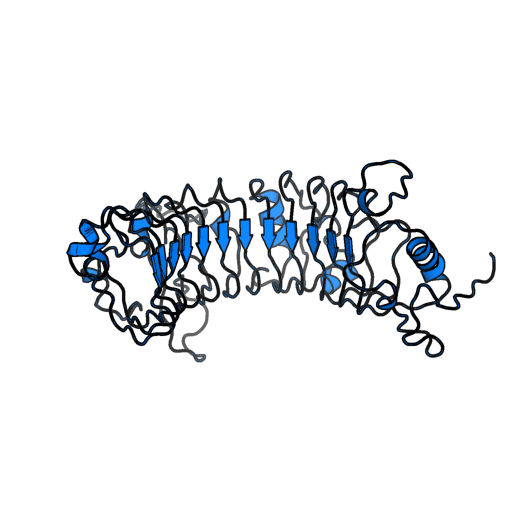0.928 -5.695 -17.072 1.00 90.50 336 LEU A CA 1
ATOM 2704 C C . LEU A 1 336 ? -1.300 -4.236 -17.362 1.00 90.50 336 LEU A C 1
ATOM 2706 O O . LEU A 1 336 ? -2.179 -3.950 -18.172 1.00 90.50 336 LEU A O 1
ATOM 2710 N N . SER A 1 337 ? -0.615 -3.299 -16.716 1.00 93.81 337 SER A N 1
ATOM 2711 C CA . SER A 1 337 ? -0.712 -1.874 -17.037 1.00 93.81 337 SER A CA 1
ATOM 2712 C C . SER A 1 337 ? 0.671 -1.321 -17.364 1.00 93.81 337 SER A C 1
ATOM 2714 O O . SER A 1 337 ? 1.596 -1.428 -16.561 1.00 93.81 337 SER A O 1
ATOM 2716 N N . LEU A 1 338 ? 0.815 -0.745 -18.558 1.00 94.19 338 LEU A N 1
ATOM 2717 C CA . LEU A 1 338 ? 2.058 -0.154 -19.075 1.00 94.19 338 LEU A CA 1
ATOM 2718 C C . LEU A 1 338 ? 1.853 1.258 -19.634 1.00 94.19 338 LEU A C 1
ATOM 2720 O O . LEU A 1 338 ? 2.804 1.860 -20.138 1.00 94.19 338 LEU A O 1
ATOM 2724 N N . MET A 1 339 ? 0.635 1.800 -19.556 1.00 92.69 339 MET A N 1
ATOM 2725 C CA . MET A 1 339 ? 0.338 3.136 -20.063 1.00 92.69 339 MET A CA 1
ATOM 2726 C C . MET A 1 339 ? 1.235 4.203 -19.434 1.00 92.69 339 MET A C 1
ATOM 2728 O O . MET A 1 339 ? 1.693 4.076 -18.295 1.00 92.69 339 MET A O 1
ATOM 2732 N N . LYS A 1 340 ? 1.434 5.297 -20.176 1.00 95.31 340 LYS A N 1
ATOM 2733 C CA . LYS A 1 340 ? 2.203 6.465 -19.719 1.00 95.31 340 LYS A CA 1
ATOM 2734 C C . LYS A 1 340 ? 3.653 6.129 -19.330 1.00 95.31 340 LYS A C 1
ATOM 2736 O O . LYS A 1 340 ? 4.164 6.683 -18.365 1.00 95.31 340 LYS A O 1
ATOM 2741 N N . ASN A 1 341 ? 4.295 5.244 -20.094 1.00 97.38 341 ASN A N 1
ATOM 2742 C CA . ASN A 1 341 ? 5.747 5.034 -20.092 1.00 97.38 341 ASN A CA 1
ATOM 2743 C C . ASN A 1 341 ? 6.431 5.828 -21.221 1.00 97.38 341 ASN A C 1
ATOM 2745 O O . ASN A 1 341 ? 5.767 6.553 -21.961 1.00 97.38 341 ASN A O 1
ATOM 2749 N N . GLN A 1 342 ? 7.758 5.715 -21.345 1.00 96.75 342 GLN A N 1
ATOM 2750 C CA . GLN A 1 342 ? 8.565 6.453 -22.325 1.00 96.75 342 GLN A CA 1
ATOM 2751 C C . GLN A 1 342 ? 9.231 5.516 -23.342 1.00 96.75 342 GLN A C 1
ATOM 2753 O O . GLN A 1 342 ? 10.438 5.607 -23.570 1.00 96.75 342 GLN A O 1
ATOM 2758 N N . PHE A 1 343 ? 8.458 4.606 -23.943 1.00 97.06 343 PHE A N 1
ATOM 2759 C CA . PHE A 1 3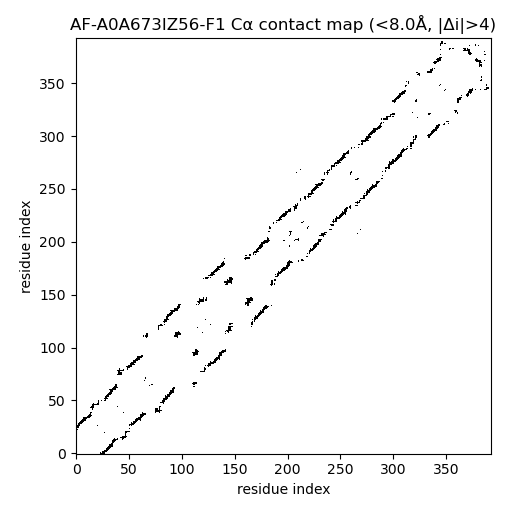43 ? 9.008 3.569 -24.816 1.00 97.06 343 PHE A CA 1
ATOM 2760 C C . PHE A 1 343 ? 9.792 4.159 -25.994 1.00 97.06 343 PHE A C 1
ATOM 2762 O O . PHE A 1 343 ? 9.303 5.046 -26.698 1.00 97.06 343 PHE A O 1
ATOM 2769 N N . HIS A 1 344 ? 11.007 3.659 -26.200 1.00 96.12 344 HIS A N 1
ATOM 2770 C CA . HIS A 1 344 ? 11.833 3.980 -27.356 1.00 96.12 344 HIS A CA 1
ATOM 2771 C C . HIS A 1 344 ? 11.641 2.871 -28.396 1.00 96.12 344 HIS A C 1
ATOM 2773 O O . HIS A 1 344 ? 12.058 1.733 -28.193 1.00 96.12 344 HIS A O 1
ATOM 2779 N N . CYS A 1 345 ? 10.919 3.190 -29.468 1.00 95.62 345 CYS A N 1
ATOM 2780 C CA . CYS A 1 345 ? 10.480 2.261 -30.505 1.00 95.62 345 CYS A CA 1
ATOM 2781 C C . CYS A 1 345 ? 11.558 2.055 -31.569 1.00 95.62 345 CYS A C 1
ATOM 2783 O O . CYS A 1 345 ? 11.400 2.436 -32.727 1.00 95.62 345 CYS A O 1
ATOM 2785 N N . ASP A 1 346 ? 12.659 1.447 -31.144 1.00 92.88 346 ASP A N 1
ATOM 2786 C CA . ASP A 1 346 ? 13.744 0.970 -31.991 1.00 92.88 346 ASP A CA 1
ATOM 2787 C C . ASP A 1 346 ? 13.788 -0.569 -32.004 1.00 92.88 346 ASP A C 1
ATOM 2789 O O . ASP A 1 346 ? 12.889 -1.248 -31.494 1.00 92.88 346 ASP A O 1
ATOM 2793 N N . CYS A 1 347 ? 14.851 -1.134 -32.577 1.00 91.62 347 CYS A N 1
ATOM 2794 C CA . CYS A 1 347 ? 14.998 -2.580 -32.698 1.00 91.62 347 CYS A CA 1
ATOM 2795 C C . CYS A 1 347 ? 14.966 -3.325 -31.350 1.00 91.62 347 CYS A C 1
ATOM 2797 O O . CYS A 1 347 ? 14.483 -4.455 -31.276 1.00 91.62 347 CYS A O 1
ATOM 2799 N N . SER A 1 348 ? 15.392 -2.690 -30.256 1.00 90.12 348 SER A N 1
ATOM 2800 C CA . SER A 1 348 ? 15.403 -3.328 -28.937 1.00 90.12 348 SER A CA 1
ATOM 2801 C C . SER A 1 348 ? 14.002 -3.545 -28.349 1.00 90.12 348 SER A C 1
ATOM 2803 O O . SER A 1 348 ? 13.835 -4.335 -27.422 1.00 90.12 348 SER A O 1
ATOM 2805 N N . LEU A 1 349 ? 12.975 -2.882 -28.895 1.00 91.75 349 LEU A N 1
ATOM 2806 C CA . LEU A 1 349 ? 11.578 -3.062 -28.496 1.00 91.75 349 LEU A CA 1
ATOM 2807 C C . LEU A 1 349 ? 10.827 -4.083 -29.378 1.00 91.75 349 LEU A C 1
ATOM 2809 O O . LEU A 1 349 ? 9.657 -4.368 -29.115 1.00 91.75 349 LEU A O 1
ATOM 2813 N N . ARG A 1 350 ? 11.473 -4.664 -30.403 1.00 89.75 350 ARG A N 1
ATOM 2814 C CA . ARG A 1 350 ? 10.851 -5.599 -31.364 1.00 89.75 350 ARG A CA 1
ATOM 2815 C C . ARG A 1 350 ? 10.212 -6.813 -30.693 1.00 89.75 350 ARG A C 1
ATOM 2817 O O . ARG A 1 350 ? 9.084 -7.181 -31.029 1.00 89.75 350 ARG A O 1
ATOM 2824 N N . ASP A 1 351 ? 10.900 -7.422 -29.736 1.00 87.75 351 ASP A N 1
ATOM 2825 C CA . ASP A 1 351 ? 10.394 -8.610 -29.039 1.00 87.75 351 ASP A CA 1
ATOM 2826 C C . ASP A 1 351 ? 9.165 -8.271 -28.194 1.00 87.75 351 ASP A C 1
ATOM 2828 O O . ASP A 1 351 ? 8.174 -9.003 -28.193 1.00 87.75 351 ASP A O 1
ATOM 2832 N N . PHE A 1 352 ? 9.179 -7.105 -27.543 1.00 89.19 352 PHE A N 1
ATOM 2833 C CA . PHE A 1 352 ? 8.035 -6.612 -26.786 1.00 89.19 352 PHE A CA 1
ATOM 2834 C C . PHE A 1 352 ? 6.844 -6.266 -27.691 1.00 89.19 352 PHE A C 1
ATOM 2836 O O . PHE A 1 352 ? 5.712 -6.625 -27.368 1.00 89.19 352 PHE A O 1
ATOM 2843 N N . GLN A 1 353 ? 7.077 -5.632 -28.844 1.00 91.31 353 GLN A N 1
ATOM 2844 C CA . GLN A 1 353 ? 6.034 -5.391 -29.844 1.00 91.31 353 GLN A CA 1
ATOM 2845 C C . GLN A 1 353 ? 5.426 -6.711 -30.344 1.00 91.31 353 GLN A C 1
ATOM 2847 O O . GLN A 1 353 ? 4.204 -6.844 -30.435 1.00 91.31 353 GLN A O 1
ATOM 2852 N N . THR A 1 354 ? 6.271 -7.701 -30.635 1.00 88.50 354 THR A N 1
ATOM 2853 C CA . THR A 1 354 ? 5.839 -9.035 -31.076 1.00 88.50 354 THR A CA 1
ATOM 2854 C C . THR A 1 354 ? 4.985 -9.710 -30.007 1.00 88.50 354 THR A C 1
ATOM 2856 O O . THR A 1 354 ? 3.908 -10.223 -30.310 1.00 88.50 354 THR A O 1
ATOM 2859 N N . TRP A 1 355 ? 5.422 -9.643 -28.748 1.00 87.56 355 TRP A N 1
ATOM 2860 C CA . TRP A 1 355 ? 4.666 -10.145 -27.607 1.00 87.56 355 TRP A CA 1
ATOM 2861 C C . TRP A 1 355 ? 3.315 -9.433 -27.453 1.00 87.56 355 TRP A C 1
ATOM 2863 O O . TRP A 1 355 ? 2.294 -10.106 -27.336 1.00 87.56 355 TRP A O 1
ATOM 2873 N N . LEU A 1 356 ? 3.267 -8.097 -27.529 1.00 87.81 356 LEU A N 1
ATOM 2874 C CA . LEU A 1 356 ? 2.016 -7.328 -27.441 1.00 87.81 356 LEU A CA 1
ATOM 2875 C C . LEU A 1 356 ? 1.001 -7.731 -28.518 1.00 87.81 356 LEU A C 1
ATOM 2877 O O . LEU A 1 356 ? -0.194 -7.784 -28.244 1.00 87.81 356 LEU A O 1
ATOM 2881 N N . ASN A 1 357 ? 1.466 -8.039 -29.728 1.00 87.31 357 ASN A N 1
ATOM 2882 C CA . ASN A 1 357 ? 0.597 -8.444 -30.834 1.00 87.31 357 ASN A CA 1
ATOM 2883 C C . ASN A 1 357 ? 0.024 -9.863 -30.682 1.00 87.31 357 ASN A C 1
ATOM 2885 O O . ASN A 1 357 ? -0.946 -10.202 -31.360 1.00 87.31 357 ASN A O 1
ATOM 2889 N N . GLN A 1 358 ? 0.618 -10.701 -29.830 1.00 85.56 358 GLN A N 1
ATOM 2890 C CA . GLN A 1 358 ? 0.259 -12.116 -29.689 1.00 85.56 358 GLN A CA 1
ATOM 2891 C C . GLN A 1 358 ? -0.271 -12.472 -28.295 1.00 85.56 358 GLN A C 1
ATOM 2893 O O . GLN A 1 358 ? -0.817 -13.555 -28.107 1.00 85.56 358 GLN A O 1
ATOM 2898 N N . THR A 1 359 ? -0.104 -11.595 -27.307 1.00 81.81 359 THR A N 1
ATOM 2899 C CA . THR A 1 359 ? -0.430 -11.886 -25.910 1.00 81.81 359 THR A CA 1
ATOM 2900 C C . THR A 1 359 ? -1.935 -12.029 -25.668 1.00 81.81 359 THR A C 1
ATOM 2902 O O . THR A 1 359 ? -2.754 -11.319 -26.246 1.00 81.81 359 THR A O 1
ATOM 2905 N N . SER A 1 360 ? -2.306 -12.932 -24.757 1.00 79.56 360 SER A N 1
ATOM 2906 C CA . SER A 1 360 ? -3.663 -13.046 -24.203 1.00 79.56 360 SER A CA 1
ATOM 2907 C C . SER A 1 360 ? -3.836 -12.306 -22.869 1.00 79.56 360 SER A C 1
ATOM 2909 O O . SER A 1 360 ? -4.878 -12.432 -22.223 1.00 79.56 360 SER A O 1
ATOM 2911 N N . VAL A 1 361 ? -2.817 -11.563 -22.425 1.00 81.56 361 VAL A N 1
ATOM 2912 C CA . VAL A 1 361 ? -2.878 -10.720 -21.223 1.00 81.56 361 VAL A CA 1
ATOM 2913 C C . VAL A 1 361 ? -3.874 -9.584 -21.437 1.00 81.56 361 VAL A C 1
ATOM 2915 O O . VAL A 1 361 ? -3.861 -8.903 -22.459 1.00 81.56 361 VAL A O 1
ATOM 2918 N N . THR A 1 362 ? -4.739 -9.359 -20.451 1.00 82.69 362 THR A N 1
ATOM 2919 C CA . THR A 1 362 ? -5.693 -8.247 -20.466 1.00 82.69 362 THR A CA 1
ATOM 2920 C C . THR A 1 362 ? -4.993 -6.968 -20.013 1.00 82.69 362 THR A C 1
ATOM 2922 O O . THR A 1 362 ? -4.383 -6.932 -18.950 1.00 82.69 362 THR A O 1
ATOM 2925 N N . LEU A 1 363 ? -5.082 -5.892 -20.789 1.00 83.25 363 LEU A N 1
ATOM 2926 C CA . LEU A 1 363 ? -4.574 -4.590 -20.355 1.00 83.25 363 LEU A CA 1
ATOM 2927 C C . LEU A 1 363 ? -5.654 -3.820 -19.580 1.00 83.25 363 LEU A C 1
ATOM 2929 O O . LEU A 1 363 ? -6.836 -3.908 -19.904 1.00 83.25 363 LEU A O 1
ATOM 2933 N N . PHE A 1 364 ? -5.255 -3.043 -18.566 1.00 81.12 364 PHE A N 1
ATOM 2934 C CA . PHE A 1 364 ? -6.174 -2.148 -17.825 1.00 81.12 364 PHE A CA 1
ATOM 2935 C C . PHE A 1 364 ? -6.686 -0.962 -18.641 1.00 81.12 364 PHE A C 1
ATOM 2937 O O . PHE A 1 364 ? -7.597 -0.245 -18.230 1.00 81.12 364 PHE A O 1
ATOM 2944 N N . HIS A 1 365 ? -6.058 -0.749 -19.782 1.00 83.75 365 HIS A N 1
ATOM 2945 C CA . HIS A 1 365 ? -6.266 0.342 -20.705 1.00 83.75 365 HIS A CA 1
ATOM 2946 C C . HIS A 1 365 ? -6.298 -0.235 -22.124 1.00 83.75 365 HIS A C 1
ATOM 2948 O O . HIS A 1 365 ? -6.067 -1.432 -22.324 1.00 83.75 365 HIS A O 1
ATOM 2954 N N . SER A 1 366 ? -6.573 0.595 -23.128 1.00 88.75 366 SER A N 1
ATOM 2955 C CA . SER A 1 366 ? -6.472 0.140 -24.512 1.00 88.75 366 SER A CA 1
ATOM 2956 C C . SER A 1 366 ? -5.031 -0.272 -24.808 1.00 88.75 366 SER A C 1
ATOM 2958 O O . SER A 1 366 ? -4.088 0.375 -24.349 1.00 88.75 366 SER A O 1
ATOM 2960 N N . ILE A 1 367 ? -4.828 -1.315 -25.617 1.00 88.31 367 ILE A N 1
ATOM 2961 C CA . ILE A 1 367 ? -3.485 -1.645 -26.121 1.00 88.31 367 ILE A CA 1
ATOM 2962 C C . ILE A 1 367 ? -2.872 -0.481 -26.911 1.00 88.31 367 ILE A C 1
ATOM 2964 O O . ILE A 1 367 ? -1.654 -0.334 -26.965 1.00 88.31 367 ILE A O 1
ATOM 2968 N N . GLU A 1 368 ? -3.722 0.396 -27.452 1.00 91.19 368 GLU A N 1
ATOM 2969 C CA . GLU A 1 368 ? -3.310 1.614 -28.146 1.00 91.19 368 GLU A CA 1
ATOM 2970 C C . GLU A 1 368 ? -2.752 2.698 -27.210 1.00 91.19 368 GLU A C 1
ATOM 2972 O O . GLU A 1 368 ? -2.029 3.575 -27.673 1.00 91.19 368 GLU A O 1
ATOM 2977 N N . ASP A 1 369 ? -3.021 2.623 -25.900 1.00 92.69 369 ASP A N 1
ATOM 2978 C CA . ASP A 1 369 ? -2.496 3.574 -24.907 1.00 92.69 369 ASP A CA 1
ATOM 2979 C C . ASP A 1 369 ? -1.016 3.312 -24.560 1.00 92.69 369 ASP A C 1
ATOM 2981 O O . ASP A 1 369 ? -0.376 4.109 -23.865 1.00 92.69 369 ASP A O 1
ATOM 2985 N N . VAL A 1 370 ? -0.455 2.196 -25.043 1.00 94.50 370 VAL A N 1
ATOM 2986 C CA . VAL A 1 370 ? 0.984 1.912 -25.006 1.00 94.50 370 VAL A CA 1
ATOM 2987 C C . VAL A 1 370 ? 1.616 2.545 -26.239 1.00 94.50 370 VAL A C 1
ATOM 2989 O O . VAL A 1 370 ? 1.602 1.959 -27.320 1.00 94.50 370 VAL A O 1
ATOM 2992 N N . THR A 1 371 ? 2.155 3.752 -26.089 1.00 96.31 371 THR A N 1
ATOM 2993 C CA . THR A 1 371 ? 2.690 4.543 -27.204 1.00 96.31 371 THR A CA 1
ATOM 2994 C C . THR A 1 371 ? 4.203 4.727 -27.133 1.00 96.31 371 THR A C 1
ATOM 2996 O O . THR A 1 371 ? 4.817 4.676 -26.066 1.00 96.31 371 THR A O 1
ATOM 2999 N N . CYS A 1 372 ? 4.803 4.961 -28.295 1.00 97.31 372 CYS A N 1
ATOM 3000 C CA . CYS A 1 372 ? 6.189 5.369 -28.439 1.00 97.31 372 CYS A CA 1
ATOM 3001 C C . CYS A 1 372 ? 6.368 6.815 -27.955 1.00 97.31 372 CYS A C 1
ATOM 3003 O O . CYS A 1 372 ? 5.605 7.714 -28.319 1.00 97.31 372 CYS A O 1
ATOM 3005 N N . ALA A 1 373 ? 7.403 7.056 -27.158 1.00 97.19 373 ALA A N 1
ATOM 3006 C CA . ALA A 1 373 ? 7.863 8.398 -26.801 1.00 97.19 373 ALA A CA 1
ATOM 3007 C C . ALA A 1 373 ? 9.034 8.864 -27.677 1.00 97.19 373 ALA A C 1
ATOM 3009 O O . ALA A 1 373 ? 9.352 10.048 -27.708 1.00 97.19 373 ALA A O 1
ATOM 3010 N N . SER A 1 374 ? 9.698 7.936 -28.360 1.00 95.56 374 SER A N 1
ATOM 3011 C CA . SER A 1 374 ? 10.781 8.199 -29.308 1.00 95.56 374 SER A CA 1
ATOM 3012 C C . SER A 1 374 ? 10.939 6.995 -30.254 1.00 95.56 374 SER A C 1
ATOM 3014 O O . SER A 1 374 ? 10.459 5.916 -29.897 1.00 95.56 374 SER A O 1
ATOM 3016 N N . PRO A 1 375 ? 11.601 7.129 -31.418 1.00 95.00 375 PRO A N 1
ATOM 3017 C CA . PRO A 1 375 ? 12.108 8.375 -32.015 1.00 95.00 375 PRO A CA 1
ATOM 3018 C C . PRO A 1 375 ? 10.984 9.365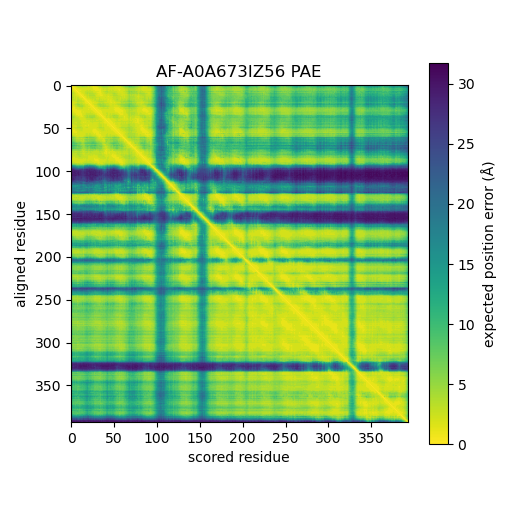 -32.393 1.00 95.00 375 PRO A C 1
ATOM 3020 O O . PRO A 1 375 ? 9.802 9.042 -32.283 1.00 95.00 375 PRO A O 1
ATOM 3023 N N . GLU A 1 376 ? 11.341 10.610 -32.731 1.00 94.00 376 GLU A N 1
ATOM 3024 C CA . GLU A 1 376 ? 10.391 11.729 -32.913 1.00 94.00 376 GLU A CA 1
ATOM 3025 C C . GLU A 1 376 ? 9.342 11.459 -34.005 1.00 94.00 376 GLU A C 1
ATOM 3027 O O . GLU A 1 376 ? 8.171 11.794 -33.841 1.00 94.00 376 GLU A O 1
ATOM 3032 N N . ASP A 1 377 ? 9.732 10.773 -35.077 1.00 94.06 377 ASP A N 1
ATOM 3033 C CA . ASP A 1 377 ? 8.868 10.347 -36.182 1.00 94.06 377 ASP A CA 1
ATOM 3034 C C . ASP A 1 377 ? 7.817 9.301 -35.775 1.00 94.06 377 ASP A C 1
ATOM 3036 O O . ASP A 1 377 ? 6.820 9.123 -36.474 1.00 94.06 377 ASP A O 1
ATOM 3040 N N . GLN A 1 378 ? 8.003 8.642 -34.628 1.00 95.31 378 GLN A N 1
ATOM 3041 C CA . GLN A 1 378 ? 7.057 7.679 -34.062 1.00 95.31 378 GLN A CA 1
ATOM 3042 C C . GLN A 1 378 ? 6.390 8.194 -32.781 1.00 95.31 378 GLN A C 1
ATOM 3044 O O . GLN A 1 378 ? 5.696 7.438 -32.105 1.00 95.31 378 GLN A O 1
ATOM 3049 N N . TYR A 1 379 ? 6.557 9.472 -32.427 1.00 96.25 379 TYR A N 1
ATOM 3050 C CA . TYR A 1 379 ? 5.986 10.030 -31.203 1.00 96.25 379 TYR A CA 1
ATOM 3051 C C . TYR A 1 379 ? 4.461 9.837 -31.137 1.00 96.25 379 TYR A C 1
ATOM 3053 O O . TYR A 1 379 ? 3.730 10.154 -32.073 1.00 96.25 379 TYR A O 1
ATOM 3061 N N . MET A 1 380 ? 3.980 9.311 -30.006 1.00 95.19 380 MET A N 1
ATOM 3062 C CA . MET A 1 380 ? 2.579 8.952 -29.739 1.00 95.19 380 MET A CA 1
ATOM 3063 C C . MET A 1 380 ? 1.979 7.859 -30.637 1.00 95.19 380 MET A C 1
ATOM 3065 O O . MET A 1 380 ? 0.799 7.541 -30.487 1.00 95.19 380 MET A O 1
ATOM 3069 N N . VAL A 1 381 ? 2.761 7.227 -31.512 1.00 96.62 381 VAL A N 1
ATOM 3070 C CA . VAL A 1 381 ? 2.302 6.056 -32.266 1.00 96.62 381 VAL A CA 1
ATOM 3071 C C . VAL A 1 381 ? 2.166 4.870 -31.302 1.00 96.62 381 VAL A C 1
ATOM 3073 O O . VAL A 1 381 ? 3.080 4.631 -30.510 1.00 96.62 381 VAL A O 1
ATOM 3076 N N . PRO A 1 382 ? 1.053 4.111 -31.322 1.00 96.69 382 PRO A N 1
ATOM 3077 C CA . PRO A 1 382 ? 0.936 2.888 -30.534 1.00 96.69 382 PRO A CA 1
ATOM 3078 C C . PRO A 1 382 ? 2.067 1.908 -30.846 1.00 96.69 382 PRO A C 1
ATOM 3080 O O . PRO A 1 382 ? 2.332 1.642 -32.016 1.00 96.69 382 PRO A O 1
ATOM 3083 N N . VAL A 1 383 ? 2.680 1.306 -29.825 1.00 95.19 383 VAL A N 1
ATOM 3084 C CA . VAL A 1 383 ? 3.777 0.334 -29.989 1.00 95.19 383 VAL A CA 1
ATOM 3085 C C . VAL A 1 383 ? 3.342 -0.834 -30.875 1.00 95.19 383 VAL A C 1
ATOM 3087 O O . VAL A 1 383 ? 4.087 -1.271 -31.737 1.00 95.19 383 VAL A O 1
ATOM 3090 N N . VAL A 1 384 ? 2.098 -1.298 -30.766 1.00 94.12 384 VAL A N 1
ATOM 3091 C CA . VAL A 1 384 ? 1.557 -2.355 -31.646 1.00 94.12 384 VAL A CA 1
ATOM 3092 C C . VAL A 1 384 ? 1.496 -1.979 -33.134 1.00 94.12 384 VAL A C 1
ATOM 3094 O O . VAL A 1 384 ? 1.373 -2.855 -33.985 1.00 94.12 384 VAL A O 1
ATOM 3097 N N . ARG A 1 385 ? 1.585 -0.684 -33.463 1.00 94.62 385 ARG A N 1
ATOM 3098 C CA . ARG A 1 385 ? 1.561 -0.137 -34.831 1.00 94.62 385 ARG A CA 1
ATOM 3099 C C . ARG A 1 385 ? 2.875 0.536 -35.235 1.00 94.62 385 ARG A C 1
ATOM 3101 O O . ARG A 1 385 ? 2.945 1.093 -36.329 1.00 94.62 385 ARG A O 1
ATOM 3108 N N . SER A 1 386 ? 3.882 0.542 -34.367 1.00 93.44 386 SER A N 1
ATOM 3109 C CA . SER A 1 386 ? 5.132 1.252 -34.611 1.00 93.44 386 SER A CA 1
ATOM 3110 C C . SER A 1 386 ? 5.966 0.568 -35.699 1.00 93.44 386 SER A C 1
ATOM 3112 O O . SER A 1 386 ? 6.013 -0.660 -35.805 1.00 93.44 386 SER A O 1
ATOM 3114 N N . GLY A 1 387 ? 6.607 1.371 -36.547 1.00 90.69 387 GLY A N 1
ATOM 3115 C CA . GLY A 1 387 ? 7.419 0.894 -37.666 1.00 90.69 387 GLY A CA 1
ATOM 3116 C C . GLY A 1 387 ? 8.829 0.532 -37.218 1.00 90.69 387 GLY A C 1
ATOM 3117 O O . GLY A 1 387 ? 9.781 1.182 -37.641 1.00 90.69 387 GLY A O 1
ATOM 3118 N N . ILE A 1 388 ? 8.973 -0.455 -36.329 1.00 89.88 388 ILE A N 1
ATOM 3119 C CA . ILE A 1 388 ? 10.286 -0.888 -35.836 1.00 89.88 388 ILE A CA 1
ATOM 3120 C C . ILE A 1 388 ? 11.047 -1.574 -36.978 1.00 89.88 388 ILE A C 1
ATOM 3122 O O . ILE A 1 388 ? 10.666 -2.652 -37.434 1.00 89.88 388 ILE A O 1
ATOM 3126 N N . GLN A 1 389 ? 12.124 -0.938 -37.444 1.00 82.12 389 GLN A N 1
ATOM 3127 C CA . GLN A 1 389 ? 13.045 -1.496 -38.433 1.00 82.12 389 GLN A CA 1
ATOM 3128 C C . GLN A 1 389 ? 14.273 -2.058 -37.712 1.00 82.12 389 GLN A C 1
ATOM 3130 O O . GLN A 1 389 ? 14.953 -1.340 -36.982 1.00 82.12 389 GLN A O 1
ATOM 3135 N N . CYS A 1 390 ? 14.544 -3.344 -37.916 1.00 86.19 390 CYS A N 1
ATOM 3136 C CA . CYS A 1 390 ? 15.769 -4.003 -37.478 1.00 86.19 390 CYS A CA 1
ATOM 3137 C C . CYS A 1 390 ? 16.555 -4.412 -38.718 1.00 86.19 390 CYS A C 1
ATOM 3139 O O . CYS A 1 390 ? 15.971 -4.986 -39.636 1.00 86.19 390 CYS A O 1
ATOM 3141 N N . GLU A 1 391 ? 17.855 -4.139 -38.738 1.00 80.56 391 GLU A N 1
ATOM 3142 C CA . GLU A 1 391 ? 18.752 -4.844 -39.650 1.00 80.56 391 GLU A CA 1
ATOM 3143 C C . GLU A 1 391 ? 18.856 -6.293 -39.151 1.00 80.56 391 GLU A C 1
ATOM 3145 O O . GLU A 1 391 ? 19.002 -6.524 -37.949 1.00 80.56 391 GLU A O 1
ATOM 3150 N N . ASP A 1 392 ? 18.666 -7.265 -40.042 1.00 64.81 392 ASP A N 1
ATOM 3151 C CA . ASP A 1 392 ? 18.802 -8.678 -39.691 1.00 64.81 392 ASP A CA 1
ATOM 3152 C C . ASP A 1 392 ? 20.294 -8.973 -39.430 1.00 64.81 392 ASP A C 1
ATOM 3154 O O . ASP A 1 392 ? 21.105 -8.867 -40.354 1.00 64.81 392 ASP A O 1
ATOM 3158 N N . GLU A 1 393 ? 20.654 -9.309 -38.184 1.00 48.31 393 GLU A N 1
ATOM 3159 C CA . GLU 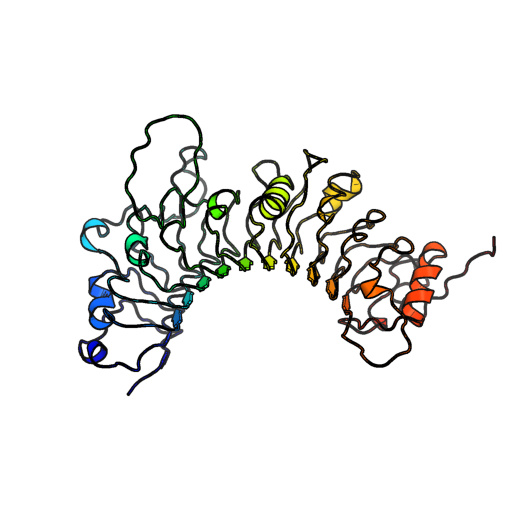A 1 393 ? 21.969 -9.878 -37.821 1.00 48.31 393 GLU A CA 1
ATOM 3160 C C . GLU A 1 393 ? 22.023 -11.397 -38.029 1.00 48.31 393 GLU A C 1
ATOM 3162 O O . GLU A 1 393 ? 21.062 -12.099 -37.622 1.00 48.31 393 GLU A O 1
#

Solvent-accessible surface area (backbone atoms only — not comparable to full-atom values): 20151 Å² total; per-residue (Å²): 130,63,39,68,47,79,53,53,72,43,85,47,51,67,62,69,61,58,68,71,46,57,73,42,82,60,40,25,35,42,34,43,24,44,23,50,26,29,56,79,24,24,78,32,37,50,30,49,40,77,34,58,25,60,33,39,34,44,26,34,14,46,37,71,53,68,28,76,86,32,84,52,65,91,73,29,69,41,45,46,44,68,34,32,32,31,29,39,30,46,22,44,31,52,55,21,22,49,92,71,99,80,73,78,99,76,78,91,74,97,74,53,41,41,56,42,50,65,73,39,37,39,40,55,80,28,60,31,30,34,41,34,46,23,44,9,56,28,44,43,78,35,68,28,26,25,25,81,74,94,74,90,75,90,60,100,73,80,89,76,38,38,24,53,61,17,43,72,59,27,29,32,42,33,42,28,46,22,45,29,36,73,60,71,48,55,64,72,53,75,55,27,30,34,44,33,45,21,43,23,46,46,10,51,100,72,20,25,46,62,54,58,51,44,46,35,44,66,40,42,56,30,30,32,41,33,38,26,42,16,58,22,56,32,64,90,70,78,82,68,76,55,63,25,68,46,31,30,33,44,34,40,26,38,16,34,52,33,58,28,51,76,72,72,36,55,70,56,79,44,44,65,27,40,46,23,29,33,43,33,49,23,46,18,60,26,49,63,71,70,85,62,48,35,66,41,25,59,43,30,32,34,42,33,49,22,49,20,41,30,32,56,70,63,88,80,48,63,25,65,50,61,60,63,79,68,96,64,99,76,85,81,74,26,36,42,31,56,36,61,36,38,24,39,55,41,52,81,31,46,66,58,34,53,45,67,72,66,57,74,57,42,56,83,54,61,75,65,53,35,30,15,58,22,52,81,97,42,48,70,36,24,44,78,72,49,86,58,70,64,84,89,128

InterPro domains:
  IPR000483 Cysteine-rich flanking region, C-terminal [SM00082] (341-391)
  IPR001611 Leucine-rich repeat [PF13855] (163-202)
  IPR001611 Leucine-rich repeat [PF13855] (275-317)
  IPR001611 Leucine-rich repeat [PS51450] (26-47)
  IPR001611 Leucine-rich repeat [PS51450] (169-190)
  IPR001611 Leucine-rich repeat [PS51450] (191-213)
  IPR003591 Leucine-rich repeat, typical subtype [SM00369] (1-22)
  IPR003591 Leucine-rich repeat, typical subtype [SM00369] (24-47)
  IPR003591 Leucine-rich repeat, typical subtype [SM00369] (167-188)
  IPR003591 Leucine-rich repeat, typical subtype [SM00369] (189-212)
  IPR003591 Leucine-rich repeat, typical subtype [SM00369] (273-296)
  IPR003591 Leucine-rich repeat, typical subtype [SM00369] (297-320)
  IPR032675 Leucine-rich repeat domain superfamily [G3DSA:3.80.10.10] (1-150)
  IPR032675 Leucine-rich repeat domain superfamily [G3DSA:3.80.10.10] (153-387)

Foldseek 3Di:
DDQEDAPAQDADQAAADDLVLLVVQNHAYYHHAHYQHQAAACRRQVSQAQHHHQDDAHAQNQNNLQAPPNPCPVPRAARQANYAYQAYHHENHQAAADDDPDDDPDDDDDHGDHQDLRHQCRLLVYNHAEYHHELNQYQEHAANSQANDDDPPPDPDDPQRQRNHSVQNHAEYAHAQYAYQADSNCLNNQNYAYYEQANYQHCHVQLECVRLLCCQPRVLNYQEYAHHQRARQDYDDQDRDRDNARHAYYECHNNLCQNQVVVVGNLCSCPQNCNHAEYEHANNQHQADDPCSCANPQNHQYYEHYNHAHQAYDPPRDYPNQQDPDPDPDDPAREYEHANYAHEQEPRRVNVLVSLVRGPHHYPDPLLSQAHNDDPVRHSGRSVPDPHDDDDD